Protein AF-A0A6A5WE39-F1 (afdb_monomer)

Sequence (453 aa):
MVMEGPQAQEGPGEGEAETDRGRVQPPTRKDWQDVMRSNARFKMHEIIERLGLRANWSSNKRGRTNFDSPLVKELVTDMSSVIASLPKENAELIAYLSADGPGGESALENEVEELVQKHGAAIWGRLGERGHLVTAGEGEGEVDVGYYPRDLYYEEAEDRKLIRILLHWWLGMKACNAIVARVRMARERKKREETKKARAEGESPQDIAPAMPGDRVAGPEHSATPDLDPGPSKPSTSPAAQTVQQAFAGLGDLAANFMVDDAGPYRTVANGMGRGLDADTLRAFRAYLYPGENDMLPDEDTLLRRLEMAWRNGVRPGVRSSRENPALFAAIDGAFLTWLELRRHLAELLRVEKRWSEAEVSPHDVDGRITQYRGLTRVTRELVSSWEGIAGGSAAADELLVQAFVLLAGDSSVPTMSWAPVKAAHMVRQLAETLQQDHDEEEQEAARLMYVM

Structure (mmCIF, N/CA/C/O backbone):
data_AF-A0A6A5WE39-F1
#
_entry.id   AF-A0A6A5WE39-F1
#
loop_
_atom_site.group_PDB
_atom_site.id
_atom_site.type_symbol
_atom_site.label_atom_id
_atom_site.label_alt_id
_atom_site.label_comp_id
_atom_site.label_asym_id
_atom_site.label_entity_id
_atom_site.label_seq_id
_atom_site.pdbx_PDB_ins_code
_atom_site.Cartn_x
_atom_site.Cartn_y
_atom_site.Cartn_z
_atom_site.occupancy
_atom_site.B_iso_or_equiv
_atom_site.auth_seq_id
_atom_site.auth_comp_id
_atom_site.auth_asym_id
_atom_site.auth_atom_id
_atom_site.pdbx_PDB_model_num
ATOM 1 N N . MET A 1 1 ? 44.717 -0.108 64.812 1.00 46.22 1 MET A N 1
ATOM 2 C CA . MET A 1 1 ? 44.663 -0.943 63.597 1.00 46.22 1 MET A CA 1
ATOM 3 C C . MET A 1 1 ? 43.190 -1.063 63.241 1.00 46.22 1 MET A C 1
ATOM 5 O O . MET A 1 1 ? 42.490 -1.893 63.799 1.00 46.22 1 MET A O 1
ATOM 9 N N . VAL A 1 2 ? 42.695 -0.076 62.496 1.00 44.88 2 VAL A N 1
ATOM 10 C CA . VAL A 1 2 ? 41.281 0.076 62.131 1.00 44.88 2 VAL A CA 1
ATOM 11 C C . VAL A 1 2 ? 41.160 -0.491 60.723 1.00 44.88 2 VAL A C 1
ATOM 13 O O . VAL A 1 2 ? 41.849 -0.017 59.827 1.00 44.88 2 VAL A O 1
ATOM 16 N N . MET A 1 3 ? 40.388 -1.563 60.567 1.00 46.06 3 MET A N 1
ATOM 17 C CA . MET A 1 3 ? 40.143 -2.209 59.278 1.00 46.06 3 MET A CA 1
ATOM 18 C C . MET A 1 3 ? 38.938 -1.523 58.633 1.00 46.06 3 MET A C 1
ATOM 20 O O . MET A 1 3 ? 37.809 -1.713 59.083 1.00 46.06 3 MET A O 1
ATOM 24 N N . GLU A 1 4 ? 39.193 -0.697 57.621 1.00 47.94 4 GLU A N 1
ATOM 25 C CA . GLU A 1 4 ? 38.167 -0.169 56.722 1.00 47.94 4 GLU A CA 1
ATOM 26 C C . GLU A 1 4 ? 37.578 -1.318 55.890 1.00 47.94 4 GLU A C 1
ATOM 28 O O . GLU A 1 4 ? 38.304 -2.103 55.278 1.00 47.94 4 GLU A O 1
ATOM 33 N N . GLY A 1 5 ? 36.250 -1.444 55.917 1.00 54.12 5 GLY A N 1
ATOM 34 C CA . GLY A 1 5 ? 35.500 -2.384 55.087 1.00 54.12 5 GLY A CA 1
ATOM 35 C C . GLY A 1 5 ? 35.354 -1.878 53.645 1.00 54.12 5 GLY A C 1
ATOM 36 O O . GLY A 1 5 ? 35.388 -0.667 53.415 1.00 54.12 5 GLY A O 1
ATOM 37 N N . PRO A 1 6 ? 35.185 -2.780 52.663 1.00 53.00 6 PRO A N 1
ATOM 38 C CA . PRO A 1 6 ? 35.143 -2.407 51.257 1.00 53.00 6 PRO A CA 1
ATOM 39 C C . PRO A 1 6 ? 33.812 -1.732 50.906 1.00 53.00 6 PRO A C 1
ATOM 41 O O . PRO A 1 6 ? 32.734 -2.268 51.164 1.00 53.00 6 PRO A O 1
ATOM 44 N N . GLN A 1 7 ? 33.909 -0.553 50.291 1.00 45.84 7 GLN A N 1
ATOM 45 C CA . GLN A 1 7 ? 32.802 0.147 49.647 1.00 45.84 7 GLN A CA 1
ATOM 46 C C . GLN A 1 7 ? 32.333 -0.645 48.420 1.00 45.84 7 GLN A C 1
ATOM 48 O O . GLN A 1 7 ? 33.112 -0.906 47.503 1.00 45.84 7 GLN A O 1
ATOM 53 N N . ALA A 1 8 ? 31.053 -1.013 48.402 1.00 46.12 8 ALA A N 1
ATOM 54 C CA . ALA A 1 8 ? 30.387 -1.527 47.216 1.00 46.12 8 ALA A CA 1
ATOM 55 C C . ALA A 1 8 ? 30.170 -0.373 46.223 1.00 46.12 8 ALA A C 1
ATOM 57 O O . ALA A 1 8 ? 29.503 0.609 46.541 1.00 46.12 8 ALA A O 1
ATOM 58 N N . GLN A 1 9 ? 30.764 -0.489 45.035 1.00 40.94 9 GLN A N 1
ATOM 59 C CA . GLN A 1 9 ? 30.442 0.345 43.881 1.00 40.94 9 GLN A CA 1
ATOM 60 C C . GLN A 1 9 ? 29.090 -0.099 43.318 1.00 40.94 9 GLN A C 1
ATOM 62 O O . GLN A 1 9 ? 28.965 -1.205 42.792 1.00 40.94 9 GLN A O 1
ATOM 67 N N . GLU A 1 10 ? 28.086 0.768 43.422 1.00 43.50 10 GLU A N 1
ATOM 68 C CA . GLU A 1 10 ? 26.861 0.672 42.634 1.00 43.50 10 GLU A CA 1
ATOM 69 C C . GLU A 1 10 ? 27.210 0.957 41.166 1.00 43.50 10 GLU A C 1
ATOM 71 O O . GLU A 1 10 ? 27.696 2.035 40.819 1.00 43.50 10 GLU A O 1
ATOM 76 N N . GLY A 1 11 ? 27.034 -0.051 40.309 1.00 42.47 11 GLY A N 1
ATOM 77 C CA . GLY A 1 11 ? 27.180 0.095 38.864 1.00 42.47 11 GLY A CA 1
ATOM 78 C C . GLY A 1 11 ? 26.045 0.949 38.278 1.00 42.47 11 GLY A C 1
ATOM 79 O O . GLY A 1 11 ? 24.924 0.896 38.788 1.00 42.47 11 GLY A O 1
ATOM 80 N N . PRO A 1 12 ? 26.304 1.732 37.216 1.00 41.97 12 PRO A N 1
ATOM 81 C CA . PRO A 1 12 ? 25.277 2.536 36.569 1.00 41.97 12 PRO A CA 1
ATOM 82 C C . PRO A 1 12 ? 24.244 1.611 35.917 1.00 41.97 12 PRO A C 1
ATOM 84 O O . PRO A 1 12 ? 24.592 0.723 35.141 1.00 41.97 12 PRO A O 1
ATOM 87 N N . GLY A 1 13 ? 22.976 1.806 36.276 1.00 42.56 13 GLY A N 1
ATOM 88 C CA . GLY A 1 13 ? 21.863 0.998 35.799 1.00 42.56 13 GLY A CA 1
ATOM 89 C C . GLY A 1 13 ? 21.709 1.061 34.280 1.00 42.56 13 GLY A C 1
ATOM 90 O O . GLY A 1 13 ? 21.486 2.123 33.706 1.00 42.56 13 GLY A O 1
ATOM 91 N N . GLU A 1 14 ? 21.735 -0.103 33.638 1.00 45.59 14 GLU A N 1
ATOM 92 C CA . GLU A 1 14 ? 21.434 -0.308 32.214 1.00 45.59 14 GLU A CA 1
ATOM 93 C C . GLU A 1 14 ? 19.918 -0.222 31.907 1.00 45.59 14 GLU A C 1
ATOM 95 O O . GLU A 1 14 ? 19.423 -0.857 30.982 1.00 45.59 14 GLU A O 1
ATOM 100 N N . GLY A 1 15 ? 19.153 0.550 32.690 1.00 40.41 15 GLY A N 1
ATOM 101 C CA . GLY A 1 15 ? 17.684 0.590 32.645 1.00 40.41 15 GLY A CA 1
ATOM 102 C C . GLY A 1 15 ? 17.054 1.778 31.905 1.00 40.41 15 GLY A C 1
ATOM 103 O O . GLY A 1 15 ? 15.838 1.804 31.752 1.00 40.41 15 GLY A O 1
ATOM 104 N N . GLU A 1 16 ? 17.830 2.767 31.447 1.00 40.31 16 GLU A N 1
ATOM 105 C CA . GLU A 1 16 ? 17.275 4.031 30.913 1.00 40.31 16 GLU A CA 1
ATOM 106 C C . GLU A 1 16 ? 17.236 4.136 29.376 1.00 40.31 16 GLU A C 1
ATOM 108 O O . GLU A 1 16 ? 16.694 5.099 28.838 1.00 40.31 16 GLU A O 1
ATOM 113 N N . ALA A 1 17 ? 17.763 3.160 28.629 1.00 40.00 17 ALA A N 1
ATOM 114 C CA . ALA A 1 17 ? 17.850 3.266 27.165 1.00 40.00 17 ALA A CA 1
ATOM 115 C C . ALA A 1 17 ? 16.566 2.859 26.408 1.00 40.00 17 ALA A C 1
ATOM 117 O O . ALA A 1 17 ? 16.446 3.132 25.211 1.00 40.00 17 ALA A O 1
ATOM 118 N N . GLU A 1 18 ? 15.602 2.208 27.066 1.00 36.03 18 GLU A N 1
ATOM 119 C CA . GLU A 1 18 ? 14.420 1.644 26.393 1.00 36.03 18 GLU A CA 1
ATOM 120 C C . GLU A 1 18 ? 13.197 2.585 26.403 1.00 36.03 18 GLU A C 1
ATOM 122 O O . GLU A 1 18 ? 12.318 2.478 25.548 1.00 36.03 18 GLU A O 1
ATOM 127 N N . THR A 1 19 ? 13.177 3.593 27.281 1.00 40.09 19 THR A N 1
ATOM 128 C CA . THR A 1 19 ? 12.077 4.567 27.426 1.00 40.09 19 THR A CA 1
ATOM 129 C C . THR A 1 19 ? 12.110 5.735 26.429 1.00 40.09 19 THR A C 1
ATOM 131 O O . THR A 1 19 ? 11.096 6.412 26.260 1.00 40.09 19 THR A O 1
ATOM 134 N N . ASP A 1 20 ? 13.214 5.970 25.709 1.00 43.91 20 ASP A N 1
ATOM 135 C CA . ASP A 1 20 ? 13.342 7.122 24.790 1.00 43.91 20 ASP A CA 1
ATOM 136 C C . ASP A 1 20 ? 12.832 6.848 23.355 1.00 43.91 20 ASP A C 1
ATOM 138 O O . ASP A 1 20 ? 12.687 7.757 22.534 1.00 43.91 20 ASP A O 1
ATOM 142 N N . ARG A 1 21 ? 12.478 5.596 23.018 1.00 47.84 21 ARG A N 1
ATOM 143 C CA . ARG A 1 21 ? 11.969 5.264 21.668 1.00 47.84 21 ARG A CA 1
ATOM 144 C C . ARG A 1 21 ? 10.585 5.852 21.363 1.00 47.84 21 ARG A C 1
ATOM 146 O O . ARG A 1 21 ? 10.237 5.986 20.190 1.00 47.84 21 ARG A O 1
ATOM 153 N N . GLY A 1 22 ? 9.814 6.232 22.384 1.00 59.22 22 GLY A N 1
ATOM 154 C CA . GLY A 1 22 ? 8.451 6.749 22.220 1.00 59.22 22 GLY A CA 1
ATOM 155 C C . GLY A 1 22 ? 8.358 8.243 21.887 1.00 59.22 22 GLY A C 1
ATOM 156 O O . GLY A 1 22 ? 7.393 8.665 21.246 1.00 59.22 22 GLY A O 1
ATOM 157 N N . ARG A 1 23 ? 9.346 9.060 22.283 1.00 76.25 23 ARG A N 1
ATOM 158 C CA . ARG A 1 23 ? 9.230 10.525 22.217 1.00 76.25 23 ARG A CA 1
ATOM 159 C C . ARG A 1 23 ? 9.660 11.067 20.853 1.00 76.25 23 ARG A C 1
ATOM 161 O O . ARG A 1 23 ? 10.820 10.955 20.456 1.00 76.25 23 ARG A O 1
ATOM 168 N N . VAL A 1 24 ? 8.724 11.691 20.137 1.00 87.12 24 VAL A N 1
ATOM 169 C CA . VAL A 1 24 ? 9.015 12.384 18.873 1.00 87.12 24 VAL A CA 1
ATOM 170 C C . VAL A 1 24 ? 9.672 13.724 19.191 1.00 87.12 24 VAL A C 1
ATOM 172 O O . VAL A 1 24 ? 9.088 14.564 19.874 1.00 87.12 24 VAL A O 1
ATOM 175 N N . GLN A 1 25 ? 10.896 13.914 18.707 1.00 90.19 25 GLN A N 1
ATOM 176 C CA . GLN A 1 25 ? 11.640 15.165 18.843 1.00 90.19 25 GLN A CA 1
ATOM 177 C C . GLN A 1 25 ? 11.580 15.962 17.529 1.00 90.19 25 GLN A C 1
ATOM 179 O O . GLN A 1 25 ? 11.363 15.359 16.469 1.00 90.19 25 GLN A O 1
ATOM 184 N N . PRO A 1 26 ? 11.762 17.296 17.572 1.00 90.25 26 PRO A N 1
ATOM 185 C CA . PRO A 1 26 ? 11.960 18.093 16.367 1.00 90.25 26 PRO A CA 1
ATOM 186 C C . PRO A 1 26 ? 13.106 17.528 15.512 1.00 90.25 26 PRO A C 1
ATOM 188 O O . PRO A 1 26 ? 14.101 17.059 16.071 1.00 90.25 26 PRO A O 1
ATOM 191 N N . PRO A 1 27 ? 12.972 17.539 14.178 1.00 90.94 27 PRO A N 1
ATOM 192 C CA . PRO A 1 27 ? 13.999 17.010 13.293 1.00 90.94 27 PRO A CA 1
ATOM 193 C C . PRO A 1 27 ? 15.276 17.852 13.352 1.00 90.94 27 PRO A C 1
ATOM 195 O O . PRO A 1 27 ? 15.235 19.080 13.372 1.00 90.94 27 PRO A O 1
ATOM 198 N N . THR A 1 28 ? 16.425 17.183 13.335 1.00 90.75 28 THR A N 1
ATOM 199 C CA . THR A 1 28 ? 17.748 17.814 13.296 1.00 90.75 28 THR A CA 1
ATOM 200 C C . THR A 1 28 ? 18.352 17.767 11.894 1.00 90.75 28 THR A C 1
ATOM 202 O O . THR A 1 28 ? 17.931 17.011 11.018 1.00 90.75 28 THR A O 1
ATOM 205 N N . ARG A 1 29 ? 19.450 18.503 11.680 1.00 90.50 29 ARG A N 1
ATOM 206 C CA . ARG A 1 29 ? 20.215 18.424 10.424 1.00 90.50 29 ARG A CA 1
ATOM 207 C C . ARG A 1 29 ? 20.654 17.010 10.060 1.00 90.50 29 ARG A C 1
ATOM 209 O O . ARG A 1 29 ? 20.676 16.655 8.881 1.00 90.50 29 ARG A O 1
ATOM 216 N N . LYS A 1 30 ? 21.040 16.223 11.065 1.00 91.12 30 LYS A N 1
ATOM 217 C CA . LYS A 1 30 ? 21.459 14.835 10.871 1.00 91.12 30 LYS A CA 1
ATOM 218 C C . LYS A 1 30 ? 20.287 13.990 10.378 1.00 91.12 30 LYS A C 1
ATOM 220 O O . LYS A 1 30 ? 20.456 13.236 9.427 1.00 91.12 30 LYS A O 1
ATOM 225 N N . ASP A 1 31 ? 19.103 14.191 10.946 1.00 93.00 31 ASP A N 1
ATOM 226 C CA . ASP A 1 31 ? 17.901 13.477 10.523 1.00 93.00 31 ASP A CA 1
ATOM 227 C C . ASP A 1 31 ? 17.584 13.718 9.045 1.00 93.00 31 ASP A C 1
ATOM 229 O O . ASP A 1 31 ? 17.328 12.772 8.304 1.00 93.00 31 ASP A O 1
ATOM 233 N N . TRP A 1 32 ? 17.681 14.962 8.571 1.00 92.88 32 TRP A N 1
ATOM 234 C CA . TRP A 1 32 ? 17.454 15.273 7.156 1.00 92.88 32 TRP A CA 1
ATOM 235 C C . TRP A 1 32 ? 18.506 14.667 6.226 1.00 92.88 32 TRP A C 1
ATOM 237 O O . TRP A 1 32 ? 18.182 14.214 5.125 1.00 92.88 32 TRP A O 1
ATOM 247 N N . GLN A 1 33 ? 19.763 14.601 6.671 1.00 90.88 33 GLN A N 1
ATOM 248 C CA . GLN A 1 33 ? 20.808 13.874 5.947 1.00 90.88 33 GLN A CA 1
ATOM 249 C C . GLN A 1 33 ? 20.505 12.375 5.875 1.00 90.88 33 GLN A C 1
ATOM 251 O O . GLN A 1 33 ? 20.698 11.767 4.820 1.00 90.88 33 GLN A O 1
ATOM 256 N N . ASP A 1 34 ? 20.019 11.789 6.966 1.00 91.56 34 ASP A N 1
ATOM 257 C CA . ASP A 1 34 ? 19.662 10.375 7.038 1.00 91.56 34 ASP A CA 1
ATOM 258 C C . ASP A 1 34 ? 18.433 10.067 6.169 1.00 91.56 34 ASP A C 1
ATOM 260 O O . ASP A 1 34 ? 18.448 9.090 5.416 1.00 91.56 34 ASP A O 1
ATOM 264 N N . VAL A 1 35 ? 17.426 10.949 6.144 1.00 91.19 35 VAL A N 1
ATOM 265 C CA . VAL A 1 35 ? 16.283 10.877 5.214 1.00 91.19 35 VAL A CA 1
ATOM 266 C C . VAL A 1 35 ? 16.764 10.861 3.760 1.00 91.19 35 VAL A C 1
ATOM 268 O O . VAL A 1 35 ? 16.393 9.964 3.003 1.00 91.19 35 VAL A O 1
ATOM 271 N N . MET A 1 36 ? 17.659 11.776 3.371 1.00 88.00 36 MET A N 1
ATOM 272 C CA . MET A 1 36 ? 18.225 11.822 2.012 1.00 88.00 36 MET A CA 1
ATOM 273 C C . MET A 1 36 ? 19.045 10.575 1.643 1.00 88.00 36 MET A C 1
ATOM 275 O O . MET A 1 36 ? 19.216 10.268 0.463 1.00 88.00 36 MET A O 1
ATOM 279 N N . ARG A 1 37 ? 19.547 9.837 2.639 1.00 88.31 37 ARG A N 1
ATOM 280 C CA . ARG A 1 37 ? 20.267 8.563 2.469 1.00 88.31 37 ARG A CA 1
ATOM 281 C C . ARG A 1 37 ? 19.356 7.339 2.575 1.00 88.31 37 ARG A C 1
ATOM 283 O O . ARG A 1 37 ? 19.863 6.222 2.592 1.00 88.31 37 ARG A O 1
ATOM 290 N N . SER A 1 38 ? 18.035 7.535 2.629 1.00 82.75 38 SER A N 1
ATOM 291 C CA . SER A 1 38 ? 17.038 6.471 2.830 1.00 82.75 38 SER A CA 1
ATOM 292 C C . SER A 1 38 ? 17.178 5.715 4.162 1.00 82.75 38 SER A C 1
ATOM 294 O O . SER A 1 38 ? 16.702 4.589 4.291 1.00 82.75 38 SER A O 1
ATOM 296 N N . ASN A 1 39 ? 17.781 6.358 5.166 1.00 86.25 39 ASN A N 1
ATOM 297 C CA . ASN A 1 39 ? 17.986 5.851 6.526 1.00 86.25 39 ASN A CA 1
ATOM 298 C C . ASN A 1 39 ? 17.182 6.663 7.557 1.00 86.25 39 ASN A C 1
ATOM 300 O O . ASN A 1 39 ? 17.624 6.856 8.686 1.00 86.25 39 ASN A O 1
ATOM 304 N N . ALA A 1 40 ? 16.015 7.178 7.158 1.00 87.94 40 ALA A N 1
ATOM 305 C CA . ALA A 1 40 ? 15.154 7.973 8.027 1.00 87.94 40 ALA A CA 1
ATOM 306 C C . ALA A 1 40 ? 14.786 7.216 9.316 1.00 87.94 40 ALA A C 1
ATOM 308 O O . ALA A 1 40 ? 14.434 6.035 9.260 1.00 87.94 40 ALA A O 1
ATOM 309 N N . ARG A 1 41 ? 14.809 7.927 10.453 1.00 86.44 41 ARG A N 1
ATOM 310 C CA . ARG A 1 41 ? 14.367 7.409 11.760 1.00 86.44 41 ARG A CA 1
ATOM 311 C C . ARG A 1 41 ? 12.902 6.980 11.747 1.00 86.44 41 ARG A C 1
ATOM 313 O O . ARG A 1 41 ? 12.564 5.983 12.373 1.00 86.44 41 ARG A O 1
ATOM 320 N N . PHE A 1 42 ? 12.063 7.750 11.061 1.00 89.06 42 PHE A N 1
ATOM 321 C CA . PHE A 1 42 ? 10.636 7.495 10.936 1.00 89.06 42 PHE A CA 1
ATOM 322 C C . PHE A 1 42 ? 10.276 7.183 9.492 1.00 89.06 42 PHE A C 1
ATOM 324 O O . PHE A 1 42 ? 10.852 7.741 8.551 1.00 89.06 42 PHE A O 1
ATOM 331 N N . LYS A 1 43 ? 9.295 6.303 9.310 1.00 89.06 43 LYS A N 1
ATOM 332 C CA . LYS A 1 43 ? 8.656 6.088 8.010 1.00 89.06 43 LYS A CA 1
ATOM 333 C C . LYS A 1 43 ? 7.497 7.065 7.818 1.00 89.06 43 LYS A C 1
ATOM 335 O O . LYS A 1 43 ? 6.884 7.540 8.768 1.00 89.06 43 LYS A O 1
ATOM 340 N N . MET A 1 44 ? 7.147 7.316 6.557 1.00 89.50 44 MET A N 1
ATOM 341 C CA . MET A 1 44 ? 6.032 8.197 6.191 1.00 89.50 44 MET A CA 1
ATOM 342 C C . MET A 1 44 ? 4.705 7.763 6.837 1.00 89.50 44 MET A C 1
ATOM 344 O O . MET A 1 44 ? 3.977 8.597 7.365 1.00 89.50 44 MET A O 1
ATOM 348 N N . HIS A 1 45 ? 4.399 6.460 6.809 1.00 87.81 45 HIS A N 1
ATOM 349 C CA . HIS A 1 45 ? 3.175 5.922 7.408 1.00 87.81 45 HIS A CA 1
ATOM 350 C C . HIS A 1 45 ? 3.169 6.063 8.930 1.00 87.81 45 HIS A C 1
ATOM 352 O O . HIS A 1 45 ? 2.151 6.465 9.470 1.00 87.81 45 HIS A O 1
ATOM 358 N N . GLU A 1 46 ? 4.307 5.856 9.599 1.00 90.56 46 GLU A N 1
ATOM 359 C CA . GLU A 1 46 ? 4.426 6.052 11.050 1.00 90.56 46 GLU A CA 1
ATOM 360 C C . GLU A 1 46 ? 4.109 7.497 11.453 1.00 90.56 46 GLU A C 1
ATOM 362 O O . GLU A 1 46 ? 3.469 7.720 12.473 1.00 90.56 46 GLU A O 1
ATOM 367 N N . ILE A 1 47 ? 4.525 8.494 10.662 1.00 93.56 47 ILE A N 1
ATOM 368 C CA . ILE A 1 47 ? 4.210 9.907 10.935 1.00 93.56 47 ILE A CA 1
ATOM 369 C C . ILE A 1 47 ? 2.712 10.179 10.761 1.00 93.56 47 ILE A C 1
ATOM 371 O O . ILE A 1 47 ? 2.112 10.858 11.590 1.00 93.56 47 ILE A O 1
ATOM 375 N N . ILE A 1 48 ? 2.106 9.644 9.697 1.00 93.31 48 ILE A N 1
ATOM 376 C CA . ILE A 1 48 ? 0.671 9.800 9.410 1.00 93.31 48 ILE A CA 1
ATOM 377 C C . ILE A 1 48 ? -0.174 9.124 10.500 1.00 93.31 48 ILE A C 1
ATOM 379 O O . ILE A 1 48 ? -1.130 9.719 10.992 1.00 93.31 48 ILE A O 1
ATOM 383 N N . GLU A 1 49 ? 0.217 7.922 10.919 1.00 91.19 49 GLU A N 1
ATOM 384 C CA . GLU A 1 49 ? -0.419 7.178 12.007 1.00 91.19 49 GLU A CA 1
ATOM 385 C C . GLU A 1 49 ? -0.224 7.894 13.359 1.00 91.19 49 GLU A C 1
ATOM 387 O O . GLU A 1 49 ? -1.184 8.039 14.108 1.00 91.19 49 GLU A O 1
ATOM 392 N N . ARG A 1 50 ? 0.959 8.465 13.644 1.00 93.44 50 ARG A N 1
ATOM 393 C CA . ARG A 1 50 ? 1.209 9.314 14.834 1.00 93.44 50 ARG A CA 1
ATOM 394 C C . ARG A 1 50 ? 0.388 10.607 14.849 1.00 93.44 50 ARG A C 1
ATOM 396 O O . ARG A 1 50 ? 0.140 11.152 15.920 1.00 93.44 50 ARG A O 1
ATOM 403 N N . LEU A 1 51 ? -0.024 11.112 13.686 1.00 95.06 51 LEU A N 1
ATOM 404 C CA . LEU A 1 51 ? -0.978 12.224 13.572 1.00 95.06 51 LEU A CA 1
ATOM 405 C C . LEU A 1 51 ? -2.432 11.774 13.788 1.00 95.06 51 LEU A C 1
ATOM 407 O O . LEU A 1 51 ? -3.328 12.619 13.837 1.00 95.06 51 LEU A O 1
ATOM 411 N N . GLY A 1 52 ? -2.668 10.467 13.901 1.00 93.56 52 GLY A N 1
ATOM 412 C CA . GLY A 1 52 ? -3.986 9.864 14.019 1.00 93.56 52 GLY A CA 1
ATOM 413 C C . GLY A 1 52 ? -4.772 9.878 12.718 1.00 93.56 52 GLY A C 1
ATOM 414 O O . GLY A 1 52 ? -5.973 9.679 12.760 1.00 93.56 52 GLY A O 1
ATOM 415 N N . LEU A 1 53 ? -4.157 10.155 11.566 1.00 93.75 53 LEU A N 1
ATOM 416 C CA . LEU A 1 53 ? -4.890 10.300 10.309 1.00 93.75 53 LEU A CA 1
ATOM 417 C C . LEU A 1 53 ? -5.216 8.929 9.709 1.00 93.75 53 LEU A C 1
ATOM 419 O O . LEU A 1 53 ? -4.313 8.152 9.392 1.00 93.75 53 LEU A O 1
ATOM 423 N N . ARG A 1 54 ? -6.502 8.667 9.461 1.00 90.38 54 ARG A N 1
ATOM 424 C CA . ARG A 1 54 ? -6.949 7.469 8.745 1.00 90.38 54 ARG A CA 1
ATOM 425 C C . ARG A 1 54 ? -6.588 7.583 7.264 1.00 90.38 54 ARG A C 1
ATOM 427 O O . ARG A 1 54 ? -7.118 8.430 6.540 1.00 90.38 54 ARG A O 1
ATOM 434 N N . ALA A 1 55 ? -5.679 6.723 6.814 1.00 87.88 55 ALA A N 1
ATOM 435 C CA . ALA A 1 55 ? -5.229 6.657 5.430 1.00 87.88 55 ALA A CA 1
ATOM 436 C C . ALA A 1 55 ? -5.608 5.317 4.792 1.00 87.88 55 ALA A C 1
ATOM 438 O O . ALA A 1 55 ? -5.354 4.251 5.347 1.00 87.88 55 ALA A O 1
ATOM 439 N N . ASN A 1 56 ? -6.126 5.381 3.568 1.00 83.06 56 ASN A N 1
ATOM 440 C CA . ASN A 1 56 ? -6.371 4.212 2.738 1.00 83.06 56 ASN A CA 1
ATOM 441 C C . ASN A 1 56 ? -5.068 3.797 2.070 1.00 83.06 56 ASN A C 1
ATOM 443 O O . ASN A 1 56 ? -4.683 4.280 0.996 1.00 83.06 56 ASN A O 1
ATOM 447 N N . TRP A 1 57 ? -4.368 2.899 2.747 1.00 72.75 57 TRP A N 1
ATOM 448 C CA . TRP A 1 57 ? -3.194 2.246 2.213 1.00 72.75 57 TRP A CA 1
ATOM 449 C C . TRP A 1 57 ? -3.619 1.229 1.149 1.00 72.75 57 TRP A C 1
ATOM 451 O O . TRP A 1 57 ? -4.448 0.361 1.398 1.00 72.75 57 TRP A O 1
ATOM 461 N N . SER A 1 58 ? -3.017 1.278 -0.043 1.00 62.62 58 SER A N 1
ATOM 462 C CA . SER A 1 58 ? -3.059 0.111 -0.939 1.00 62.62 58 SER A CA 1
ATOM 463 C C . SER A 1 58 ? -2.499 -1.111 -0.195 1.00 62.62 58 SER A C 1
ATOM 465 O O . SER A 1 58 ? -1.559 -0.913 0.579 1.00 62.62 58 SER A O 1
ATOM 467 N N . SER A 1 59 ? -2.994 -2.327 -0.469 1.00 46.41 59 SER A N 1
ATOM 468 C CA . SER A 1 59 ? -2.785 -3.570 0.317 1.00 46.41 59 SER A CA 1
ATOM 469 C C . SER A 1 59 ? -1.357 -3.875 0.809 1.00 46.41 59 SER A C 1
ATOM 471 O O . SER A 1 59 ? -1.185 -4.622 1.762 1.00 46.41 59 SER A O 1
ATOM 473 N N . ASN A 1 60 ? -0.323 -3.254 0.238 1.00 51.59 60 ASN A N 1
ATOM 474 C CA . ASN A 1 60 ? 1.068 -3.384 0.670 1.00 51.59 60 ASN A CA 1
ATOM 475 C C . ASN A 1 60 ? 1.598 -2.282 1.617 1.00 51.59 60 ASN A C 1
ATOM 477 O O . ASN A 1 60 ? 2.816 -2.200 1.775 1.00 51.59 60 ASN A O 1
ATOM 481 N N . LYS A 1 61 ? 0.769 -1.374 2.172 1.00 56.28 61 LYS A N 1
ATOM 482 C CA . LYS A 1 61 ? 1.220 -0.129 2.866 1.00 56.28 61 LYS A CA 1
ATOM 483 C C . LYS A 1 61 ? 2.296 0.659 2.084 1.00 56.28 61 LYS A C 1
ATOM 485 O O . LYS A 1 61 ? 3.017 1.500 2.613 1.00 56.28 61 LYS A O 1
ATOM 490 N N . ARG A 1 62 ? 2.395 0.374 0.783 1.00 49.38 62 ARG A N 1
ATOM 491 C CA . ARG A 1 62 ? 3.443 0.782 -0.149 1.00 49.38 62 ARG A CA 1
ATOM 492 C C . ARG A 1 62 ? 2.744 1.240 -1.413 1.00 49.38 62 ARG A C 1
ATOM 494 O O . ARG A 1 62 ? 2.444 0.449 -2.303 1.00 49.38 62 ARG A O 1
ATOM 501 N N . GLY A 1 63 ? 2.424 2.522 -1.437 1.00 57.22 63 GLY A N 1
ATOM 502 C CA . GLY A 1 63 ? 1.642 3.136 -2.492 1.00 57.22 63 GLY A CA 1
ATOM 503 C C . GLY A 1 63 ? 1.270 4.563 -2.130 1.00 57.22 63 GLY A C 1
ATOM 504 O O . GLY A 1 63 ? 1.682 5.094 -1.099 1.00 57.22 63 GLY A O 1
ATOM 505 N N . ARG A 1 64 ? 0.488 5.187 -3.006 1.00 64.31 64 ARG A N 1
ATOM 506 C CA . ARG A 1 64 ? -0.063 6.522 -2.791 1.00 64.31 64 ARG A CA 1
ATOM 507 C C . ARG A 1 64 ? -0.847 6.537 -1.478 1.00 64.31 64 ARG A C 1
ATOM 509 O O . ARG A 1 64 ? -1.816 5.795 -1.347 1.00 64.31 64 ARG A O 1
ATOM 516 N N . THR A 1 65 ? -0.445 7.384 -0.534 1.00 78.56 65 THR A N 1
ATOM 517 C CA . THR A 1 65 ? -1.280 7.689 0.629 1.00 78.56 65 THR A CA 1
ATOM 518 C C . THR A 1 65 ? -2.531 8.392 0.118 1.00 78.56 65 THR A C 1
ATOM 520 O O . THR A 1 65 ? -2.441 9.508 -0.399 1.00 78.56 65 THR A O 1
ATOM 523 N N . ASN A 1 66 ? -3.675 7.722 0.208 1.00 84.88 66 ASN A N 1
ATOM 524 C CA . ASN A 1 66 ? -4.968 8.315 -0.089 1.00 84.88 66 ASN A CA 1
ATOM 525 C C . ASN A 1 66 ? -5.697 8.561 1.226 1.00 84.88 66 ASN A C 1
ATOM 527 O O . ASN A 1 66 ? -5.641 7.746 2.141 1.00 84.88 66 ASN A O 1
ATOM 531 N N . PHE A 1 67 ? -6.390 9.684 1.297 1.00 91.62 67 PHE A N 1
ATOM 532 C CA . PHE A 1 67 ? -7.279 10.016 2.399 1.00 91.62 67 PHE A CA 1
ATOM 533 C C . PHE A 1 67 ? -8.685 10.083 1.828 1.00 91.62 67 PHE A C 1
ATOM 535 O O . PHE A 1 67 ? -8.837 10.515 0.687 1.00 91.62 67 PHE A O 1
ATOM 542 N N . ASP A 1 68 ? -9.704 9.682 2.578 1.00 90.44 68 ASP A N 1
ATOM 543 C CA . ASP A 1 68 ? -11.090 9.856 2.130 1.00 90.44 68 ASP A CA 1
ATOM 544 C C . ASP A 1 68 ? -11.595 11.259 2.449 1.00 90.44 68 ASP A C 1
ATOM 546 O O . ASP A 1 68 ? -12.219 11.907 1.601 1.00 90.44 68 ASP A O 1
ATOM 550 N N . SER A 1 69 ? -11.214 11.761 3.625 1.00 94.75 69 SER A N 1
ATOM 551 C CA . SER A 1 69 ? -11.650 13.051 4.142 1.00 94.75 69 SER A CA 1
ATOM 552 C C . SER A 1 69 ? -11.201 14.227 3.274 1.00 94.75 69 SER A C 1
ATOM 554 O O . SER A 1 69 ? -10.008 14.353 2.970 1.00 94.75 69 SER A O 1
ATOM 556 N N . PRO A 1 70 ? -12.132 15.120 2.888 1.00 95.19 70 PRO A N 1
ATOM 557 C CA . PRO A 1 70 ? -11.802 16.321 2.131 1.00 95.19 70 PRO A CA 1
ATOM 558 C C . PRO A 1 70 ? -10.901 17.274 2.926 1.00 95.19 70 PRO A C 1
ATOM 560 O O . PRO A 1 70 ? -10.034 17.901 2.326 1.00 95.19 70 PRO A O 1
ATOM 563 N N . LEU A 1 71 ? -11.034 17.318 4.256 1.00 96.06 71 LEU A N 1
ATOM 564 C CA . LEU A 1 71 ? -10.214 18.168 5.127 1.00 96.06 71 LEU A CA 1
ATOM 565 C C . LEU A 1 71 ? -8.736 17.767 5.055 1.00 96.06 71 LEU A C 1
ATOM 567 O O . LEU A 1 71 ? -7.856 18.598 4.849 1.00 96.06 71 LEU A O 1
ATOM 571 N N . VAL A 1 72 ? -8.459 16.463 5.137 1.00 96.44 72 VAL A N 1
ATOM 572 C CA . VAL A 1 72 ? -7.084 15.948 5.053 1.00 96.44 72 VAL A CA 1
ATOM 573 C C . VAL A 1 72 ? -6.523 16.098 3.633 1.00 96.44 72 VAL A C 1
ATOM 575 O O . VAL A 1 72 ? -5.340 16.387 3.459 1.00 96.44 72 VAL A O 1
ATOM 578 N N . LYS A 1 73 ? -7.360 15.965 2.592 1.00 95.25 73 LYS A N 1
ATOM 579 C CA . LYS A 1 73 ? -6.953 16.255 1.203 1.00 95.25 73 LYS A CA 1
ATOM 580 C C . LYS A 1 73 ? -6.565 17.721 1.011 1.00 95.25 73 LYS A C 1
ATOM 582 O O . LYS A 1 73 ? -5.605 17.995 0.287 1.00 95.25 73 LYS A O 1
ATOM 587 N N . GLU A 1 74 ? -7.288 18.648 1.635 1.00 96.94 74 GLU A N 1
ATOM 588 C CA . GLU A 1 74 ? -6.960 20.073 1.594 1.00 96.94 74 GLU A CA 1
ATOM 589 C C . GLU A 1 74 ? -5.615 20.344 2.278 1.00 96.94 74 GLU A C 1
ATOM 591 O O . GLU A 1 74 ? -4.745 20.960 1.663 1.00 96.94 74 GLU A O 1
ATOM 596 N N . LEU A 1 75 ? -5.381 19.775 3.469 1.00 97.31 75 LEU A N 1
ATOM 597 C CA . LEU A 1 75 ? -4.080 19.838 4.147 1.00 97.31 75 LEU A CA 1
ATOM 598 C C . LEU A 1 75 ? -2.940 19.360 3.234 1.00 97.31 75 LEU A C 1
ATOM 600 O O . LEU A 1 75 ? -1.946 20.061 3.059 1.00 97.31 75 LEU A O 1
ATOM 604 N N . VAL A 1 76 ? -3.084 18.191 2.601 1.00 95.44 76 VAL A N 1
ATOM 605 C CA . VAL A 1 76 ? -2.062 17.645 1.686 1.00 95.44 76 VAL A CA 1
ATOM 606 C C . VAL A 1 76 ? -1.838 18.550 0.466 1.00 95.44 76 VAL A C 1
ATOM 608 O O . VAL A 1 76 ? -0.717 18.642 -0.046 1.00 95.44 76 VAL A O 1
ATOM 611 N N . THR A 1 77 ? -2.883 19.230 -0.006 1.00 95.69 77 THR A N 1
ATOM 612 C CA . THR A 1 77 ? -2.798 20.184 -1.122 1.00 95.69 77 THR A CA 1
ATOM 613 C C . THR A 1 77 ? -2.001 21.425 -0.724 1.00 95.69 77 THR A C 1
ATOM 615 O O . THR A 1 77 ? -1.078 21.815 -1.441 1.00 95.69 77 THR A O 1
ATOM 618 N N . ASP A 1 78 ? -2.278 22.000 0.444 1.00 97.31 78 ASP A N 1
ATOM 619 C CA . ASP A 1 78 ? -1.533 23.156 0.949 1.00 97.31 78 ASP A CA 1
ATOM 620 C C . ASP A 1 78 ? -0.081 22.797 1.271 1.00 97.31 78 ASP A C 1
ATOM 622 O O . ASP A 1 78 ? 0.837 23.517 0.880 1.00 97.31 78 ASP A O 1
ATOM 626 N N . MET A 1 79 ? 0.154 21.624 1.868 1.00 96.50 79 MET A N 1
ATOM 627 C CA . MET A 1 79 ? 1.503 21.087 2.052 1.00 96.50 79 MET A CA 1
ATOM 628 C C . MET A 1 79 ? 2.257 20.979 0.724 1.00 96.50 79 MET A C 1
ATOM 630 O O . MET A 1 79 ? 3.443 21.293 0.656 1.00 96.50 79 MET A O 1
ATOM 634 N N . SER A 1 80 ? 1.587 20.550 -0.350 1.00 94.00 80 SER A N 1
ATOM 635 C CA . SER A 1 80 ? 2.200 20.463 -1.681 1.00 94.00 80 SER A CA 1
ATOM 636 C C . SER A 1 80 ? 2.590 21.841 -2.222 1.00 94.00 80 SER A C 1
ATOM 638 O O . SER A 1 80 ? 3.633 21.964 -2.866 1.00 94.00 80 SER A O 1
ATOM 640 N N . SER A 1 81 ? 1.798 22.875 -1.926 1.00 96.06 81 SER A N 1
ATOM 641 C CA . SER A 1 81 ? 2.121 24.266 -2.262 1.00 96.06 81 SER A CA 1
ATOM 642 C C . SER A 1 81 ? 3.351 24.764 -1.499 1.00 96.06 81 SER A C 1
ATOM 644 O O . SER A 1 81 ? 4.238 25.351 -2.117 1.00 96.06 81 SER A O 1
ATOM 646 N N . VAL A 1 82 ? 3.458 24.450 -0.201 1.00 96.19 82 VAL A N 1
ATOM 647 C CA . VAL A 1 82 ? 4.663 24.727 0.603 1.00 96.19 82 VAL A CA 1
ATOM 648 C C . VAL A 1 82 ? 5.874 24.009 0.006 1.00 96.19 82 VAL A C 1
ATOM 650 O O . VAL A 1 82 ? 6.878 24.630 -0.305 1.00 96.19 82 VAL A O 1
ATOM 653 N N . ILE A 1 83 ? 5.781 22.707 -0.270 1.00 94.81 83 ILE A N 1
ATOM 654 C CA . ILE A 1 83 ? 6.896 21.938 -0.850 1.00 94.81 83 ILE A CA 1
ATOM 655 C C . ILE A 1 83 ? 7.348 22.511 -2.204 1.00 94.81 83 ILE A C 1
ATOM 657 O O . ILE A 1 83 ? 8.530 22.443 -2.543 1.00 94.81 83 ILE A O 1
ATOM 661 N N . ALA A 1 84 ? 6.429 23.075 -2.990 1.00 93.50 84 ALA A N 1
ATOM 662 C CA . ALA A 1 84 ? 6.751 23.681 -4.277 1.00 93.50 84 ALA A CA 1
ATOM 663 C C . ALA A 1 84 ? 7.573 24.979 -4.160 1.00 93.50 84 ALA A C 1
ATOM 665 O O . ALA A 1 84 ? 8.297 25.300 -5.111 1.00 93.50 84 ALA A O 1
ATOM 666 N N . SER A 1 85 ? 7.482 25.700 -3.034 1.00 94.44 85 SER A N 1
ATOM 667 C CA . SER A 1 85 ? 8.273 26.909 -2.762 1.00 94.44 85 SER A CA 1
ATOM 668 C C . SER A 1 85 ? 9.651 26.612 -2.157 1.00 94.44 85 SER A C 1
ATOM 670 O O . SER A 1 85 ? 10.533 27.467 -2.227 1.00 94.44 85 SER A O 1
ATOM 672 N N . LEU A 1 86 ? 9.868 25.402 -1.626 1.00 93.69 86 LEU A N 1
ATOM 673 C CA . LEU A 1 86 ? 11.129 25.012 -0.990 1.00 93.69 86 LEU A CA 1
ATOM 674 C C . LEU A 1 86 ? 12.313 24.907 -1.975 1.00 93.69 86 LEU A C 1
ATOM 676 O O . LEU A 1 86 ? 12.123 24.659 -3.177 1.00 93.69 86 LEU A O 1
ATOM 680 N N . PRO A 1 87 ? 13.563 25.023 -1.472 1.00 94.38 87 PRO A N 1
ATOM 681 C CA . PRO A 1 87 ? 14.763 24.828 -2.278 1.00 94.38 87 PRO A CA 1
ATOM 682 C C . PRO A 1 87 ? 14.780 23.474 -2.993 1.00 94.38 87 PRO A C 1
ATOM 684 O O . PRO A 1 87 ? 14.412 22.434 -2.445 1.00 94.38 87 PRO A O 1
ATOM 687 N N . LYS A 1 88 ? 15.231 23.485 -4.250 1.00 92.19 88 LYS A N 1
ATOM 688 C CA . LYS A 1 88 ? 15.221 22.303 -5.130 1.00 92.19 88 LYS A CA 1
ATOM 689 C C . LYS A 1 88 ? 16.546 21.545 -5.140 1.00 92.19 88 LYS A C 1
ATOM 691 O O . LYS A 1 88 ? 16.574 20.421 -5.646 1.00 92.19 88 LYS A O 1
ATOM 696 N N . GLU A 1 89 ? 17.593 22.148 -4.583 1.00 91.56 89 GLU A N 1
ATOM 697 C CA . GLU A 1 89 ? 18.923 21.568 -4.431 1.00 91.56 89 GLU A CA 1
ATOM 698 C C . GLU A 1 89 ? 19.077 20.899 -3.064 1.00 91.56 89 GLU A C 1
ATOM 700 O O . GLU A 1 89 ? 18.612 21.407 -2.047 1.00 91.56 89 GLU A O 1
ATOM 705 N N . ASN A 1 90 ? 19.756 19.750 -3.027 1.00 90.44 90 ASN A N 1
ATOM 706 C CA . ASN A 1 90 ? 19.837 18.911 -1.825 1.00 90.44 90 ASN A CA 1
ATOM 707 C C . ASN A 1 90 ? 20.481 19.650 -0.635 1.00 90.44 90 ASN A C 1
ATOM 709 O O . ASN A 1 90 ? 19.918 19.702 0.456 1.00 90.44 90 ASN A O 1
ATOM 713 N N . ALA A 1 91 ? 21.648 20.263 -0.856 1.00 89.81 91 ALA A N 1
ATOM 714 C CA . ALA A 1 91 ? 22.376 20.959 0.203 1.00 89.81 91 ALA A CA 1
ATOM 715 C C . ALA A 1 91 ? 21.604 22.174 0.743 1.00 89.81 91 ALA A C 1
ATOM 717 O O . ALA A 1 91 ? 21.600 22.403 1.952 1.00 89.81 91 ALA A O 1
ATOM 718 N N . GLU A 1 92 ? 20.935 22.914 -0.143 1.00 91.69 92 GLU A N 1
ATOM 719 C CA . GLU A 1 92 ? 20.121 24.079 0.208 1.00 91.69 92 GLU A CA 1
ATOM 720 C C . GLU A 1 92 ? 18.855 23.671 0.957 1.00 91.69 92 GLU A C 1
ATOM 722 O O . GLU A 1 92 ? 18.515 24.303 1.951 1.00 91.69 92 GLU A O 1
ATOM 727 N N . LEU A 1 93 ? 18.198 22.582 0.542 1.00 92.31 93 LEU A N 1
ATOM 728 C CA . LEU A 1 93 ? 17.022 22.068 1.237 1.00 92.31 93 LEU A CA 1
ATOM 729 C C . LEU A 1 93 ? 17.381 21.613 2.651 1.00 92.31 93 LEU A C 1
ATOM 731 O O . LEU A 1 93 ? 16.714 22.013 3.596 1.00 92.31 93 LEU A O 1
ATOM 735 N N . ILE A 1 94 ? 18.448 20.824 2.823 1.00 91.00 94 ILE A N 1
ATOM 736 C CA . ILE A 1 94 ? 18.891 20.417 4.165 1.00 91.00 94 ILE A CA 1
ATOM 737 C C . ILE A 1 94 ? 19.223 21.653 5.000 1.00 91.00 94 ILE A C 1
ATOM 739 O O . ILE A 1 94 ? 18.845 21.709 6.166 1.00 91.00 94 ILE A O 1
ATOM 743 N N . ALA A 1 95 ? 19.921 22.638 4.429 1.00 89.94 95 ALA A N 1
ATOM 744 C CA . ALA A 1 95 ? 20.226 23.872 5.140 1.00 89.94 95 ALA A CA 1
ATOM 745 C C . ALA A 1 95 ? 18.949 24.607 5.567 1.00 89.94 95 ALA A C 1
ATOM 747 O O . ALA A 1 95 ? 18.881 24.998 6.719 1.00 89.94 95 ALA A O 1
ATOM 748 N N . TYR A 1 96 ? 17.937 24.714 4.701 1.00 90.44 96 TYR A N 1
ATOM 749 C CA . TYR A 1 96 ? 16.647 25.344 5.005 1.00 90.44 96 TYR A CA 1
ATOM 750 C C . TYR A 1 96 ? 15.874 24.595 6.096 1.00 90.44 96 TYR A C 1
ATOM 752 O O . TYR A 1 96 ? 15.503 25.181 7.106 1.00 90.44 96 TYR A O 1
ATOM 760 N N . LEU A 1 97 ? 15.701 23.279 5.940 1.00 90.50 97 LEU A N 1
ATOM 761 C CA . LEU A 1 97 ? 14.979 22.427 6.894 1.00 90.50 97 LEU A CA 1
ATOM 762 C C . LEU A 1 97 ? 15.661 22.355 8.271 1.00 90.50 97 LEU A C 1
ATOM 764 O O . LEU A 1 97 ? 15.022 22.012 9.261 1.00 90.50 97 LEU A O 1
ATOM 768 N N . SER A 1 98 ? 16.962 22.646 8.331 1.00 87.12 98 SER A N 1
ATOM 769 C CA . SER A 1 98 ? 17.753 22.640 9.569 1.00 87.12 98 SER A CA 1
ATOM 770 C C . SER A 1 98 ? 18.151 24.034 10.041 1.00 87.12 98 SER A C 1
ATOM 772 O O . SER A 1 98 ? 18.947 24.133 10.973 1.00 87.12 98 SER A O 1
ATOM 774 N N . ALA A 1 99 ? 17.740 25.092 9.339 1.00 80.06 99 ALA A N 1
ATOM 775 C CA . ALA A 1 99 ? 18.168 26.438 9.669 1.00 80.06 99 ALA A CA 1
ATOM 776 C C . ALA A 1 99 ? 17.471 26.852 10.956 1.00 80.06 99 ALA A C 1
ATOM 778 O O . ALA A 1 99 ? 16.257 27.042 10.955 1.00 80.06 99 ALA A O 1
ATOM 779 N N . ASP A 1 100 ? 18.258 27.028 12.013 1.00 67.31 100 ASP A N 1
ATOM 780 C CA . ASP A 1 100 ? 17.834 27.782 13.180 1.00 67.31 100 ASP A CA 1
ATOM 781 C C . ASP A 1 100 ? 17.689 29.243 12.732 1.00 67.31 100 ASP A C 1
ATOM 783 O O . ASP A 1 100 ? 18.664 29.939 12.432 1.00 67.31 100 ASP A O 1
ATOM 787 N N . GLY A 1 101 ? 16.453 29.691 12.596 1.00 59.31 101 GLY A N 1
ATOM 788 C CA . GLY A 1 101 ? 16.096 31.069 12.323 1.00 59.31 101 GLY A CA 1
ATOM 789 C C . GLY A 1 101 ? 16.474 31.991 13.485 1.00 59.31 101 GLY A C 1
ATOM 790 O O . GLY A 1 101 ? 16.892 31.544 14.561 1.00 59.31 101 GLY A O 1
ATOM 791 N N . PRO A 1 102 ? 16.362 33.314 13.293 1.00 46.25 102 PRO A N 1
ATOM 792 C CA . PRO A 1 102 ? 16.623 34.282 14.351 1.00 46.25 102 PRO A CA 1
ATOM 793 C C . PRO A 1 102 ? 15.648 34.057 15.517 1.00 46.25 102 PRO A C 1
ATOM 795 O O . PRO A 1 102 ? 14.483 34.421 15.431 1.00 46.25 102 PRO A O 1
ATOM 798 N N . GLY A 1 103 ? 16.138 33.445 16.600 1.00 58.25 103 GLY A N 1
ATOM 799 C CA . GLY A 1 103 ? 15.324 33.007 17.744 1.00 58.25 103 GLY A CA 1
ATOM 800 C C . GLY A 1 103 ? 15.385 31.502 18.036 1.00 58.25 103 GLY A C 1
ATOM 801 O O . GLY A 1 103 ? 14.889 31.080 19.074 1.00 58.25 103 GLY A O 1
ATOM 802 N N . GLY A 1 104 ? 16.041 30.707 17.180 1.00 59.78 104 GLY A N 1
ATOM 803 C CA . GLY A 1 104 ? 16.103 29.244 17.302 1.00 59.78 104 GLY A CA 1
ATOM 804 C C . GLY A 1 104 ? 14.922 28.511 16.655 1.00 59.78 104 GLY A C 1
ATOM 805 O O . GLY A 1 104 ? 14.788 27.307 16.850 1.00 59.78 104 GLY A O 1
ATOM 806 N N . GLU A 1 105 ? 14.079 29.226 15.908 1.00 62.75 105 GLU A N 1
ATOM 807 C CA . GLU A 1 105 ? 12.894 28.695 15.222 1.00 62.75 105 GLU A CA 1
ATOM 808 C C . GLU A 1 105 ? 13.239 28.272 13.794 1.00 62.75 105 GLU A C 1
ATOM 810 O O . GLU A 1 105 ? 13.941 28.991 13.090 1.00 62.75 105 GLU A O 1
ATOM 815 N N . SER A 1 106 ? 12.773 27.112 13.342 1.00 70.50 106 SER A N 1
ATOM 816 C CA . SER A 1 106 ? 13.118 26.595 12.011 1.00 70.50 106 SER A CA 1
ATOM 817 C C . SER A 1 106 ? 12.598 27.509 10.896 1.00 70.50 106 SER A C 1
ATOM 819 O O . SER A 1 106 ? 11.499 28.045 10.990 1.00 70.50 106 SER A O 1
ATOM 821 N N . ALA A 1 107 ? 13.322 27.630 9.778 1.00 77.38 107 ALA A N 1
ATOM 822 C CA . ALA A 1 107 ? 12.812 28.357 8.609 1.00 77.38 107 ALA A CA 1
ATOM 823 C C . ALA A 1 107 ? 11.485 27.795 8.058 1.00 77.38 107 ALA A C 1
ATOM 825 O O . ALA A 1 107 ? 10.770 28.546 7.413 1.00 77.38 107 ALA A O 1
ATOM 826 N N . LEU A 1 108 ? 11.166 26.517 8.322 1.00 88.31 108 LEU A N 1
ATOM 827 C CA . LEU A 1 108 ? 9.893 25.871 7.966 1.00 88.31 108 LEU A CA 1
ATOM 828 C C . LEU A 1 108 ? 8.796 26.069 9.034 1.00 88.31 108 LEU A C 1
ATOM 830 O O . LEU A 1 108 ? 7.652 25.651 8.857 1.00 88.31 108 LEU A O 1
ATOM 834 N N . GLU A 1 109 ? 9.145 26.617 10.197 1.00 88.38 109 GLU A N 1
ATOM 835 C CA . GLU A 1 109 ? 8.244 26.701 11.347 1.00 88.38 109 GLU A CA 1
ATOM 836 C C . GLU A 1 109 ? 7.051 27.612 11.073 1.00 88.38 109 GLU A C 1
ATOM 838 O O . GLU A 1 109 ? 5.939 27.276 11.469 1.00 88.38 109 GLU A O 1
ATOM 843 N N . ASN A 1 110 ? 7.253 28.691 10.314 1.00 90.81 110 ASN A N 1
ATOM 844 C CA . ASN A 1 110 ? 6.178 29.599 9.922 1.00 90.81 110 ASN A CA 1
ATOM 845 C C . ASN A 1 110 ? 5.158 28.898 9.020 1.00 90.81 110 ASN A C 1
ATOM 847 O O . ASN A 1 110 ? 3.961 28.967 9.274 1.00 90.81 110 ASN A O 1
ATOM 851 N N . GLU A 1 111 ? 5.616 28.168 8.005 1.00 94.50 111 GLU A N 1
ATOM 852 C CA . GLU A 1 111 ? 4.746 27.432 7.089 1.00 94.50 111 GLU A CA 1
ATOM 853 C C . GLU A 1 111 ? 4.019 26.292 7.815 1.00 94.50 111 GLU A C 1
ATOM 855 O O . GLU A 1 111 ? 2.847 26.025 7.549 1.00 94.50 111 GLU A O 1
ATOM 860 N N . VAL A 1 112 ? 4.685 25.627 8.766 1.00 95.62 112 VAL A N 1
ATOM 861 C CA . VAL A 1 112 ? 4.047 24.623 9.631 1.00 95.62 112 VAL A CA 1
ATOM 862 C C . VAL A 1 112 ? 2.993 25.267 10.531 1.00 95.62 112 VAL A C 1
ATOM 864 O O . VAL A 1 112 ? 1.903 24.712 10.666 1.00 95.62 112 VAL A O 1
ATOM 867 N N . GLU A 1 113 ? 3.285 26.418 11.135 1.00 95.31 113 GLU A N 1
ATOM 868 C CA . GLU A 1 113 ? 2.341 27.140 11.990 1.00 95.31 113 GLU A CA 1
ATOM 869 C C . GLU A 1 113 ? 1.126 27.615 11.188 1.00 95.31 113 GLU A C 1
ATOM 871 O O . GLU A 1 113 ? 0.001 27.421 11.637 1.00 95.31 113 GLU A O 1
ATOM 876 N N . GLU A 1 114 ? 1.317 28.132 9.973 1.00 96.69 114 GLU A N 1
ATOM 877 C CA . GLU A 1 114 ? 0.223 28.512 9.073 1.00 96.69 114 GLU A CA 1
ATOM 878 C C . GLU A 1 114 ? -0.680 27.314 8.737 1.00 96.69 114 GLU A C 1
ATOM 880 O O . GLU A 1 114 ? -1.909 27.422 8.794 1.00 96.69 114 GLU A O 1
ATOM 885 N N . LEU A 1 115 ? -0.095 26.145 8.447 1.00 97.75 115 LEU A N 1
ATOM 886 C CA . LEU A 1 115 ? -0.860 24.916 8.209 1.00 97.75 115 LEU A CA 1
ATOM 887 C C . LEU A 1 115 ? -1.628 24.475 9.457 1.00 97.75 115 LEU A C 1
ATOM 889 O O . LEU A 1 115 ? -2.794 24.087 9.359 1.00 97.75 115 LEU A O 1
ATOM 893 N N . VAL A 1 116 ? -0.998 24.540 10.630 1.00 97.75 116 VAL A N 1
ATOM 894 C CA . VAL A 1 116 ? -1.632 24.187 11.904 1.00 97.75 116 VAL A CA 1
ATOM 895 C C . VAL A 1 116 ? -2.735 25.172 12.264 1.00 97.75 116 VAL A C 1
ATOM 897 O O . VAL A 1 116 ? -3.793 24.747 12.715 1.00 97.75 116 VAL A O 1
ATOM 900 N N . GLN A 1 117 ? -2.558 26.461 12.006 1.00 97.81 117 GLN A N 1
ATOM 901 C CA . GLN A 1 117 ? -3.580 27.471 12.242 1.00 97.81 117 GLN A CA 1
ATOM 902 C C . GLN A 1 117 ? -4.772 27.298 11.293 1.00 97.81 117 GLN A C 1
ATOM 904 O O . GLN A 1 117 ? -5.920 27.419 11.725 1.00 97.81 117 GLN A O 1
ATOM 909 N N . LYS A 1 118 ? -4.515 26.991 10.014 1.00 98.12 118 LYS A N 1
ATOM 910 C CA . LYS A 1 118 ? -5.562 26.811 9.001 1.00 98.12 118 LYS A CA 1
ATOM 911 C C . LYS A 1 118 ? -6.352 25.516 9.203 1.00 98.12 118 LYS A C 1
ATOM 913 O O . LYS A 1 118 ? -7.580 25.538 9.173 1.00 98.12 118 LYS A O 1
ATOM 918 N N . HIS A 1 119 ? -5.661 24.394 9.404 1.00 98.00 119 HIS A N 1
ATOM 919 C CA . HIS A 1 119 ? -6.269 23.053 9.395 1.00 98.00 119 HIS A CA 1
ATOM 920 C C . HIS A 1 119 ? -6.488 22.464 10.785 1.00 98.00 119 HIS A C 1
ATOM 922 O O . HIS A 1 119 ? -7.291 21.546 10.948 1.00 98.00 119 HIS A O 1
ATOM 928 N N . GLY A 1 120 ? -5.793 22.990 11.794 1.00 96.94 120 GLY A N 1
ATOM 929 C CA . GLY A 1 120 ? -5.703 22.422 13.135 1.00 96.94 120 GLY A CA 1
ATOM 930 C C . GLY A 1 120 ? -7.055 22.133 13.771 1.00 96.94 120 GLY A C 1
ATOM 931 O O . GLY A 1 120 ? -7.359 20.989 14.103 1.00 96.94 120 GLY A O 1
ATOM 932 N N . ALA A 1 121 ? -7.889 23.166 13.886 1.00 97.19 121 ALA A N 1
ATOM 933 C CA . ALA A 1 121 ? -9.209 23.058 14.500 1.00 97.19 121 ALA A CA 1
ATOM 934 C C . ALA A 1 121 ? -10.184 22.185 13.689 1.00 97.19 121 ALA A C 1
ATOM 936 O O . ALA A 1 121 ? -11.037 21.523 14.271 1.00 97.19 121 ALA A O 1
ATOM 937 N N . ALA A 1 122 ? -10.061 22.154 12.359 1.00 97.06 122 ALA A N 1
ATOM 938 C CA . ALA A 1 122 ? -10.946 21.361 11.508 1.00 97.06 122 ALA A CA 1
ATOM 939 C C . ALA A 1 122 ? -10.606 19.863 11.553 1.00 97.06 122 ALA A C 1
ATOM 941 O O . ALA A 1 122 ? -11.505 19.029 11.571 1.00 97.06 122 ALA A O 1
ATOM 942 N N . ILE A 1 123 ? -9.314 19.520 11.584 1.00 97.38 123 ILE A N 1
ATOM 943 C CA . ILE A 1 123 ? -8.857 18.125 11.567 1.00 97.38 123 ILE A CA 1
ATOM 944 C C . ILE A 1 123 ? -8.787 17.548 12.983 1.00 97.38 123 ILE A C 1
ATOM 946 O O . ILE A 1 123 ? -9.289 16.450 13.206 1.00 97.38 123 ILE A O 1
ATOM 950 N N . TRP A 1 124 ? -8.185 18.273 13.930 1.00 97.75 124 TRP A N 1
ATOM 951 C CA . TRP A 1 124 ? -7.908 17.799 15.292 1.00 97.75 124 TRP A CA 1
ATOM 952 C C . TRP A 1 124 ? -8.701 18.541 16.377 1.00 97.75 124 TRP A C 1
ATOM 954 O O . TRP A 1 124 ? -8.439 18.325 17.559 1.00 97.75 124 TRP A O 1
ATOM 964 N N . GLY A 1 125 ? -9.661 19.401 16.031 1.00 95.94 125 GLY A N 1
ATOM 965 C CA . GLY A 1 125 ? -10.486 20.091 17.028 1.00 95.94 125 GLY A CA 1
ATOM 966 C C . GLY A 1 125 ? -11.493 19.180 17.734 1.00 95.94 125 GLY A C 1
ATOM 967 O O . GLY A 1 125 ? -11.781 18.061 17.294 1.00 95.94 125 GLY A O 1
ATOM 968 N N . ARG A 1 126 ? -12.046 19.667 18.849 1.00 94.62 126 ARG A N 1
ATOM 969 C CA . ARG A 1 126 ? -13.072 18.956 19.643 1.00 94.62 126 ARG A CA 1
ATOM 970 C C . ARG A 1 126 ? -14.491 19.103 19.096 1.00 94.62 126 ARG A C 1
ATOM 972 O O . ARG A 1 126 ? -15.333 18.256 19.366 1.00 94.62 126 ARG A O 1
ATOM 979 N N . LEU A 1 127 ? -14.765 20.191 18.377 1.00 87.00 127 LEU A N 1
ATOM 980 C CA . LEU A 1 127 ? -16.118 20.591 17.964 1.00 87.00 127 LEU A CA 1
ATOM 981 C C . LEU A 1 127 ? -16.496 20.143 16.537 1.00 87.00 127 LEU A C 1
ATOM 983 O O . LEU A 1 127 ? -17.505 20.601 16.008 1.00 87.00 127 LEU A O 1
ATOM 987 N N . GLY A 1 128 ? -15.698 19.274 15.911 1.00 85.69 128 GLY A N 1
ATOM 988 C CA . GLY A 1 128 ? -15.888 18.813 14.532 1.00 85.69 128 GLY A CA 1
ATOM 989 C C . GLY A 1 128 ? -16.071 17.301 14.406 1.00 85.69 128 GLY A C 1
ATOM 990 O O . GLY A 1 128 ? -15.871 16.545 15.356 1.00 85.69 128 GLY A O 1
ATOM 991 N N . GLU A 1 129 ? -16.436 16.860 13.202 1.00 88.44 129 GLU A N 1
ATOM 992 C CA . GLU A 1 129 ? -16.434 15.443 12.842 1.00 88.44 129 GLU A CA 1
ATOM 993 C C . GLU A 1 129 ? -14.990 14.922 12.807 1.00 88.44 129 GLU A C 1
ATOM 995 O O . GLU A 1 129 ? -14.134 15.493 12.137 1.00 88.44 129 GLU A O 1
ATOM 1000 N N . ARG A 1 130 ? -14.722 13.830 13.530 1.00 93.50 130 ARG A N 1
ATOM 1001 C CA . ARG A 1 130 ? -13.388 13.212 13.646 1.00 93.50 130 ARG A CA 1
ATOM 1002 C C . ARG A 1 130 ? -13.308 11.842 12.969 1.00 93.50 130 ARG A C 1
ATOM 1004 O O . ARG A 1 130 ? -12.400 11.080 13.259 1.00 93.50 130 ARG A O 1
ATOM 1011 N N . GLY A 1 131 ? -14.226 11.524 12.051 1.00 90.06 131 GLY A N 1
ATOM 1012 C CA . GLY A 1 131 ? -14.258 10.227 11.352 1.00 90.06 131 GLY A CA 1
ATOM 1013 C C . GLY A 1 131 ? -13.025 9.942 10.479 1.00 90.06 131 GLY A C 1
ATOM 1014 O O . GLY A 1 131 ? -12.796 8.807 10.065 1.00 90.06 131 GLY A O 1
ATOM 1015 N N . HIS A 1 132 ? -12.214 10.967 10.206 1.00 93.25 132 HIS A N 1
ATOM 1016 C CA . HIS A 1 132 ? -10.914 10.861 9.537 1.00 93.25 132 HIS A CA 1
ATOM 1017 C C . HIS A 1 132 ? -9.741 10.631 10.482 1.00 93.25 132 HIS A C 1
ATOM 1019 O O . HIS A 1 132 ? -8.603 10.554 10.012 1.00 93.25 132 HIS A O 1
ATOM 1025 N N . LEU A 1 133 ? -10.003 10.563 11.785 1.00 92.56 133 LEU A N 1
ATOM 1026 C CA . LEU A 1 133 ? -9.027 10.190 12.787 1.00 92.56 133 LEU A CA 1
ATOM 1027 C C . LEU A 1 133 ? -9.275 8.760 13.259 1.00 92.56 133 LEU A C 1
ATOM 1029 O O . LEU A 1 133 ? -10.419 8.324 13.370 1.00 92.56 133 LEU A O 1
ATOM 1033 N N . VAL A 1 134 ? -8.197 8.038 13.534 1.00 89.75 134 VAL A N 1
ATOM 1034 C CA . VAL A 1 134 ? -8.262 6.778 14.279 1.00 89.75 134 VAL A CA 1
ATOM 1035 C C . VAL A 1 134 ? -8.453 7.057 15.765 1.00 89.75 134 VAL A C 1
ATOM 1037 O O . VAL A 1 134 ? -7.900 8.023 16.290 1.00 89.75 134 VAL A O 1
ATOM 1040 N N . THR A 1 135 ? -9.224 6.206 16.437 1.00 85.81 135 THR A N 1
ATOM 1041 C CA . THR A 1 135 ? -9.424 6.258 17.888 1.00 85.81 135 THR A CA 1
ATOM 1042 C C . THR A 1 135 ? -8.207 5.668 18.597 1.00 85.81 135 THR A C 1
ATOM 1044 O O . THR A 1 135 ? -7.838 4.516 18.354 1.00 85.81 135 THR A O 1
ATOM 1047 N N . ALA A 1 136 ? -7.575 6.421 19.495 1.00 82.19 136 ALA A N 1
ATOM 1048 C CA . ALA A 1 136 ? -6.490 5.878 20.302 1.00 82.19 136 ALA A CA 1
ATOM 1049 C C . ALA A 1 136 ? -6.981 4.761 21.243 1.00 82.19 136 ALA A C 1
ATOM 1051 O O . ALA A 1 136 ? -7.968 4.918 21.960 1.00 82.19 136 ALA A O 1
ATOM 1052 N N . GLY A 1 137 ? -6.255 3.641 21.281 1.00 66.31 137 GLY A N 1
ATOM 1053 C CA . GLY A 1 137 ? -6.517 2.536 22.210 1.00 66.31 137 GLY A CA 1
ATOM 1054 C C . GLY A 1 137 ? -7.573 1.516 21.767 1.00 66.31 137 GLY A C 1
ATOM 1055 O O . GLY A 1 137 ? -7.729 0.503 22.448 1.00 66.31 137 GLY A O 1
ATOM 1056 N N . GLU A 1 138 ? -8.246 1.705 20.627 1.00 62.94 138 GLU A N 1
ATOM 1057 C CA . GLU A 1 138 ? -9.048 0.643 20.002 1.00 62.94 138 GLU A CA 1
ATOM 1058 C C . GLU A 1 138 ? -8.096 -0.381 19.357 1.00 62.94 138 GLU A C 1
ATOM 1060 O O . GLU A 1 138 ? -7.660 -0.255 18.215 1.00 62.94 138 GLU A O 1
ATOM 1065 N N . GLY A 1 139 ? -7.698 -1.372 20.161 1.00 50.50 139 GLY A N 1
ATOM 1066 C CA . GLY A 1 139 ? -6.634 -2.348 19.897 1.00 50.50 139 GLY A CA 1
ATOM 1067 C C . GLY A 1 139 ? -6.904 -3.395 18.812 1.00 50.50 139 GLY A C 1
ATOM 1068 O O . GLY A 1 139 ? -6.211 -4.409 18.781 1.00 50.50 139 GLY A O 1
ATOM 1069 N N . GLU A 1 140 ? -7.855 -3.173 17.908 1.00 50.06 140 GLU A N 1
ATOM 1070 C CA . GLU A 1 140 ? -8.178 -4.114 16.834 1.00 50.06 140 GLU A CA 1
ATOM 1071 C C . GLU A 1 140 ? -8.066 -3.450 15.455 1.00 50.06 140 GLU A C 1
ATOM 1073 O O . GLU A 1 140 ? -9.040 -3.147 14.778 1.00 50.06 140 GLU A O 1
ATOM 1078 N N . GLY A 1 141 ? -6.823 -3.273 15.000 1.00 53.81 141 GLY A N 1
ATOM 1079 C CA . GLY A 1 141 ? -6.515 -3.541 13.592 1.00 53.81 141 GLY A CA 1
ATOM 1080 C C . GLY A 1 141 ? -6.120 -2.379 12.682 1.00 53.81 141 GLY A C 1
ATOM 1081 O O . GLY A 1 141 ? -5.666 -2.666 11.575 1.00 53.81 141 GLY A O 1
ATOM 1082 N N . GLU A 1 142 ? -6.208 -1.109 13.091 1.00 61.09 142 GLU A N 1
ATOM 1083 C CA . GLU A 1 142 ? -5.884 -0.004 12.164 1.00 61.09 142 GLU A CA 1
ATOM 1084 C C . GLU A 1 142 ? -4.511 0.647 12.393 1.00 61.09 142 GLU A C 1
ATOM 1086 O O . GLU A 1 142 ? -3.803 0.919 11.420 1.00 61.09 142 GLU A O 1
ATOM 1091 N N . VAL A 1 143 ? -4.092 0.854 13.647 1.00 67.31 143 VAL A N 1
ATOM 1092 C CA . VAL A 1 143 ? -2.837 1.552 13.985 1.00 67.31 143 VAL A CA 1
ATOM 1093 C C . VAL A 1 143 ? -2.133 0.879 15.159 1.00 67.31 143 VAL A C 1
ATOM 1095 O O . VAL A 1 143 ? -2.770 0.442 16.113 1.00 67.31 143 VAL A O 1
ATOM 1098 N N . ASP A 1 144 ? -0.803 0.784 15.082 1.00 74.81 144 ASP A N 1
ATOM 1099 C CA . ASP A 1 144 ? 0.018 0.280 16.184 1.00 74.81 144 ASP A CA 1
ATOM 1100 C C . ASP A 1 144 ? -0.148 1.197 17.408 1.00 74.81 144 ASP A C 1
ATOM 1102 O O . ASP A 1 144 ? 0.076 2.410 17.338 1.00 74.81 144 ASP A O 1
ATOM 1106 N N . VAL A 1 145 ? -0.518 0.608 18.547 1.00 73.25 145 VAL A N 1
ATOM 1107 C CA . VAL A 1 145 ? -0.690 1.302 19.832 1.00 73.25 145 VAL A CA 1
ATOM 1108 C C . VAL A 1 145 ? 0.580 2.071 20.227 1.00 73.25 145 VAL A C 1
ATOM 1110 O O . VAL A 1 145 ? 0.501 3.121 20.864 1.00 73.25 145 VAL A O 1
ATOM 1113 N N . GLY A 1 146 ? 1.760 1.607 19.797 1.00 76.75 146 GLY A N 1
ATOM 1114 C CA . GLY A 1 146 ? 3.031 2.302 20.000 1.00 76.75 146 GLY A CA 1
ATOM 1115 C C . GLY A 1 146 ? 3.185 3.608 19.207 1.00 76.75 146 GLY A C 1
ATOM 1116 O O . GLY A 1 146 ? 4.019 4.445 19.564 1.00 76.75 146 GLY A O 1
ATOM 1117 N N . TYR A 1 147 ? 2.405 3.813 18.143 1.00 80.25 147 TYR A N 1
ATOM 1118 C CA . TYR A 1 147 ? 2.450 5.016 17.307 1.00 80.25 147 TYR A CA 1
ATOM 1119 C C . TYR A 1 147 ? 1.382 6.042 17.681 1.00 80.25 147 TYR A C 1
ATOM 1121 O O . TYR A 1 147 ? 1.677 7.236 17.652 1.00 80.25 147 TYR A O 1
ATOM 1129 N N . TYR A 1 148 ? 0.187 5.614 18.089 1.00 86.38 148 TYR A N 1
ATOM 1130 C CA . TYR A 1 148 ? -0.901 6.529 18.451 1.00 86.38 148 TYR A CA 1
ATOM 1131 C C . TYR A 1 148 ? -1.509 6.198 19.824 1.00 86.38 148 TYR A C 1
ATOM 1133 O O . TYR A 1 148 ? -2.607 5.649 19.913 1.00 86.38 148 TYR A O 1
ATOM 1141 N N . PRO A 1 149 ? -0.796 6.513 20.924 1.00 83.81 149 PRO A N 1
ATOM 1142 C CA . PRO A 1 149 ? -1.212 6.115 22.269 1.00 83.81 149 PRO A CA 1
ATOM 1143 C C . PRO A 1 149 ? -2.355 6.964 22.847 1.00 83.81 149 PRO A C 1
ATOM 1145 O O . PRO A 1 149 ? -2.994 6.540 23.807 1.00 83.81 149 PRO A O 1
ATOM 1148 N N . ARG A 1 150 ? -2.594 8.175 22.319 1.00 90.00 150 ARG A N 1
ATOM 1149 C CA . ARG A 1 150 ? -3.685 9.067 22.746 1.00 90.00 150 ARG A CA 1
ATOM 1150 C C . ARG A 1 150 ? -4.198 9.913 21.586 1.00 90.00 150 ARG A C 1
ATOM 1152 O O . ARG A 1 150 ? -3.415 10.291 20.716 1.00 90.00 150 ARG A O 1
ATOM 1159 N N . ASP A 1 151 ? -5.479 10.268 21.640 1.00 93.69 151 ASP A N 1
ATOM 1160 C CA . ASP A 1 151 ? -6.072 11.206 20.692 1.00 93.69 151 ASP A CA 1
ATOM 1161 C C . ASP A 1 151 ? -5.440 12.592 20.833 1.00 93.69 151 ASP A C 1
ATOM 1163 O O . ASP A 1 151 ? -5.238 13.083 21.945 1.00 93.69 151 ASP A O 1
ATOM 1167 N N . LEU A 1 152 ? -5.176 13.234 19.695 1.00 95.06 152 LEU A N 1
ATOM 1168 C CA . LEU A 1 152 ? -4.626 14.587 19.640 1.00 95.06 152 LEU A CA 1
ATOM 1169 C C . LEU A 1 152 ? -5.736 15.628 19.507 1.00 95.06 152 LEU A C 1
ATOM 1171 O O . LEU A 1 152 ? -6.629 15.493 18.660 1.00 95.06 152 LEU A O 1
ATOM 1175 N N . TYR A 1 153 ? -5.639 16.692 20.301 1.00 96.88 153 TYR A N 1
ATOM 1176 C CA . TYR A 1 153 ? -6.577 17.811 20.286 1.00 96.88 153 TYR A CA 1
ATOM 1177 C C . TYR A 1 153 ? -5.874 19.133 19.986 1.00 96.88 153 TYR A C 1
ATOM 1179 O O . TYR A 1 153 ? -4.960 19.537 20.694 1.00 96.88 153 TYR A O 1
ATOM 1187 N N . TYR A 1 154 ? -6.324 19.851 18.957 1.00 97.31 154 TYR A N 1
ATOM 1188 C CA . TYR A 1 154 ? -5.720 21.127 18.550 1.00 97.31 154 TYR A CA 1
ATOM 1189 C C . TYR A 1 154 ? -5.734 22.197 19.659 1.00 97.31 154 TYR A C 1
ATOM 1191 O O . TYR A 1 154 ? -4.833 23.038 19.759 1.00 97.31 154 TYR A O 1
ATOM 1199 N N . GLU A 1 155 ? -6.767 22.177 20.495 1.00 97.19 155 GLU A N 1
ATOM 1200 C CA . GLU A 1 155 ? -6.947 23.107 21.604 1.00 97.19 155 GLU A CA 1
ATOM 1201 C C . GLU A 1 155 ? -5.957 22.849 22.749 1.00 97.19 155 GLU A C 1
ATOM 1203 O O . GLU A 1 155 ? -5.642 23.776 23.496 1.00 97.19 155 GLU A O 1
ATOM 1208 N N . GLU A 1 156 ? -5.441 21.622 22.868 1.00 97.12 156 GLU A N 1
ATOM 1209 C CA . GLU A 1 156 ? -4.453 21.257 23.879 1.00 97.12 156 GLU A CA 1
ATOM 1210 C C . GLU A 1 156 ? -3.050 21.689 23.432 1.00 97.12 156 GLU A C 1
ATOM 1212 O O . GLU A 1 156 ? -2.600 21.399 22.321 1.00 97.12 156 GLU A O 1
ATOM 1217 N N . ALA A 1 157 ? -2.331 22.407 24.297 1.00 96.88 157 ALA A N 1
ATOM 1218 C CA . ALA A 1 157 ? -1.073 23.047 23.914 1.00 96.88 157 ALA A CA 1
ATOM 1219 C C . ALA A 1 157 ? 0.033 22.020 23.621 1.00 96.88 157 ALA A C 1
ATOM 1221 O O . ALA A 1 157 ? 0.850 22.221 22.715 1.00 96.88 157 ALA A O 1
ATOM 1222 N N . GLU A 1 158 ? 0.044 20.914 24.368 1.00 95.38 158 GLU A N 1
ATOM 1223 C CA . GLU A 1 158 ? 0.979 19.807 24.162 1.00 95.38 158 GLU A CA 1
ATOM 1224 C C . GLU A 1 158 ? 0.728 19.081 22.841 1.00 95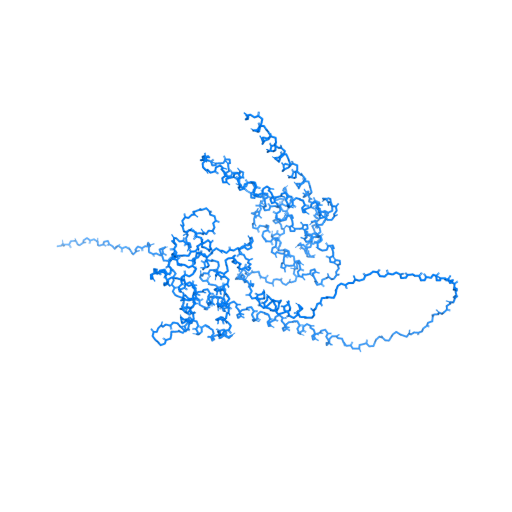.38 158 GLU A C 1
ATOM 1226 O O . GLU A 1 158 ? 1.664 18.848 22.073 1.00 95.38 158 GLU A O 1
ATOM 1231 N N . ASP A 1 159 ? -0.533 18.770 22.546 1.00 96.19 159 ASP A N 1
ATOM 1232 C CA . ASP A 1 159 ? -0.916 18.074 21.319 1.00 96.19 159 ASP A CA 1
ATOM 1233 C C . ASP A 1 159 ? -0.677 18.962 20.103 1.00 96.19 159 ASP A C 1
ATOM 1235 O O . ASP A 1 159 ? -0.096 18.510 19.121 1.00 96.19 159 ASP A O 1
ATOM 1239 N N . ARG A 1 160 ? -1.000 20.259 20.186 1.00 96.75 160 ARG A N 1
ATOM 1240 C CA . ARG A 1 160 ? -0.664 21.223 19.131 1.00 96.75 160 ARG A CA 1
ATOM 1241 C C . ARG A 1 160 ? 0.840 21.293 18.882 1.00 96.75 160 ARG A C 1
ATOM 1243 O O . ARG A 1 160 ? 1.272 21.430 17.739 1.00 96.75 160 ARG A O 1
ATOM 1250 N N . LYS A 1 161 ? 1.673 21.202 19.924 1.00 95.75 161 LYS A N 1
ATOM 1251 C CA . LYS A 1 161 ? 3.134 21.120 19.762 1.00 95.75 161 LYS A CA 1
ATOM 1252 C C . LYS A 1 161 ? 3.548 19.823 19.059 1.00 95.75 161 LYS A C 1
ATOM 1254 O O . LYS A 1 161 ? 4.395 19.868 18.170 1.00 95.75 161 LYS A O 1
ATOM 1259 N N . LEU A 1 162 ? 2.949 18.690 19.416 1.00 95.25 162 LEU A N 1
ATOM 1260 C CA . LEU A 1 162 ? 3.236 17.405 18.778 1.00 95.25 162 LEU A CA 1
ATOM 1261 C C . LEU A 1 162 ? 2.796 17.376 17.305 1.00 95.25 162 LEU A C 1
ATOM 1263 O O . LEU A 1 162 ? 3.578 16.958 16.454 1.00 95.25 162 LEU A O 1
ATOM 1267 N N . ILE A 1 163 ? 1.602 17.889 16.991 1.00 97.00 163 ILE A N 1
ATOM 1268 C CA . ILE A 1 163 ? 1.096 18.044 15.618 1.00 97.00 163 ILE A CA 1
ATOM 1269 C C . ILE A 1 163 ? 2.081 18.871 14.785 1.00 97.00 163 ILE A C 1
ATOM 1271 O O . ILE A 1 163 ? 2.443 18.456 13.686 1.00 97.00 163 ILE A O 1
ATOM 1275 N N . ARG A 1 164 ? 2.585 19.992 15.325 1.00 96.19 164 ARG A N 1
ATOM 1276 C CA . ARG A 1 164 ? 3.604 20.824 14.658 1.00 96.19 164 ARG A CA 1
ATOM 1277 C C . ARG A 1 164 ? 4.874 20.042 14.340 1.00 96.19 164 ARG A C 1
ATOM 1279 O O . ARG A 1 164 ? 5.328 20.050 13.200 1.00 96.19 164 ARG A O 1
ATOM 1286 N N . ILE A 1 165 ? 5.414 19.310 15.316 1.00 95.00 165 ILE A N 1
ATOM 1287 C CA . ILE A 1 165 ? 6.616 18.485 15.121 1.00 95.00 165 ILE A CA 1
ATOM 1288 C C . ILE A 1 165 ? 6.383 17.425 14.033 1.00 95.00 165 ILE A C 1
ATOM 1290 O O . ILE A 1 165 ? 7.219 17.252 13.147 1.00 95.00 165 ILE A O 1
ATOM 1294 N N . LEU A 1 166 ? 5.249 16.726 14.071 1.00 96.06 166 LEU A N 1
ATOM 1295 C CA . LEU A 1 166 ? 4.923 15.674 13.107 1.00 96.06 166 LEU A CA 1
ATOM 1296 C C . LEU A 1 166 ? 4.682 16.225 11.694 1.00 96.06 166 LEU A C 1
ATOM 1298 O O . LEU A 1 166 ? 5.138 15.621 10.724 1.00 96.06 166 LEU A O 1
ATOM 1302 N N . LEU A 1 167 ? 4.030 17.384 11.557 1.00 96.81 167 LEU A N 1
ATOM 1303 C CA . LEU A 1 167 ? 3.856 18.053 10.264 1.00 96.81 167 LEU A CA 1
ATOM 1304 C C . LEU A 1 167 ? 5.180 18.548 9.687 1.00 96.81 167 LEU A C 1
ATOM 1306 O O . LEU A 1 167 ? 5.399 18.412 8.483 1.00 96.81 167 LEU A O 1
ATOM 1310 N N . HIS A 1 168 ? 6.085 19.042 10.532 1.00 94.88 168 HIS A N 1
ATOM 1311 C CA . HIS A 1 168 ? 7.442 19.385 10.120 1.00 94.88 168 HIS A CA 1
ATOM 1312 C C . HIS A 1 168 ? 8.151 18.147 9.543 1.00 94.88 168 HIS A C 1
ATOM 1314 O O . HIS A 1 168 ? 8.628 18.179 8.405 1.00 94.88 168 HIS A O 1
ATOM 1320 N N . TRP A 1 169 ? 8.143 17.022 10.268 1.00 95.00 169 TRP A N 1
ATOM 1321 C CA . TRP A 1 169 ? 8.665 15.745 9.767 1.00 95.00 169 TRP A CA 1
ATOM 1322 C C . TRP A 1 169 ? 8.038 15.342 8.428 1.00 95.00 169 TRP A C 1
ATOM 1324 O O . TRP A 1 169 ? 8.755 14.995 7.486 1.00 95.00 169 TRP A O 1
ATOM 1334 N N . TRP A 1 170 ? 6.712 15.432 8.315 1.00 95.38 170 TRP A N 1
ATOM 1335 C CA . TRP A 1 170 ? 5.992 15.041 7.108 1.00 95.38 170 TRP A CA 1
ATOM 1336 C C . TRP A 1 170 ? 6.371 15.906 5.895 1.00 95.38 170 TRP A C 1
ATOM 1338 O O . TRP A 1 170 ? 6.713 15.367 4.837 1.00 95.38 170 TRP A O 1
ATOM 1348 N N . LEU A 1 171 ? 6.367 17.235 6.046 1.00 95.31 171 LEU A N 1
ATOM 1349 C CA . LEU A 1 171 ? 6.767 18.179 4.999 1.00 95.31 171 LEU A CA 1
ATOM 1350 C C . LEU A 1 171 ? 8.206 17.946 4.546 1.00 95.31 171 LEU A C 1
ATOM 1352 O O . LEU A 1 171 ? 8.456 17.802 3.347 1.00 95.31 171 LEU A O 1
ATOM 1356 N N . GLY A 1 172 ? 9.145 17.863 5.491 1.00 94.31 172 GLY A N 1
ATOM 1357 C CA . GLY A 1 172 ? 10.556 17.676 5.170 1.00 94.31 172 GLY A CA 1
ATOM 1358 C C . GLY A 1 172 ? 10.810 16.351 4.452 1.00 94.31 172 GLY A C 1
ATOM 1359 O O . GLY A 1 172 ? 11.477 16.334 3.418 1.00 94.31 172 GLY A O 1
ATOM 1360 N N . MET A 1 173 ? 10.195 15.247 4.898 1.00 93.75 173 MET A N 1
ATOM 1361 C CA . MET A 1 173 ? 10.296 13.964 4.189 1.00 93.75 173 MET A CA 1
ATOM 1362 C C . MET A 1 173 ? 9.735 14.041 2.765 1.00 93.75 173 MET A C 1
ATOM 1364 O O . MET A 1 173 ? 10.348 13.518 1.832 1.00 93.75 173 MET A O 1
ATOM 1368 N N . LYS A 1 174 ? 8.598 14.719 2.561 1.00 92.12 174 LYS A N 1
ATOM 1369 C CA . LYS A 1 174 ? 8.029 14.913 1.218 1.00 92.12 174 LYS A CA 1
ATOM 1370 C C . LYS A 1 174 ? 8.946 15.743 0.321 1.00 92.12 174 LYS A C 1
ATO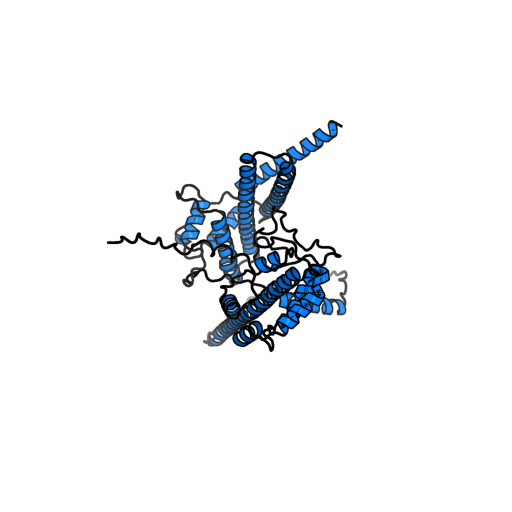M 1372 O O . LYS A 1 174 ? 9.131 15.382 -0.841 1.00 92.12 174 LYS A O 1
ATOM 1377 N N . ALA A 1 175 ? 9.538 16.810 0.849 1.00 94.31 175 ALA A N 1
ATOM 1378 C CA . ALA A 1 175 ? 10.475 17.653 0.117 1.00 94.31 175 ALA A CA 1
ATOM 1379 C C . ALA A 1 175 ? 11.748 16.884 -0.279 1.00 94.31 175 ALA A C 1
ATOM 1381 O O . ALA A 1 175 ? 12.173 16.936 -1.435 1.00 94.31 175 ALA A O 1
ATOM 1382 N N . CYS A 1 176 ? 12.311 16.091 0.637 1.00 92.75 176 CYS A N 1
ATOM 1383 C CA . CYS A 1 176 ? 13.449 15.216 0.350 1.00 92.75 176 CYS A CA 1
ATOM 1384 C C . CYS A 1 176 ? 13.119 14.207 -0.761 1.00 92.75 176 CYS A C 1
ATOM 1386 O O . CYS A 1 176 ? 13.846 14.107 -1.756 1.00 92.75 176 CYS A O 1
ATOM 1388 N N . ASN A 1 177 ? 11.978 13.520 -0.647 1.00 90.19 177 ASN A N 1
ATOM 1389 C CA . ASN A 1 177 ? 11.519 12.558 -1.651 1.00 90.19 177 ASN A CA 1
ATOM 1390 C C . ASN A 1 177 ? 11.313 13.213 -3.028 1.00 90.19 177 ASN A C 1
ATOM 1392 O O . ASN A 1 177 ? 11.650 12.614 -4.052 1.00 90.19 177 ASN A O 1
ATOM 1396 N N . ALA A 1 178 ? 10.835 14.461 -3.069 1.00 89.62 178 ALA A N 1
ATOM 1397 C CA . ALA A 1 178 ? 10.678 15.232 -4.300 1.00 89.62 178 ALA A CA 1
ATOM 1398 C C . ALA A 1 178 ? 12.008 15.444 -5.043 1.00 89.62 178 ALA A C 1
ATOM 1400 O O . ALA A 1 178 ? 12.074 15.299 -6.269 1.00 89.62 178 ALA A O 1
ATOM 1401 N N . ILE A 1 179 ? 13.078 15.776 -4.311 1.00 89.00 179 ILE A N 1
ATOM 1402 C CA .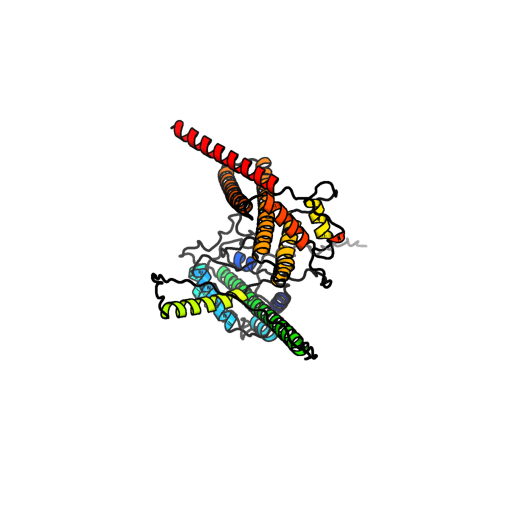 ILE A 1 179 ? 14.420 15.947 -4.885 1.00 89.00 179 ILE A CA 1
ATOM 1403 C C . ILE A 1 179 ? 14.947 14.609 -5.407 1.00 89.00 179 ILE A C 1
ATOM 1405 O O . ILE A 1 179 ? 15.382 14.533 -6.559 1.00 89.00 179 ILE A O 1
ATOM 1409 N N . VAL A 1 180 ? 14.865 13.546 -4.601 1.00 85.31 180 VAL A N 1
ATOM 1410 C CA . VAL A 1 180 ? 15.336 12.204 -4.985 1.00 85.31 180 VAL A CA 1
ATOM 1411 C C . VAL A 1 180 ? 14.628 11.716 -6.253 1.00 85.31 180 VAL A C 1
ATOM 1413 O O . VAL A 1 180 ? 15.284 11.279 -7.205 1.00 85.31 180 VAL A O 1
ATOM 1416 N N . ALA A 1 181 ? 13.302 11.867 -6.322 1.00 84.69 181 ALA A N 1
ATOM 1417 C CA . ALA A 1 181 ? 12.516 11.505 -7.497 1.00 84.69 181 ALA A CA 1
ATOM 1418 C C . ALA A 1 181 ? 12.939 12.306 -8.740 1.00 84.69 181 ALA A C 1
ATOM 1420 O O . ALA A 1 181 ? 13.140 11.728 -9.811 1.00 84.69 181 ALA A O 1
ATOM 1421 N N . ARG A 1 182 ? 13.147 13.623 -8.607 1.00 85.81 182 ARG A N 1
ATOM 1422 C CA . ARG A 1 182 ? 13.598 14.486 -9.711 1.00 85.81 182 ARG A CA 1
ATOM 1423 C C . ARG A 1 182 ? 14.962 14.059 -10.254 1.00 85.81 182 ARG A C 1
ATOM 1425 O O . ARG A 1 182 ? 15.118 13.934 -11.470 1.00 85.81 182 ARG A O 1
ATOM 1432 N N . VAL A 1 183 ? 15.930 13.796 -9.373 1.00 86.88 183 VAL A N 1
ATOM 1433 C CA . VAL A 1 183 ? 17.278 13.333 -9.754 1.00 86.88 183 VAL A CA 1
ATOM 1434 C C . VAL A 1 183 ? 17.204 11.992 -10.486 1.00 86.88 183 VAL A C 1
ATOM 1436 O O . VAL A 1 183 ? 17.850 11.813 -11.523 1.00 86.88 183 VAL A O 1
ATOM 1439 N N . ARG A 1 184 ? 16.369 11.065 -10.001 1.00 83.50 184 ARG A N 1
ATOM 1440 C CA . ARG A 1 184 ? 16.133 9.774 -10.661 1.00 83.50 184 ARG A CA 1
ATOM 1441 C C . ARG A 1 184 ? 15.584 9.957 -12.076 1.00 83.50 184 ARG A C 1
ATOM 1443 O O . ARG A 1 184 ? 16.153 9.415 -13.022 1.00 83.50 184 ARG A O 1
ATOM 1450 N N . MET A 1 185 ? 14.537 10.766 -12.238 1.00 78.94 185 MET A N 1
ATOM 1451 C CA . MET A 1 185 ? 13.916 11.018 -13.545 1.00 78.94 185 MET A CA 1
ATOM 1452 C C . MET A 1 185 ? 14.875 11.701 -14.526 1.00 78.94 185 MET A C 1
ATOM 1454 O O . MET A 1 185 ? 14.907 11.350 -15.706 1.00 78.94 185 MET A O 1
ATOM 1458 N N . ALA A 1 186 ? 15.706 12.635 -14.055 1.00 86.81 186 ALA A N 1
ATOM 1459 C CA . ALA A 1 186 ? 16.734 13.268 -14.880 1.00 86.81 186 ALA A CA 1
ATOM 1460 C C . ALA A 1 186 ? 17.778 12.250 -15.375 1.00 86.81 186 ALA A C 1
ATOM 1462 O O . ALA A 1 186 ? 18.147 12.258 -16.552 1.00 86.81 186 ALA A O 1
ATOM 1463 N N . ARG A 1 187 ? 18.207 11.321 -14.509 1.00 85.69 187 ARG A N 1
ATOM 1464 C CA . ARG A 1 187 ? 19.124 10.230 -14.876 1.00 85.69 187 ARG A CA 1
ATOM 1465 C C . ARG A 1 187 ? 18.500 9.277 -15.895 1.00 85.69 187 ARG A C 1
ATOM 1467 O O . ARG A 1 187 ? 19.165 8.891 -16.855 1.00 85.69 187 ARG A O 1
ATOM 1474 N N . GLU A 1 188 ? 17.232 8.913 -15.716 1.00 84.06 188 GLU A N 1
ATOM 1475 C CA . GLU A 1 188 ? 16.501 8.074 -16.672 1.00 84.06 188 GLU A CA 1
ATOM 1476 C C . GLU A 1 188 ? 16.340 8.758 -18.031 1.00 84.06 188 GLU A C 1
ATOM 1478 O O . GLU A 1 188 ? 16.559 8.126 -19.067 1.00 84.06 188 GLU A O 1
ATOM 1483 N N . ARG A 1 189 ? 16.017 10.056 -18.041 1.00 88.44 189 ARG A N 1
ATOM 1484 C CA . ARG A 1 189 ? 15.930 10.854 -19.267 1.00 88.44 189 ARG A CA 1
ATOM 1485 C C . ARG A 1 189 ? 17.272 10.907 -19.995 1.00 88.44 189 ARG A C 1
ATOM 1487 O O . ARG A 1 189 ? 17.311 10.604 -21.184 1.00 88.44 189 ARG A O 1
ATOM 1494 N N . LYS A 1 190 ? 18.365 11.185 -19.278 1.00 90.69 190 LYS A N 1
ATOM 1495 C CA . LYS A 1 190 ? 19.721 11.193 -19.846 1.00 90.69 190 LYS A CA 1
ATOM 1496 C C . LYS A 1 190 ? 20.083 9.837 -20.459 1.00 90.69 190 LYS A C 1
ATOM 1498 O O . LYS A 1 190 ? 20.527 9.780 -21.600 1.00 90.69 190 LYS A O 1
ATOM 1503 N N . LYS A 1 191 ? 19.793 8.734 -19.759 1.00 89.38 191 LYS A N 1
ATOM 1504 C CA . LYS A 1 191 ? 20.015 7.370 -20.271 1.00 89.38 191 LYS A CA 1
ATOM 1505 C C . LYS A 1 191 ? 19.212 7.090 -21.551 1.00 89.38 191 LYS A C 1
ATOM 1507 O O . LYS A 1 191 ? 19.720 6.451 -22.473 1.00 89.38 191 LYS A O 1
ATOM 1512 N N . ARG A 1 192 ? 17.959 7.557 -21.632 1.00 88.00 192 ARG A N 1
ATOM 1513 C CA . ARG A 1 192 ? 17.123 7.425 -22.842 1.00 88.00 192 ARG A CA 1
ATOM 1514 C C . ARG A 1 192 ? 17.679 8.242 -24.011 1.00 88.00 192 ARG A C 1
ATOM 1516 O O . ARG A 1 192 ? 17.687 7.746 -25.135 1.00 88.00 192 ARG A O 1
ATOM 1523 N N . GLU A 1 193 ? 18.161 9.454 -23.751 1.00 90.50 193 GLU A N 1
ATOM 1524 C CA . GLU A 1 193 ? 18.794 10.316 -24.757 1.00 90.50 193 GLU A CA 1
ATOM 1525 C C . GLU A 1 193 ? 20.109 9.708 -25.276 1.00 90.50 193 GLU A C 1
ATOM 1527 O O . GLU A 1 193 ? 20.303 9.637 -26.488 1.00 90.50 193 GLU A O 1
ATOM 1532 N N . GLU A 1 194 ? 20.952 9.162 -24.394 1.00 88.56 194 GLU A N 1
ATOM 1533 C CA . GLU A 1 194 ? 22.179 8.434 -24.762 1.00 88.56 194 GLU A CA 1
ATOM 1534 C C . GLU A 1 194 ? 21.876 7.192 -25.614 1.00 88.56 194 GLU A C 1
ATOM 1536 O O . GLU A 1 194 ? 22.504 6.978 -26.648 1.00 88.56 194 GLU A O 1
ATOM 1541 N N . THR A 1 195 ? 20.855 6.412 -25.241 1.00 87.88 195 THR A N 1
ATOM 1542 C CA . THR A 1 195 ? 20.427 5.228 -26.011 1.00 87.88 195 THR A CA 1
ATOM 1543 C C . THR A 1 195 ? 19.920 5.619 -27.404 1.00 87.88 195 THR A C 1
ATOM 1545 O O . THR A 1 195 ? 20.215 4.951 -28.395 1.00 87.88 195 THR A O 1
ATOM 1548 N N . LYS A 1 196 ? 19.171 6.726 -27.506 1.00 90.06 196 LYS A N 1
ATOM 1549 C CA . LYS A 1 196 ? 18.678 7.250 -28.787 1.00 90.06 196 LYS A CA 1
ATOM 1550 C C . LYS A 1 196 ? 19.822 7.772 -29.662 1.00 90.06 196 LYS A C 1
ATOM 1552 O O . LYS A 1 196 ? 19.803 7.534 -30.866 1.00 90.06 196 LYS A O 1
ATOM 1557 N N . LYS A 1 197 ? 20.814 8.438 -29.065 1.00 91.25 197 LYS A N 1
ATOM 1558 C CA . LYS A 1 197 ? 22.005 8.937 -29.761 1.00 91.25 197 LYS A CA 1
ATOM 1559 C C . LYS A 1 197 ? 22.880 7.794 -30.286 1.00 91.25 197 LYS A C 1
ATOM 1561 O O . LYS A 1 197 ? 23.213 7.801 -31.463 1.00 91.25 197 LYS A O 1
ATOM 1566 N N . ALA A 1 198 ? 23.141 6.768 -29.474 1.00 85.81 198 ALA A N 1
ATOM 1567 C CA . ALA A 1 198 ? 23.895 5.584 -29.898 1.00 85.81 198 ALA A CA 1
ATOM 1568 C C . ALA A 1 198 ? 23.227 4.843 -31.070 1.00 85.81 198 ALA A C 1
ATOM 1570 O O . ALA A 1 198 ? 23.908 4.340 -31.958 1.00 85.81 198 ALA A O 1
ATOM 1571 N N . ARG A 1 199 ? 21.887 4.815 -31.116 1.00 82.50 199 ARG A N 1
ATOM 1572 C CA . ARG A 1 199 ? 21.146 4.258 -32.257 1.00 82.50 199 ARG A CA 1
ATOM 1573 C C . ARG A 1 199 ? 21.290 5.103 -33.526 1.00 82.50 199 ARG A C 1
ATOM 1575 O O . ARG A 1 199 ? 21.401 4.531 -34.599 1.00 82.50 199 ARG A O 1
ATOM 1582 N N . ALA A 1 200 ? 21.279 6.429 -33.404 1.00 82.00 200 ALA A N 1
ATOM 1583 C CA . ALA A 1 200 ? 21.443 7.331 -34.544 1.00 82.00 200 ALA A CA 1
ATOM 1584 C C . ALA A 1 200 ? 22.884 7.343 -35.088 1.00 82.00 200 ALA A C 1
ATOM 1586 O O . ALA A 1 200 ? 23.082 7.507 -36.284 1.00 82.00 200 ALA A O 1
ATOM 1587 N N . GLU A 1 201 ? 23.887 7.149 -34.227 1.00 79.88 201 GLU A N 1
ATOM 1588 C CA . GLU A 1 201 ? 25.306 7.098 -34.619 1.00 79.88 201 GLU A CA 1
ATOM 1589 C C . GLU A 1 201 ? 25.748 5.702 -35.101 1.00 79.88 201 GLU A C 1
ATOM 1591 O O . GLU A 1 201 ? 26.717 5.590 -35.846 1.00 79.88 201 GLU A O 1
ATOM 1596 N N . GLY A 1 202 ? 25.033 4.639 -34.711 1.00 65.31 202 GLY A N 1
ATOM 1597 C CA . GLY A 1 202 ? 25.258 3.265 -35.182 1.00 65.31 202 GLY A CA 1
ATOM 1598 C C . GLY A 1 202 ? 24.661 2.951 -36.560 1.00 65.31 202 GLY A C 1
ATOM 1599 O O . GLY A 1 202 ? 24.922 1.880 -37.103 1.00 65.31 202 GLY A O 1
ATOM 1600 N N . GLU A 1 203 ? 23.887 3.867 -37.145 1.00 51.47 203 GLU A N 1
ATOM 1601 C CA . GLU A 1 203 ? 23.376 3.766 -38.515 1.00 51.47 203 GLU A CA 1
ATOM 1602 C C . GLU A 1 203 ? 24.418 4.362 -39.479 1.00 51.47 203 GLU A C 1
ATOM 1604 O O . GLU A 1 203 ? 24.262 5.443 -40.043 1.00 51.47 203 GLU A O 1
ATOM 1609 N N . SER A 1 204 ? 25.552 3.666 -39.616 1.00 48.78 204 SER A N 1
ATOM 1610 C CA . SER A 1 204 ? 26.502 3.927 -40.699 1.00 48.78 204 SER A CA 1
ATOM 1611 C C . SER A 1 204 ? 25.837 3.523 -42.023 1.00 48.78 204 SER A C 1
ATOM 1613 O O . SER A 1 204 ? 25.388 2.377 -42.125 1.00 48.78 204 SER A O 1
ATOM 1615 N N . PRO A 1 205 ? 25.757 4.406 -43.039 1.00 48.75 205 PRO A N 1
ATOM 1616 C CA . PRO A 1 205 ? 25.276 4.043 -44.366 1.00 48.75 205 PRO A CA 1
ATOM 1617 C C . PRO A 1 205 ? 26.316 3.143 -45.044 1.00 48.75 205 PRO A C 1
ATOM 1619 O O . PRO A 1 205 ? 27.125 3.598 -45.845 1.00 48.75 205 PRO A O 1
ATOM 1622 N N . GLN A 1 206 ? 26.342 1.858 -44.697 1.00 46.88 206 GLN A N 1
ATOM 1623 C CA . GLN A 1 206 ? 26.930 0.866 -45.582 1.00 46.88 206 GLN A CA 1
ATOM 1624 C C . GLN A 1 206 ? 25.884 0.487 -46.620 1.00 46.88 206 GLN A C 1
ATOM 1626 O O . GLN A 1 206 ? 24.951 -0.268 -46.357 1.00 46.88 206 GLN A O 1
ATOM 1631 N N . ASP A 1 207 ? 26.063 1.096 -47.788 1.00 46.78 207 ASP A N 1
ATOM 1632 C CA . ASP A 1 207 ? 25.820 0.543 -49.114 1.00 46.78 207 ASP A CA 1
ATOM 1633 C C . ASP A 1 207 ? 25.387 -0.931 -49.118 1.00 46.78 207 ASP A C 1
ATOM 1635 O O . ASP A 1 207 ? 26.202 -1.848 -49.198 1.00 46.78 207 ASP A O 1
ATOM 1639 N N . ILE A 1 208 ? 24.077 -1.160 -49.128 1.00 45.56 208 ILE A N 1
ATOM 1640 C CA . ILE A 1 208 ? 23.513 -2.328 -49.797 1.00 45.56 208 ILE A CA 1
ATOM 1641 C C . ILE A 1 208 ? 22.451 -1.795 -50.744 1.00 45.56 208 ILE A C 1
ATOM 1643 O O . ILE A 1 208 ? 21.282 -1.638 -50.402 1.00 45.56 208 ILE A O 1
ATOM 1647 N N . ALA A 1 209 ? 22.897 -1.486 -51.955 1.00 47.34 209 ALA A N 1
ATOM 1648 C CA . ALA A 1 209 ? 22.023 -1.420 -53.107 1.00 47.34 209 ALA A CA 1
ATOM 1649 C C . ALA A 1 209 ? 21.466 -2.828 -53.386 1.00 47.34 209 ALA A C 1
ATOM 1651 O O . ALA A 1 209 ? 22.257 -3.750 -53.595 1.00 47.34 209 ALA A O 1
ATOM 1652 N N . PRO A 1 210 ? 20.141 -3.028 -53.478 1.00 43.62 210 PRO A N 1
ATOM 1653 C CA . PRO A 1 210 ? 19.589 -4.130 -54.237 1.00 43.62 210 PRO A CA 1
ATOM 1654 C C . PRO A 1 210 ? 19.287 -3.620 -55.649 1.00 43.62 210 PRO A C 1
ATOM 1656 O O . PRO A 1 210 ? 18.385 -2.810 -55.871 1.00 43.62 210 PRO A O 1
ATOM 1659 N N . ALA A 1 211 ? 20.070 -4.092 -56.614 1.00 36.66 211 ALA A N 1
ATOM 1660 C CA . ALA A 1 211 ? 19.740 -3.966 -58.022 1.00 36.66 211 ALA A CA 1
ATOM 1661 C C . ALA A 1 211 ? 18.451 -4.760 -58.329 1.00 36.66 211 ALA A C 1
ATOM 1663 O O . ALA A 1 211 ? 18.356 -5.956 -58.068 1.00 36.66 211 ALA A O 1
ATOM 1664 N N . MET A 1 212 ? 17.466 -4.048 -58.875 1.00 43.53 212 MET A N 1
ATOM 1665 C CA . MET A 1 212 ? 16.275 -4.524 -59.606 1.00 43.53 212 MET A CA 1
ATOM 1666 C C . MET A 1 212 ? 16.680 -5.247 -60.927 1.00 43.53 212 MET A C 1
ATOM 1668 O O . MET A 1 212 ? 17.875 -5.235 -61.230 1.00 43.53 212 MET A O 1
ATOM 1672 N N . PRO A 1 213 ? 15.781 -5.688 -61.852 1.00 53.56 213 PRO A N 1
ATOM 1673 C CA . PRO A 1 213 ? 14.343 -6.055 -61.812 1.00 53.56 213 PRO A CA 1
ATOM 1674 C C . PRO A 1 213 ? 13.994 -7.353 -62.612 1.00 53.56 213 PRO A C 1
ATOM 1676 O O . PRO A 1 213 ? 14.788 -7.842 -63.407 1.00 53.56 213 PRO A O 1
ATOM 1679 N N . GLY A 1 214 ? 12.730 -7.798 -62.533 1.00 36.06 214 GLY A N 1
ATOM 1680 C CA . GLY A 1 214 ? 12.036 -8.511 -63.626 1.00 36.06 214 GLY A CA 1
ATOM 1681 C C . GLY A 1 214 ? 11.352 -9.811 -63.193 1.00 36.06 214 GLY A C 1
ATOM 1682 O O . GLY A 1 214 ? 12.022 -10.756 -62.812 1.00 36.06 214 GLY A O 1
ATOM 1683 N N . ASP A 1 215 ? 10.022 -9.901 -63.237 1.00 34.78 215 ASP A N 1
ATOM 1684 C CA . ASP A 1 215 ? 9.313 -10.177 -64.485 1.00 34.78 215 ASP A CA 1
ATOM 1685 C C . ASP A 1 215 ? 7.793 -9.977 -64.342 1.00 34.78 215 ASP A C 1
ATOM 1687 O O . ASP A 1 215 ? 7.200 -10.187 -63.283 1.00 34.78 215 ASP A O 1
ATOM 1691 N N . ARG A 1 216 ? 7.179 -9.519 -65.434 1.00 40.09 216 ARG A N 1
ATOM 1692 C CA . ARG A 1 216 ? 5.741 -9.271 -65.611 1.00 40.09 216 ARG A CA 1
ATOM 1693 C C . ARG A 1 216 ? 5.111 -10.497 -66.272 1.00 40.09 216 ARG A C 1
ATOM 1695 O O . ARG A 1 216 ? 5.513 -10.828 -67.379 1.00 40.09 216 ARG A O 1
ATOM 1702 N N . VAL A 1 217 ? 4.026 -11.043 -65.719 1.00 43.72 217 VAL A N 1
ATOM 1703 C CA . VAL A 1 217 ? 2.999 -11.749 -66.512 1.00 43.72 217 VAL A CA 1
ATOM 1704 C C . VAL A 1 217 ? 1.610 -11.318 -66.039 1.00 43.72 217 VAL A C 1
ATOM 1706 O O . VAL A 1 217 ? 1.374 -11.104 -64.854 1.00 43.72 217 VAL A O 1
ATOM 1709 N N . ALA A 1 218 ? 0.737 -11.098 -67.018 1.00 40.00 218 ALA A N 1
ATOM 1710 C CA . ALA A 1 218 ? -0.520 -10.374 -66.953 1.00 40.00 218 ALA A CA 1
ATOM 1711 C C . ALA A 1 218 ? -1.764 -11.284 -66.908 1.00 40.00 218 ALA A C 1
ATOM 1713 O O . ALA A 1 218 ? -1.762 -12.354 -67.510 1.00 40.00 218 ALA A O 1
ATOM 1714 N N . GLY A 1 219 ? -2.847 -10.738 -66.332 1.00 33.06 219 GLY A N 1
ATOM 1715 C CA . GLY A 1 219 ? -4.250 -10.938 -66.747 1.00 33.06 219 GLY A CA 1
ATOM 1716 C C . GLY A 1 219 ? -5.109 -11.912 -65.916 1.00 33.06 219 GLY A C 1
ATOM 1717 O O . GLY A 1 219 ? -4.560 -12.807 -65.281 1.00 33.06 219 GLY A O 1
ATOM 1718 N N . PRO A 1 220 ? -6.457 -11.851 -66.010 1.00 52.72 220 PRO A N 1
ATOM 1719 C CA . PRO A 1 220 ? -7.316 -10.669 -66.148 1.00 52.72 220 PRO A CA 1
ATOM 1720 C C . PRO A 1 220 ? -8.526 -10.646 -65.171 1.00 52.72 220 PRO A C 1
ATOM 1722 O O . PRO A 1 220 ? -8.930 -11.654 -64.604 1.00 52.72 220 PRO A O 1
ATOM 1725 N N . GLU A 1 221 ? -9.059 -9.434 -64.998 1.00 36.09 221 GLU A N 1
ATOM 1726 C CA . GLU A 1 221 ? -10.473 -9.015 -64.907 1.00 36.09 221 GLU A CA 1
ATOM 1727 C C . GLU A 1 221 ? -11.556 -9.989 -64.394 1.00 36.09 221 GLU A C 1
ATOM 1729 O O . GLU A 1 221 ? -11.872 -10.976 -65.044 1.00 36.09 221 GLU A O 1
ATOM 1734 N N . HIS A 1 222 ? -12.287 -9.568 -63.349 1.00 39.78 222 HIS A N 1
ATOM 1735 C CA . HIS A 1 222 ? -13.755 -9.592 -63.366 1.00 39.78 222 HIS A CA 1
ATOM 1736 C C . HIS A 1 222 ? -14.353 -8.470 -62.502 1.00 39.78 222 HIS A C 1
ATOM 1738 O O . HIS A 1 222 ? -13.977 -8.247 -61.354 1.00 39.78 222 HIS A O 1
ATOM 1744 N N . SER A 1 223 ? -15.280 -7.749 -63.129 1.00 41.50 223 SER A N 1
ATOM 1745 C CA . SER A 1 223 ? -16.108 -6.653 -62.628 1.00 41.50 223 SER A CA 1
ATOM 1746 C C . SER A 1 223 ? -17.200 -7.119 -61.656 1.00 41.50 223 SER A C 1
ATOM 1748 O O . SER A 1 223 ? -17.749 -8.197 -61.859 1.00 41.50 223 SER A O 1
ATOM 1750 N N . ALA A 1 224 ? -17.593 -6.265 -60.700 1.00 37.53 224 ALA A N 1
ATOM 1751 C CA . ALA A 1 224 ? -18.973 -5.775 -60.508 1.00 37.53 224 ALA A CA 1
ATOM 1752 C C . ALA A 1 224 ? -19.150 -5.055 -59.149 1.00 37.53 224 ALA A C 1
ATOM 1754 O O . ALA A 1 224 ? -18.751 -5.547 -58.099 1.00 37.53 224 ALA A O 1
ATOM 1755 N N . THR A 1 225 ? -19.768 -3.878 -59.228 1.00 42.56 225 THR A N 1
ATOM 1756 C CA . THR A 1 225 ? -20.397 -3.015 -58.200 1.00 42.56 225 THR A CA 1
ATOM 1757 C C . THR A 1 225 ? -21.598 -3.724 -57.510 1.00 42.56 225 THR A C 1
ATOM 1759 O O . THR A 1 225 ? -21.936 -4.810 -57.987 1.00 42.56 225 THR A O 1
ATOM 1762 N N . PRO A 1 226 ? -22.305 -3.192 -56.466 1.00 55.91 226 PRO A N 1
ATOM 1763 C CA . PRO A 1 226 ? -22.539 -1.766 -56.166 1.00 55.91 226 PRO A CA 1
ATOM 1764 C C . PRO A 1 226 ? -22.667 -1.305 -54.689 1.00 55.91 226 PRO A C 1
ATOM 1766 O O . PRO A 1 226 ? -22.655 -2.087 -53.745 1.00 55.91 226 PRO A O 1
ATOM 1769 N N . ASP A 1 227 ? -22.779 0.028 -54.586 1.00 41.50 227 ASP A N 1
ATOM 1770 C CA . ASP A 1 227 ? -23.294 0.902 -53.515 1.00 41.50 227 ASP A CA 1
ATOM 1771 C C . ASP A 1 227 ? -24.264 0.287 -52.496 1.00 41.50 227 ASP A C 1
ATOM 1773 O O . ASP A 1 227 ? -25.128 -0.499 -52.875 1.00 41.50 227 ASP A O 1
ATOM 1777 N N . LEU A 1 228 ? -24.195 0.787 -51.250 1.00 37.97 228 LEU A N 1
ATOM 1778 C CA . LEU A 1 228 ? -25.325 1.316 -50.459 1.00 37.97 228 LEU A CA 1
ATOM 1779 C C . LEU A 1 228 ? -24.819 1.889 -49.109 1.00 37.97 228 LEU A C 1
ATOM 1781 O O . LEU A 1 228 ? -24.273 1.166 -48.278 1.00 37.97 228 LEU A O 1
ATOM 1785 N N . ASP A 1 229 ? -25.043 3.188 -48.898 1.00 42.81 229 ASP A N 1
ATOM 1786 C CA . ASP A 1 229 ? -25.047 3.892 -47.598 1.00 42.81 229 ASP A CA 1
ATOM 1787 C C . ASP A 1 229 ? -26.445 3.717 -46.948 1.00 42.81 229 ASP A C 1
ATOM 1789 O O . ASP A 1 229 ? -27.427 3.600 -47.694 1.00 42.81 229 ASP A O 1
ATOM 1793 N N . PRO A 1 230 ? -26.597 3.641 -45.604 1.00 48.81 230 PRO A N 1
ATOM 1794 C CA . PRO A 1 230 ? -26.734 4.865 -44.796 1.00 48.81 230 PRO A CA 1
ATOM 1795 C C . PRO A 1 230 ? -26.110 4.802 -43.375 1.00 48.81 230 PRO A C 1
ATOM 1797 O O . PRO A 1 230 ? -26.031 3.749 -42.740 1.00 48.81 230 PRO A O 1
ATOM 1800 N N . GLY A 1 231 ? -25.741 5.973 -42.833 1.00 35.34 231 GLY A N 1
ATOM 1801 C CA . GLY A 1 231 ? -25.281 6.181 -41.443 1.00 35.34 231 GLY A CA 1
ATOM 1802 C C . GLY A 1 231 ? -26.300 5.840 -40.332 1.00 35.34 231 GLY A C 1
ATOM 1803 O O . GLY A 1 231 ? -27.436 5.462 -40.620 1.00 35.34 231 GLY A O 1
ATOM 1804 N N . PRO A 1 232 ? -25.933 6.018 -39.036 1.00 44.28 232 PRO A N 1
ATOM 1805 C CA . PRO A 1 232 ? -26.132 7.347 -38.437 1.00 44.28 232 PRO A CA 1
ATOM 1806 C C . PRO A 1 232 ? -25.118 7.802 -37.347 1.00 44.28 232 PRO A C 1
ATOM 1808 O O . PRO A 1 232 ? -24.553 7.023 -36.586 1.00 44.28 232 PRO A O 1
ATOM 1811 N N . SER A 1 233 ? -24.945 9.131 -37.291 1.00 33.69 233 SER A N 1
ATOM 1812 C CA . SER A 1 233 ? -24.692 10.029 -36.139 1.00 33.69 233 SER A CA 1
ATOM 1813 C C . SER A 1 233 ? -23.807 9.595 -34.950 1.00 33.69 233 SER A C 1
ATOM 1815 O O . SER A 1 233 ? -24.216 8.813 -34.094 1.00 33.69 233 SER A O 1
ATOM 1817 N N . LYS A 1 234 ? -22.673 10.295 -34.783 1.00 35.47 234 LYS A N 1
ATOM 1818 C CA . LYS A 1 234 ? -21.941 10.448 -33.507 1.00 35.47 234 LYS A CA 1
ATOM 1819 C C . LYS A 1 234 ? -22.281 11.800 -32.853 1.00 35.47 234 LYS A C 1
ATOM 1821 O O . LYS A 1 234 ? -22.397 12.787 -33.582 1.00 35.47 234 LYS A O 1
ATOM 1826 N N . PRO A 1 235 ? -22.392 11.891 -31.515 1.00 33.56 235 PRO A N 1
ATOM 1827 C CA . PRO A 1 235 ? -22.593 13.164 -30.836 1.00 33.56 235 PRO A CA 1
ATOM 1828 C C . PRO A 1 235 ? -21.303 13.996 -30.828 1.00 33.56 235 PRO A C 1
ATOM 1830 O O . PRO A 1 235 ? -20.208 13.499 -30.566 1.00 33.56 235 PRO A O 1
ATOM 1833 N N . SER A 1 236 ? -21.465 15.282 -31.131 1.00 31.55 236 SER A N 1
ATOM 1834 C CA . SER A 1 236 ? -20.446 16.323 -31.030 1.00 31.55 236 SER A CA 1
ATOM 1835 C C . SER A 1 236 ? -20.209 16.668 -29.558 1.00 31.55 236 SER A C 1
ATOM 1837 O O . SER A 1 236 ? -21.101 17.176 -28.880 1.00 31.55 236 SER A O 1
ATOM 1839 N N . THR A 1 237 ? -19.006 16.389 -29.056 1.00 34.50 237 THR A N 1
ATOM 1840 C CA . THR A 1 237 ? -18.553 16.834 -27.732 1.00 34.50 237 THR A CA 1
ATOM 1841 C C . THR A 1 237 ? -17.876 18.197 -27.875 1.00 34.50 237 THR A C 1
ATOM 1843 O O . THR A 1 237 ? -16.935 18.354 -28.653 1.00 34.50 237 THR A O 1
ATOM 1846 N N . SER A 1 238 ? -18.375 19.192 -27.141 1.00 33.97 238 SER A N 1
ATOM 1847 C CA . SER A 1 238 ? -17.932 20.590 -27.201 1.00 33.97 238 SER A CA 1
ATOM 1848 C C . SER A 1 238 ? -16.455 20.775 -26.791 1.00 33.97 238 SER A C 1
ATOM 1850 O O . SER A 1 238 ? -16.021 20.171 -25.803 1.00 33.97 238 SER A O 1
ATOM 1852 N N . PRO A 1 239 ? -15.686 21.655 -27.470 1.00 34.62 239 PRO A N 1
ATOM 1853 C CA . PRO A 1 239 ? -14.268 21.903 -27.180 1.00 34.62 239 PRO A CA 1
ATOM 1854 C C . PRO A 1 239 ? -14.009 22.472 -25.773 1.00 34.62 239 PRO A C 1
ATOM 1856 O O . PRO A 1 239 ? -12.922 22.288 -25.233 1.00 34.62 239 PRO A O 1
ATOM 1859 N N . ALA A 1 240 ? -15.012 23.076 -25.125 1.00 30.41 240 ALA A N 1
ATOM 1860 C CA . ALA A 1 240 ? -14.884 23.589 -23.758 1.00 30.41 240 ALA A CA 1
ATOM 1861 C C . ALA A 1 240 ? -14.776 22.477 -22.689 1.00 30.41 240 ALA A C 1
ATOM 1863 O O . ALA A 1 240 ? -14.150 22.682 -21.650 1.00 30.41 240 ALA A O 1
ATOM 1864 N N . ALA A 1 241 ? -15.326 21.282 -22.943 1.00 31.22 241 ALA A N 1
ATOM 1865 C CA . ALA A 1 241 ? -15.249 20.151 -22.010 1.00 31.22 241 ALA A CA 1
ATOM 1866 C C . ALA A 1 241 ? -13.885 19.432 -22.060 1.00 31.22 241 ALA A C 1
ATOM 1868 O O . ALA A 1 241 ? -13.434 18.883 -21.054 1.00 31.22 241 ALA A O 1
ATOM 1869 N N . GLN A 1 242 ? -13.187 19.488 -23.202 1.00 35.69 242 GLN A N 1
ATOM 1870 C CA . GLN A 1 242 ? -11.848 18.907 -23.359 1.00 35.69 242 GLN A CA 1
ATOM 1871 C C . GLN A 1 242 ? -10.761 19.745 -22.677 1.00 35.69 242 GLN A C 1
ATOM 1873 O O . GLN A 1 242 ? -9.834 19.178 -22.104 1.00 35.69 242 GLN A O 1
ATOM 1878 N N . THR A 1 243 ? -10.888 21.074 -22.657 1.00 31.03 243 THR A N 1
ATOM 1879 C CA . THR A 1 243 ? -9.909 21.955 -21.996 1.00 31.03 243 THR A CA 1
ATOM 1880 C C . THR A 1 243 ? -9.930 21.809 -20.470 1.00 31.03 243 THR A C 1
ATOM 1882 O O . THR A 1 243 ? -8.877 21.829 -19.838 1.00 31.03 243 THR A O 1
ATOM 1885 N N . VAL A 1 244 ? -11.102 21.569 -19.870 1.00 31.80 244 VAL A N 1
ATOM 1886 C CA . VAL A 1 244 ? -11.226 21.324 -18.422 1.00 31.80 244 VAL A CA 1
ATOM 1887 C C . VAL A 1 244 ? -10.716 19.922 -18.053 1.00 31.80 244 VAL A C 1
ATOM 1889 O O . VAL A 1 244 ? -9.955 19.785 -17.099 1.00 31.80 244 VAL A O 1
ATOM 1892 N N . GLN A 1 245 ? -11.014 18.884 -18.844 1.00 34.53 245 GLN A N 1
ATOM 1893 C CA . GLN A 1 245 ? -10.479 17.532 -18.605 1.00 34.53 245 GLN A CA 1
ATOM 1894 C C . GLN A 1 245 ? -8.955 17.434 -18.811 1.00 34.53 245 GLN A C 1
ATOM 1896 O O . GLN A 1 245 ? -8.293 16.698 -18.083 1.00 34.53 245 GLN A O 1
ATOM 1901 N N . GLN A 1 246 ? -8.373 18.212 -19.730 1.00 35.09 246 GLN A N 1
ATOM 1902 C CA . GLN A 1 246 ? -6.916 18.283 -19.916 1.00 35.09 246 GLN A CA 1
ATOM 1903 C C . GLN A 1 246 ? -6.208 19.059 -18.791 1.00 35.09 246 GLN A C 1
ATOM 1905 O O . GLN A 1 246 ? -5.099 18.684 -18.407 1.00 35.09 246 GLN A O 1
ATOM 1910 N N . ALA A 1 247 ? -6.855 20.071 -18.200 1.00 31.12 247 ALA A N 1
ATOM 1911 C CA . ALA A 1 247 ? -6.332 20.782 -17.029 1.00 31.12 247 ALA A CA 1
ATOM 1912 C C . ALA A 1 247 ? -6.323 19.903 -15.759 1.00 31.12 247 ALA A C 1
ATOM 1914 O O . ALA A 1 247 ? -5.350 19.925 -15.004 1.00 31.12 247 ALA A O 1
ATOM 1915 N N . PHE A 1 248 ? -7.349 19.064 -15.554 1.00 30.62 248 PHE A N 1
ATOM 1916 C CA . PHE A 1 248 ? -7.397 18.113 -14.430 1.00 30.62 248 PHE A CA 1
ATOM 1917 C C . PHE A 1 248 ? -6.500 16.877 -14.632 1.00 30.62 248 PHE A C 1
ATOM 1919 O O . PHE A 1 248 ? -5.926 16.377 -13.663 1.00 30.62 248 PHE A O 1
ATOM 1926 N N . ALA A 1 249 ? -6.297 16.420 -15.872 1.00 33.19 249 ALA A N 1
ATOM 1927 C CA . ALA A 1 249 ? -5.355 15.339 -16.177 1.00 33.19 249 ALA A CA 1
ATOM 1928 C C . ALA A 1 249 ? -3.885 15.754 -15.950 1.00 33.19 249 ALA A C 1
ATOM 1930 O O . ALA A 1 249 ? -3.097 14.956 -15.448 1.00 33.19 249 ALA A O 1
ATOM 1931 N N . GLY A 1 250 ? -3.521 17.012 -16.235 1.00 26.94 250 GLY A N 1
ATOM 1932 C CA . GLY A 1 250 ? -2.156 17.526 -16.046 1.00 26.94 250 GLY A CA 1
ATOM 1933 C C . GLY A 1 250 ? -1.719 17.681 -14.581 1.00 26.94 250 GLY A C 1
ATOM 1934 O O . GLY A 1 250 ? -0.549 17.470 -14.265 1.00 26.94 250 GLY A O 1
ATOM 1935 N N . LEU A 1 251 ? -2.648 17.985 -13.668 1.00 30.59 251 LEU A N 1
ATOM 1936 C CA . LEU A 1 251 ? -2.388 18.054 -12.219 1.00 30.59 251 LEU A CA 1
ATOM 1937 C C . LEU A 1 251 ? -2.290 16.660 -11.574 1.00 30.59 251 LEU A C 1
ATOM 1939 O O . LEU A 1 251 ? -1.462 16.439 -10.688 1.00 30.59 251 LEU A O 1
ATOM 1943 N N . GLY A 1 252 ? -3.080 15.698 -12.060 1.00 28.97 252 GLY A N 1
ATOM 1944 C CA . GLY A 1 252 ? -3.016 14.302 -11.622 1.00 28.97 252 GLY A CA 1
ATOM 1945 C C . GLY A 1 252 ? -1.701 13.606 -11.989 1.00 28.97 252 GLY A C 1
ATOM 1946 O O . GLY A 1 252 ? -1.190 12.823 -11.190 1.00 28.97 252 GLY A O 1
ATOM 1947 N N . ASP A 1 253 ? -1.119 13.933 -13.145 1.00 30.95 253 ASP A N 1
ATOM 1948 C CA . ASP A 1 253 ? 0.098 13.291 -13.669 1.00 30.95 253 ASP A CA 1
ATOM 1949 C C . ASP A 1 253 ? 1.399 13.868 -13.063 1.00 30.95 253 ASP A C 1
ATOM 1951 O O . ASP A 1 253 ? 2.406 13.171 -12.905 1.00 30.95 253 ASP A O 1
ATOM 1955 N N . LEU A 1 254 ? 1.370 15.128 -12.613 1.00 30.66 254 LEU A N 1
ATOM 1956 C CA . LEU A 1 254 ? 2.446 15.739 -11.817 1.00 30.66 254 LEU A CA 1
ATOM 1957 C C . LEU A 1 254 ? 2.479 15.204 -10.374 1.00 30.66 254 LEU A C 1
ATOM 1959 O O . LEU A 1 254 ? 3.565 15.016 -9.824 1.00 30.66 254 LEU A O 1
ATOM 1963 N N . ALA A 1 255 ? 1.319 14.874 -9.794 1.00 35.62 255 ALA A N 1
ATOM 1964 C CA . ALA A 1 255 ? 1.213 14.234 -8.480 1.00 35.62 255 ALA A CA 1
ATOM 1965 C C . ALA A 1 255 ? 1.486 12.713 -8.523 1.00 35.62 255 ALA A C 1
ATOM 1967 O O . ALA A 1 255 ? 2.052 12.159 -7.580 1.00 35.62 255 ALA A O 1
ATOM 1968 N N . ALA A 1 256 ? 1.141 12.027 -9.621 1.00 34.44 256 ALA A N 1
ATOM 1969 C CA . ALA A 1 256 ? 1.377 10.589 -9.795 1.00 34.44 256 ALA A CA 1
ATOM 1970 C C . ALA A 1 256 ? 2.869 10.230 -9.944 1.00 34.44 256 ALA A C 1
ATOM 1972 O O . ALA A 1 256 ? 3.299 9.169 -9.493 1.00 34.44 256 ALA A O 1
ATOM 1973 N N . ASN A 1 257 ? 3.683 11.136 -10.495 1.00 33.91 257 ASN A N 1
ATOM 1974 C CA . ASN A 1 257 ? 5.134 10.950 -10.624 1.00 33.91 257 ASN A CA 1
ATOM 1975 C C . ASN A 1 257 ? 5.925 11.262 -9.334 1.00 33.91 257 ASN A C 1
ATOM 1977 O O . ASN A 1 257 ? 7.147 11.109 -9.304 1.00 33.91 257 ASN A O 1
ATOM 1981 N N . PHE A 1 258 ? 5.239 11.670 -8.261 1.00 36.44 258 PHE A N 1
ATOM 1982 C CA . PHE A 1 258 ? 5.828 12.220 -7.035 1.00 36.44 258 PHE A CA 1
ATOM 1983 C C . PHE A 1 258 ? 5.853 11.248 -5.838 1.00 36.44 258 PHE A C 1
ATOM 1985 O O . PHE A 1 258 ? 6.249 11.644 -4.744 1.00 36.44 258 PHE A O 1
ATOM 1992 N N . MET A 1 259 ? 5.408 9.989 -5.997 1.00 42.81 259 MET A N 1
ATOM 1993 C CA . 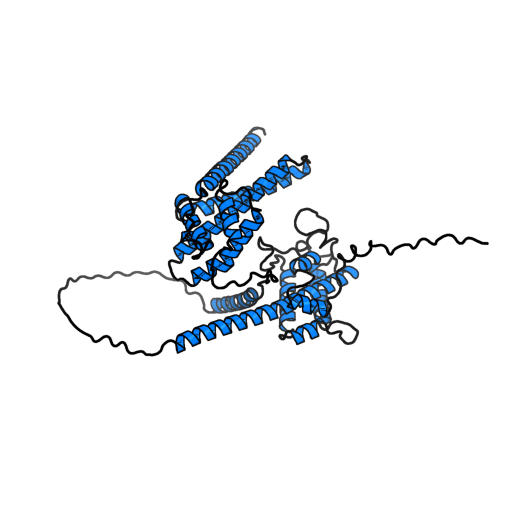MET A 1 259 ? 5.088 9.118 -4.846 1.00 42.81 259 MET A CA 1
ATOM 1994 C C . MET A 1 259 ? 5.621 7.677 -4.919 1.00 42.81 259 MET A C 1
ATOM 1996 O O . MET A 1 259 ? 5.033 6.767 -4.337 1.00 42.81 259 MET A O 1
ATOM 2000 N N . VAL A 1 260 ? 6.748 7.448 -5.597 1.00 35.16 260 VAL A N 1
ATOM 2001 C CA . VAL A 1 260 ? 7.469 6.170 -5.463 1.00 35.16 260 VAL A CA 1
ATOM 2002 C C . VAL A 1 260 ? 8.388 6.259 -4.246 1.00 35.16 260 VAL A C 1
ATOM 2004 O O . VAL A 1 260 ? 9.475 6.818 -4.358 1.00 35.16 260 VAL A O 1
ATOM 2007 N N . ASP A 1 261 ? 7.954 5.716 -3.106 1.00 36.78 261 ASP A N 1
ATOM 2008 C CA . ASP A 1 261 ? 8.849 5.475 -1.969 1.00 36.78 261 ASP A CA 1
ATOM 2009 C C . ASP A 1 261 ? 9.805 4.323 -2.319 1.00 36.78 261 ASP A C 1
ATOM 2011 O O . ASP A 1 261 ? 9.394 3.185 -2.600 1.00 36.78 261 ASP A O 1
ATOM 2015 N N . ASP A 1 262 ? 11.090 4.670 -2.357 1.00 40.84 262 ASP A N 1
ATOM 2016 C CA . ASP A 1 262 ? 12.203 3.771 -2.621 1.00 40.84 262 ASP A CA 1
ATOM 2017 C C . ASP A 1 262 ? 12.575 3.001 -1.350 1.00 40.84 262 ASP A C 1
ATOM 2019 O O . ASP A 1 262 ? 12.595 3.533 -0.238 1.00 40.84 262 ASP A O 1
ATOM 2023 N N . ALA A 1 263 ? 12.856 1.715 -1.528 1.00 37.44 263 ALA A N 1
ATOM 2024 C CA . ALA A 1 263 ? 13.417 0.888 -0.479 1.00 37.44 263 ALA A CA 1
ATOM 2025 C C . ALA A 1 263 ? 14.916 1.198 -0.387 1.00 37.44 263 ALA A C 1
ATOM 2027 O O . ALA A 1 263 ? 15.634 1.086 -1.377 1.00 37.44 263 ALA A O 1
ATOM 2028 N N . GLY A 1 264 ? 15.397 1.539 0.811 1.00 32.44 264 GLY A N 1
ATOM 2029 C CA . GLY A 1 264 ? 16.827 1.519 1.118 1.00 32.44 264 GLY A CA 1
ATOM 2030 C C . GLY A 1 264 ? 17.458 0.143 0.827 1.00 32.44 264 GLY A C 1
ATOM 2031 O O . GLY A 1 264 ? 16.756 -0.862 0.665 1.00 32.44 264 GLY A O 1
ATOM 2032 N N . PRO A 1 265 ? 18.794 0.078 0.732 1.00 39.16 265 PRO A N 1
ATOM 2033 C CA . PRO A 1 265 ? 19.480 -0.951 -0.020 1.00 39.16 265 PRO A CA 1
ATOM 2034 C C . PRO A 1 265 ? 19.577 -2.240 0.793 1.00 39.16 265 PRO A C 1
ATOM 2036 O O . PRO A 1 265 ? 20.533 -2.454 1.535 1.00 39.16 265 PRO A O 1
ATOM 2039 N N . TYR A 1 266 ? 18.696 -3.196 0.510 1.00 31.80 266 TYR A N 1
ATOM 2040 C CA . TYR A 1 266 ? 19.265 -4.514 0.282 1.00 31.80 266 TYR A CA 1
ATOM 2041 C C . TYR A 1 266 ? 20.166 -4.358 -0.937 1.00 31.80 266 TYR A C 1
ATOM 2043 O O . TYR A 1 266 ? 19.709 -4.030 -2.033 1.00 31.80 266 TYR A O 1
ATOM 2051 N N . ARG A 1 267 ? 21.475 -4.521 -0.722 1.00 34.78 267 ARG A N 1
ATOM 2052 C CA . ARG A 1 267 ? 22.428 -4.842 -1.781 1.00 34.78 267 ARG A CA 1
ATOM 2053 C C . ARG A 1 267 ? 21.934 -6.120 -2.465 1.00 34.78 267 ARG A C 1
ATOM 2055 O O . ARG A 1 267 ? 22.439 -7.207 -2.218 1.00 34.78 267 ARG A O 1
ATOM 2062 N N . THR A 1 268 ? 20.978 -5.985 -3.374 1.00 38.69 268 THR A N 1
ATOM 2063 C CA . THR A 1 268 ? 20.975 -6.786 -4.585 1.00 38.69 268 THR A CA 1
ATOM 2064 C C . THR A 1 268 ? 22.258 -6.368 -5.269 1.00 38.69 268 THR A C 1
ATOM 2066 O O . THR A 1 268 ? 22.349 -5.292 -5.860 1.00 38.69 268 THR A O 1
ATOM 2069 N N . VAL A 1 269 ? 23.306 -7.159 -5.053 1.00 34.53 269 VAL A N 1
ATOM 2070 C CA . VAL A 1 269 ? 24.454 -7.200 -5.948 1.00 34.53 269 VAL A CA 1
ATOM 2071 C C . VAL A 1 269 ? 23.849 -7.161 -7.340 1.00 34.53 269 VAL A C 1
ATOM 2073 O O . VAL A 1 269 ? 23.125 -8.076 -7.729 1.00 34.53 269 VAL A O 1
ATOM 2076 N N . ALA A 1 270 ? 24.043 -6.044 -8.035 1.00 37.56 270 ALA A N 1
ATOM 2077 C CA . ALA A 1 270 ? 23.725 -5.919 -9.439 1.00 37.56 270 ALA A CA 1
ATOM 2078 C C . ALA A 1 270 ? 24.708 -6.832 -10.177 1.00 37.56 270 ALA A C 1
ATOM 2080 O O . ALA A 1 270 ? 25.672 -6.373 -10.782 1.00 37.56 270 ALA A O 1
ATOM 2081 N N . ASN A 1 271 ? 24.503 -8.141 -10.045 1.00 35.78 271 ASN A N 1
ATOM 2082 C CA . ASN A 1 271 ? 25.105 -9.124 -10.910 1.00 35.78 271 ASN A CA 1
ATOM 2083 C C . ASN A 1 271 ? 24.422 -8.939 -12.255 1.00 35.78 271 ASN A C 1
ATOM 2085 O O . ASN A 1 271 ? 23.201 -9.033 -12.386 1.00 35.78 271 ASN A O 1
ATOM 2089 N N . GLY A 1 272 ? 25.235 -8.535 -13.223 1.00 39.03 272 GLY A N 1
ATOM 2090 C CA . GLY A 1 272 ? 24.796 -8.181 -14.553 1.00 39.03 272 GLY A CA 1
ATOM 2091 C C . GLY A 1 272 ? 23.930 -9.264 -15.191 1.00 39.03 272 GLY A C 1
ATOM 2092 O O . GLY A 1 272 ? 24.196 -10.453 -15.074 1.00 39.03 272 GLY A O 1
ATOM 2093 N N . MET A 1 273 ? 22.908 -8.801 -15.906 1.00 40.81 273 MET A N 1
ATOM 2094 C CA . MET A 1 273 ? 22.273 -9.488 -17.034 1.00 40.81 273 MET A CA 1
ATOM 2095 C C . MET A 1 273 ? 21.703 -10.901 -16.813 1.00 40.81 273 MET A C 1
ATOM 2097 O O . MET A 1 273 ? 21.410 -11.579 -17.790 1.00 40.81 273 MET A O 1
ATOM 2101 N N . GLY A 1 274 ? 21.420 -11.318 -15.581 1.00 50.34 274 GLY A N 1
ATOM 2102 C CA . GLY A 1 274 ? 20.465 -12.401 -15.332 1.00 50.34 274 GLY A CA 1
ATOM 2103 C C . GLY A 1 274 ? 19.070 -11.820 -15.110 1.00 50.34 274 GLY A C 1
ATOM 2104 O O . GLY A 1 274 ? 18.778 -11.365 -14.011 1.00 50.34 274 GLY A O 1
ATOM 2105 N N . ARG A 1 275 ? 18.202 -11.784 -16.131 1.00 72.75 275 ARG A N 1
ATOM 2106 C CA . ARG A 1 275 ? 16.797 -11.315 -16.026 1.00 72.75 275 ARG A CA 1
ATOM 2107 C C . ARG A 1 275 ? 15.872 -12.330 -15.312 1.00 72.75 275 ARG A C 1
ATOM 2109 O O . ARG A 1 275 ? 14.722 -12.477 -15.705 1.00 72.75 275 ARG A O 1
ATOM 2116 N N . GLY A 1 276 ? 16.360 -13.043 -14.300 1.00 81.81 276 GLY A N 1
ATOM 2117 C CA . GLY A 1 276 ? 15.621 -14.109 -13.614 1.00 81.81 276 GLY A CA 1
ATOM 2118 C C . GLY A 1 276 ? 15.704 -14.010 -12.093 1.00 81.81 276 GLY A C 1
ATOM 2119 O O . GLY A 1 276 ? 16.417 -13.162 -11.552 1.00 81.81 276 GLY A O 1
ATOM 2120 N N . LEU A 1 277 ? 14.962 -14.881 -11.408 1.00 90.44 277 LEU A N 1
ATOM 2121 C CA . LEU A 1 277 ? 15.111 -15.107 -9.969 1.00 90.44 277 LEU A CA 1
ATOM 2122 C C . LEU A 1 277 ? 16.547 -15.513 -9.614 1.00 90.44 277 LEU A C 1
ATOM 2124 O O . LEU A 1 277 ? 17.220 -16.207 -10.378 1.00 90.44 277 LEU A O 1
ATOM 2128 N N . ASP A 1 278 ? 17.002 -15.128 -8.422 1.00 90.38 278 ASP A N 1
ATOM 2129 C CA . ASP A 1 278 ? 18.225 -15.698 -7.866 1.00 90.38 278 ASP A CA 1
ATOM 2130 C C . ASP A 1 278 ? 18.055 -17.211 -7.633 1.00 90.38 278 ASP A C 1
ATOM 2132 O O . ASP A 1 278 ? 16.946 -17.710 -7.417 1.00 90.38 278 ASP A O 1
ATOM 2136 N N . ALA A 1 279 ? 19.163 -17.952 -7.696 1.00 89.44 279 ALA A N 1
ATOM 2137 C CA . ALA A 1 279 ? 19.145 -19.413 -7.657 1.00 89.44 279 ALA A CA 1
ATOM 2138 C C . ALA A 1 279 ? 18.507 -19.980 -6.375 1.00 89.44 279 ALA A C 1
ATOM 2140 O O . ALA A 1 279 ? 17.877 -21.039 -6.426 1.00 89.44 279 ALA A O 1
ATOM 2141 N N . ASP A 1 280 ? 18.640 -19.283 -5.245 1.00 90.88 280 ASP A N 1
ATOM 2142 C CA . ASP A 1 280 ? 18.080 -19.730 -3.971 1.00 90.88 280 ASP A CA 1
ATOM 2143 C C . ASP A 1 280 ? 16.568 -19.506 -3.922 1.00 90.88 280 ASP A C 1
ATOM 2145 O O . ASP A 1 280 ? 15.831 -20.421 -3.553 1.00 90.88 280 ASP A O 1
ATOM 2149 N N . THR A 1 281 ? 16.079 -18.347 -4.375 1.00 92.50 281 THR A N 1
ATOM 2150 C CA . THR A 1 281 ? 14.636 -18.100 -4.506 1.00 92.50 281 THR A CA 1
ATOM 2151 C C . THR A 1 281 ? 14.002 -19.045 -5.527 1.00 92.50 281 THR A C 1
ATOM 2153 O O . THR A 1 281 ? 12.905 -19.542 -5.285 1.00 92.50 281 THR A O 1
ATOM 2156 N N . LEU A 1 282 ? 14.689 -19.365 -6.629 1.00 92.94 282 LEU A N 1
ATOM 2157 C CA . LEU A 1 282 ? 14.206 -20.342 -7.607 1.00 92.94 282 LEU A CA 1
ATOM 2158 C C . LEU A 1 282 ? 14.107 -21.756 -7.010 1.00 92.94 282 LEU A C 1
ATOM 2160 O O . LEU A 1 282 ? 13.108 -22.445 -7.218 1.00 92.94 282 LEU A O 1
ATOM 2164 N N . ARG A 1 283 ? 15.108 -22.182 -6.225 1.00 91.31 283 ARG A N 1
ATOM 2165 C CA . ARG A 1 283 ? 15.087 -23.474 -5.518 1.00 91.31 283 ARG A CA 1
ATOM 2166 C C . ARG A 1 283 ? 13.961 -23.527 -4.484 1.00 91.31 283 ARG A C 1
ATOM 2168 O O . ARG A 1 283 ? 13.229 -24.512 -4.446 1.00 91.31 283 ARG A O 1
ATOM 2175 N N . ALA A 1 284 ? 13.797 -22.467 -3.692 1.00 93.44 284 ALA A N 1
ATOM 2176 C CA . ALA A 1 284 ? 12.704 -22.339 -2.730 1.00 93.44 284 ALA A CA 1
ATOM 2177 C C . ALA A 1 284 ? 11.338 -22.395 -3.428 1.00 93.44 284 ALA A C 1
ATOM 2179 O O . ALA A 1 284 ? 10.443 -23.113 -2.994 1.00 93.44 284 ALA A O 1
ATOM 2180 N N . PHE A 1 285 ? 11.200 -21.695 -4.553 1.00 94.75 285 PHE A N 1
ATOM 2181 C CA . PHE A 1 285 ? 9.973 -21.695 -5.335 1.00 94.75 285 PHE A CA 1
ATOM 2182 C C . PHE A 1 285 ? 9.625 -23.082 -5.881 1.00 94.75 285 PHE A C 1
ATOM 2184 O O . PHE A 1 285 ? 8.479 -23.520 -5.804 1.00 94.75 285 PHE A O 1
ATOM 2191 N N . ARG A 1 286 ? 10.626 -23.814 -6.372 1.00 92.56 286 ARG A N 1
ATOM 2192 C CA . ARG A 1 286 ? 10.444 -25.185 -6.848 1.00 92.56 286 ARG A CA 1
ATOM 2193 C C . ARG A 1 286 ? 10.046 -26.138 -5.718 1.00 92.56 286 ARG A C 1
ATOM 2195 O O . ARG A 1 286 ? 9.096 -26.895 -5.884 1.00 92.56 286 ARG A O 1
ATOM 2202 N N . ALA A 1 287 ? 10.718 -26.054 -4.569 1.00 92.69 287 ALA A N 1
ATOM 2203 C CA . ALA A 1 287 ? 10.377 -26.842 -3.381 1.00 92.69 287 ALA A CA 1
ATOM 2204 C C . ALA A 1 287 ? 8.938 -26.584 -2.907 1.00 92.69 287 ALA A C 1
ATOM 2206 O O . ALA A 1 287 ? 8.247 -27.501 -2.476 1.00 92.69 287 ALA A O 1
ATOM 2207 N N . TYR A 1 288 ? 8.478 -25.340 -3.032 1.00 93.81 288 TYR A N 1
ATOM 2208 C CA . TYR A 1 288 ? 7.118 -24.944 -2.694 1.00 93.81 288 TYR A CA 1
ATOM 2209 C C . TYR A 1 288 ? 6.061 -25.514 -3.656 1.00 93.81 288 TYR A C 1
ATOM 2211 O O . TYR A 1 288 ? 5.003 -25.955 -3.212 1.00 93.81 288 TYR A O 1
ATOM 2219 N N . LEU A 1 289 ? 6.334 -25.538 -4.965 1.00 93.06 289 LEU A N 1
ATOM 2220 C CA . LEU A 1 289 ? 5.401 -26.081 -5.963 1.00 93.06 289 LEU A CA 1
ATOM 2221 C C . LEU A 1 289 ? 5.352 -27.612 -5.983 1.00 93.06 289 LEU A C 1
ATOM 2223 O O . LEU A 1 289 ? 4.307 -28.183 -6.300 1.00 93.06 289 LEU A O 1
ATOM 2227 N N . TYR A 1 290 ? 6.466 -28.270 -5.658 1.00 91.31 290 TYR A N 1
ATOM 2228 C CA . TYR A 1 290 ? 6.602 -29.725 -5.694 1.00 91.31 290 TYR A CA 1
ATOM 2229 C C . TYR A 1 290 ? 7.072 -30.252 -4.329 1.00 91.31 290 TYR A C 1
ATOM 2231 O O . TYR A 1 290 ? 8.254 -30.574 -4.156 1.00 91.31 290 TYR A O 1
ATOM 2239 N N . PRO A 1 291 ? 6.151 -30.355 -3.350 1.00 85.88 291 PRO A N 1
ATOM 2240 C CA . PRO A 1 291 ? 6.459 -30.943 -2.055 1.00 85.88 291 PRO A CA 1
ATOM 2241 C C . PRO A 1 291 ? 6.942 -32.385 -2.266 1.00 85.88 291 PRO A C 1
ATOM 2243 O O . PRO A 1 291 ? 6.208 -33.216 -2.800 1.00 85.88 291 PRO A O 1
ATOM 2246 N N . GLY A 1 292 ? 8.193 -32.665 -1.901 1.00 84.31 292 GLY A N 1
ATOM 2247 C CA . GLY A 1 292 ? 8.844 -33.966 -2.106 1.00 84.31 292 GLY A CA 1
ATOM 2248 C C . GLY A 1 292 ? 10.224 -33.898 -2.764 1.00 84.31 292 GLY A C 1
ATOM 2249 O O . GLY A 1 292 ? 10.978 -34.859 -2.659 1.00 84.31 292 GLY A O 1
ATOM 2250 N N . GLU A 1 293 ? 10.591 -32.780 -3.401 1.00 83.56 293 GLU A N 1
ATOM 2251 C CA . GLU A 1 293 ? 11.952 -32.603 -3.941 1.00 83.56 293 GLU A CA 1
ATOM 2252 C C . GLU A 1 293 ? 12.964 -32.079 -2.904 1.00 83.56 293 GLU A C 1
ATOM 2254 O O . GLU A 1 293 ? 14.165 -32.248 -3.096 1.00 83.56 293 GLU A O 1
ATOM 2259 N N . ASN A 1 294 ? 12.514 -31.432 -1.822 1.00 80.50 294 ASN A N 1
ATOM 2260 C CA . ASN A 1 294 ? 13.378 -30.875 -0.775 1.00 80.50 294 ASN A CA 1
ATOM 2261 C C . ASN A 1 294 ? 12.695 -30.912 0.600 1.00 80.50 294 ASN A C 1
ATOM 2263 O O . ASN A 1 294 ? 11.483 -30.727 0.691 1.00 80.50 294 ASN A O 1
ATOM 2267 N N . ASP A 1 295 ? 13.496 -31.051 1.659 1.00 79.62 295 ASP A N 1
ATOM 2268 C CA . ASP A 1 295 ? 13.012 -31.158 3.046 1.00 79.62 295 ASP A CA 1
ATOM 2269 C C . ASP A 1 295 ? 12.696 -29.803 3.707 1.00 79.62 295 ASP A C 1
ATOM 2271 O O . ASP A 1 295 ? 12.022 -29.751 4.734 1.00 79.62 295 ASP A O 1
ATOM 2275 N N . MET A 1 296 ? 13.169 -28.686 3.142 1.00 82.62 296 MET A N 1
ATOM 2276 C CA . MET A 1 296 ? 12.938 -27.352 3.707 1.00 82.62 296 MET A CA 1
ATOM 2277 C C . MET A 1 296 ? 11.835 -26.608 2.959 1.00 82.62 296 MET A C 1
ATOM 2279 O O . MET A 1 296 ? 12.046 -26.114 1.849 1.00 82.62 296 MET A O 1
ATOM 2283 N N . LEU A 1 297 ? 10.674 -26.485 3.606 1.00 86.38 297 LEU A N 1
ATOM 2284 C CA . LEU A 1 297 ? 9.600 -25.606 3.158 1.00 86.38 297 LEU A CA 1
ATOM 2285 C C . LEU A 1 297 ? 9.989 -24.144 3.436 1.00 86.38 297 LEU A C 1
ATOM 2287 O O . LEU A 1 297 ? 10.286 -23.800 4.583 1.00 86.38 297 LEU A O 1
ATOM 2291 N N . PRO A 1 298 ? 10.024 -23.277 2.412 1.00 90.75 298 PRO A N 1
ATOM 2292 C CA . PRO A 1 298 ? 10.283 -21.861 2.619 1.00 90.75 298 PRO A CA 1
ATOM 2293 C C . PRO A 1 298 ? 9.114 -21.195 3.351 1.00 90.75 298 PRO A C 1
ATOM 2295 O O . PRO A 1 298 ? 7.971 -21.634 3.236 1.00 90.75 298 PRO A O 1
ATOM 2298 N N . ASP A 1 299 ? 9.399 -20.088 4.041 1.00 93.50 299 ASP A N 1
ATOM 2299 C CA . ASP A 1 299 ? 8.350 -19.187 4.520 1.00 93.50 299 ASP A CA 1
ATOM 2300 C C . ASP A 1 299 ? 7.540 -18.662 3.323 1.00 93.50 299 ASP A C 1
ATOM 2302 O O . ASP A 1 299 ? 8.053 -17.904 2.489 1.00 93.50 299 ASP A O 1
ATOM 2306 N N . GLU A 1 300 ? 6.287 -19.109 3.227 1.00 94.00 300 GLU A N 1
ATOM 2307 C CA . GLU A 1 300 ? 5.403 -18.871 2.086 1.00 94.00 300 GLU A CA 1
ATOM 2308 C C . GLU A 1 300 ? 5.204 -17.373 1.839 1.00 94.00 300 GLU A C 1
ATOM 2310 O O . GLU A 1 300 ? 5.345 -16.916 0.706 1.00 94.00 300 GLU A O 1
ATOM 2315 N N . ASP A 1 301 ? 4.985 -16.572 2.885 1.00 92.12 301 ASP A N 1
ATOM 2316 C CA . ASP A 1 301 ? 4.751 -15.133 2.734 1.00 92.12 301 ASP A CA 1
ATOM 2317 C C . ASP A 1 301 ? 5.969 -14.409 2.160 1.00 92.12 301 ASP A C 1
ATOM 2319 O O . ASP A 1 301 ? 5.844 -13.554 1.273 1.00 92.12 301 ASP A O 1
ATOM 2323 N N . THR A 1 302 ? 7.162 -14.731 2.665 1.00 92.81 302 THR A N 1
ATOM 2324 C CA . THR A 1 302 ? 8.410 -14.164 2.152 1.00 92.81 302 THR A CA 1
ATOM 2325 C C . THR A 1 302 ? 8.646 -14.595 0.709 1.00 92.81 302 THR A C 1
ATOM 2327 O O . THR A 1 302 ? 9.025 -13.762 -0.122 1.00 92.81 302 THR A O 1
ATOM 2330 N N . LEU A 1 303 ? 8.392 -15.864 0.382 1.00 95.50 303 LEU A N 1
ATOM 2331 C CA . LEU A 1 303 ? 8.529 -16.380 -0.976 1.00 95.50 303 LEU A CA 1
ATOM 2332 C C . LEU A 1 303 ? 7.569 -15.666 -1.939 1.00 95.50 303 LEU A C 1
ATOM 2334 O O . LEU A 1 303 ? 8.028 -15.073 -2.914 1.00 95.50 303 LEU A O 1
ATOM 2338 N N . LEU A 1 304 ? 6.266 -15.637 -1.648 1.00 95.75 304 LEU A N 1
ATOM 2339 C CA . LEU A 1 304 ? 5.255 -15.006 -2.505 1.00 95.75 304 LEU A CA 1
ATOM 2340 C C . LEU A 1 304 ? 5.545 -13.514 -2.731 1.00 95.75 304 LEU A C 1
ATOM 2342 O O . LEU A 1 304 ? 5.373 -13.008 -3.842 1.00 95.75 304 LEU A O 1
ATOM 2346 N N . ARG A 1 305 ? 6.039 -12.790 -1.714 1.00 93.31 305 ARG A N 1
ATOM 2347 C CA . ARG A 1 305 ? 6.480 -11.388 -1.869 1.00 93.31 305 ARG A CA 1
ATOM 2348 C C . ARG A 1 305 ? 7.685 -11.253 -2.800 1.00 93.31 305 ARG A C 1
ATOM 2350 O O . ARG A 1 305 ? 7.702 -10.351 -3.640 1.00 93.31 305 ARG A O 1
ATOM 2357 N N . ARG A 1 306 ? 8.685 -12.134 -2.681 1.00 94.38 306 ARG A N 1
ATOM 2358 C CA . ARG A 1 306 ? 9.858 -12.136 -3.574 1.00 94.38 306 ARG A CA 1
ATOM 2359 C C . ARG A 1 306 ? 9.462 -12.426 -5.018 1.00 94.38 306 ARG A C 1
ATOM 2361 O O . ARG A 1 306 ? 9.919 -11.715 -5.911 1.00 94.38 306 ARG A O 1
ATOM 2368 N N . LEU A 1 307 ? 8.581 -13.404 -5.236 1.00 96.12 307 LEU A N 1
ATOM 2369 C CA . LEU A 1 307 ? 8.058 -13.744 -6.561 1.00 96.12 307 LEU A CA 1
ATOM 2370 C C . LEU A 1 307 ? 7.318 -12.556 -7.189 1.00 96.12 307 LEU A C 1
ATOM 2372 O O . LEU A 1 307 ? 7.601 -12.191 -8.330 1.00 96.12 307 LEU A O 1
ATOM 2376 N N . GLU A 1 308 ? 6.442 -11.886 -6.433 1.00 96.00 308 GLU A N 1
ATOM 2377 C CA . GLU A 1 308 ? 5.739 -10.695 -6.919 1.00 96.00 308 GLU A CA 1
ATOM 2378 C C . GLU A 1 308 ? 6.706 -9.557 -7.277 1.00 96.00 308 GLU A C 1
ATOM 2380 O O . GLU A 1 308 ? 6.573 -8.922 -8.327 1.00 96.00 308 GLU A O 1
ATOM 2385 N N . MET A 1 309 ? 7.698 -9.290 -6.422 1.00 92.38 309 MET A N 1
ATOM 2386 C CA . MET A 1 309 ? 8.703 -8.258 -6.681 1.00 92.38 309 MET A CA 1
ATOM 2387 C C . MET A 1 309 ? 9.531 -8.570 -7.928 1.00 92.38 309 MET A C 1
ATOM 2389 O O . MET A 1 309 ? 9.749 -7.677 -8.750 1.00 92.38 309 MET A O 1
ATOM 2393 N N . ALA A 1 310 ? 9.972 -9.817 -8.090 1.00 93.81 310 ALA A N 1
ATOM 2394 C CA . ALA A 1 310 ? 10.715 -10.259 -9.264 1.00 93.81 310 ALA A CA 1
ATOM 2395 C C . ALA A 1 310 ? 9.871 -10.148 -10.542 1.00 93.81 310 ALA A C 1
ATOM 2397 O O . ALA A 1 310 ? 10.352 -9.655 -11.564 1.00 93.81 310 ALA A O 1
ATOM 2398 N N . TRP A 1 311 ? 8.584 -10.487 -10.474 1.00 95.06 311 TRP A N 1
ATOM 2399 C CA . TRP A 1 311 ? 7.661 -10.327 -11.594 1.00 95.06 311 TRP A CA 1
ATOM 2400 C C . TRP A 1 311 ? 7.460 -8.857 -11.984 1.00 95.06 311 TRP A C 1
ATOM 2402 O O . TRP A 1 311 ? 7.633 -8.473 -13.146 1.00 95.06 311 TRP A O 1
ATOM 2412 N N . ARG A 1 312 ? 7.144 -7.997 -11.005 1.00 93.31 312 ARG A N 1
ATOM 2413 C CA . ARG A 1 312 ? 6.854 -6.574 -11.242 1.00 93.31 312 ARG A CA 1
ATOM 2414 C C . ARG A 1 312 ? 8.073 -5.783 -11.707 1.00 93.31 312 ARG A C 1
ATOM 2416 O O . ARG A 1 312 ? 7.926 -4.914 -12.565 1.00 93.31 312 ARG A O 1
ATOM 2423 N N . ASN A 1 313 ? 9.249 -6.077 -11.155 1.00 90.69 313 ASN A N 1
ATOM 2424 C CA . ASN A 1 313 ? 10.466 -5.302 -11.405 1.00 90.69 313 ASN A CA 1
ATOM 2425 C C . ASN A 1 313 ? 11.364 -5.922 -12.485 1.00 90.69 313 ASN A C 1
ATOM 2427 O O . ASN A 1 313 ? 12.100 -5.195 -13.147 1.00 90.69 313 ASN A O 1
ATOM 2431 N N . GLY A 1 314 ? 11.313 -7.243 -12.667 1.00 89.56 314 GLY A N 1
ATOM 2432 C CA . GLY A 1 314 ? 12.135 -7.977 -13.630 1.00 89.56 314 GLY A CA 1
ATOM 2433 C C . GLY A 1 314 ? 11.378 -8.313 -14.911 1.00 89.56 314 GLY A C 1
ATOM 2434 O O . GLY A 1 314 ? 11.739 -7.838 -15.991 1.00 89.56 314 GLY A O 1
ATOM 2435 N N . VAL A 1 315 ? 10.299 -9.091 -14.792 1.00 91.62 315 VAL A N 1
ATOM 2436 C CA . VAL A 1 315 ? 9.585 -9.653 -15.952 1.00 91.62 315 VAL A CA 1
ATOM 2437 C C . VAL A 1 315 ? 8.798 -8.580 -16.708 1.00 91.62 315 VAL A C 1
ATOM 2439 O O . VAL A 1 315 ? 9.015 -8.389 -17.907 1.00 91.62 315 VAL A O 1
ATOM 2442 N N . ARG A 1 316 ? 7.933 -7.811 -16.028 1.00 91.56 316 ARG A N 1
ATOM 2443 C CA . ARG A 1 316 ? 7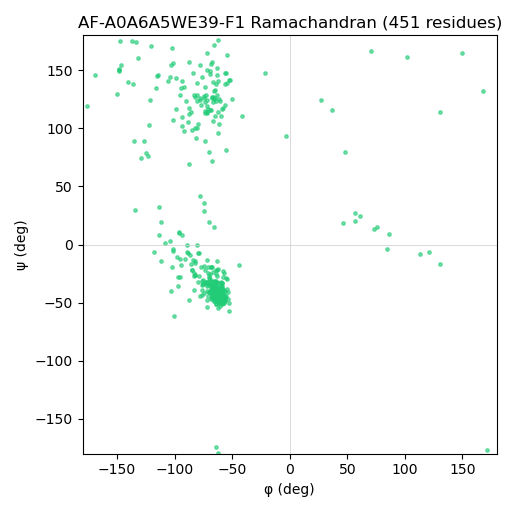.067 -6.807 -16.685 1.00 91.56 316 ARG A CA 1
ATOM 2444 C C . ARG A 1 316 ? 7.837 -5.764 -17.513 1.00 91.56 316 ARG A C 1
ATOM 2446 O O . ARG A 1 316 ? 7.441 -5.522 -18.656 1.00 91.56 316 ARG A O 1
ATOM 2453 N N . PRO A 1 317 ? 8.920 -5.132 -17.015 1.00 89.00 317 PRO A N 1
ATOM 2454 C CA . PRO A 1 317 ? 9.680 -4.170 -17.816 1.00 89.00 317 PRO A CA 1
ATOM 2455 C C . PRO A 1 317 ? 10.424 -4.841 -18.978 1.00 89.00 317 PRO A C 1
ATOM 2457 O O . PRO A 1 317 ? 10.573 -4.249 -20.052 1.00 89.00 317 PRO A O 1
ATOM 2460 N N . GLY A 1 318 ? 10.868 -6.085 -18.769 1.00 83.19 318 GLY A N 1
ATOM 2461 C CA . GLY A 1 318 ? 11.564 -6.887 -19.766 1.00 83.19 318 GLY A CA 1
ATOM 2462 C C . GLY A 1 318 ? 10.680 -7.243 -20.957 1.00 83.19 318 GLY A C 1
ATOM 2463 O O . GLY A 1 318 ? 11.083 -6.998 -22.095 1.00 83.19 318 GLY A O 1
ATOM 2464 N N . VAL A 1 319 ? 9.468 -7.744 -20.700 1.00 80.69 319 VAL A N 1
ATOM 2465 C CA . VAL A 1 319 ? 8.526 -8.161 -21.750 1.00 80.69 319 VAL A CA 1
ATOM 2466 C C . VAL A 1 319 ? 7.876 -6.966 -22.437 1.00 80.69 319 VAL A C 1
ATOM 2468 O O . VAL A 1 319 ? 7.737 -6.985 -23.647 1.00 80.69 319 VAL A O 1
ATOM 2471 N N . ARG A 1 320 ? 7.609 -5.846 -21.749 1.00 73.06 320 ARG A N 1
ATOM 2472 C CA . ARG A 1 320 ? 7.147 -4.611 -22.428 1.00 73.06 320 ARG A CA 1
ATOM 2473 C C . ARG A 1 320 ? 8.110 -4.106 -23.507 1.00 73.06 320 ARG A C 1
ATOM 2475 O O . ARG A 1 320 ? 7.698 -3.384 -24.412 1.00 73.06 320 ARG A O 1
ATOM 2482 N N . SER A 1 321 ? 9.387 -4.463 -23.393 1.00 68.06 321 SER A N 1
ATOM 2483 C CA . SER A 1 321 ? 10.405 -4.136 -24.391 1.00 68.06 321 SER A CA 1
ATOM 2484 C C . SER A 1 321 ? 10.416 -5.130 -25.562 1.00 68.06 321 SER A C 1
ATOM 2486 O O . SER A 1 321 ? 10.827 -4.759 -26.660 1.00 68.06 321 SER A O 1
ATOM 2488 N N . SER A 1 322 ? 9.946 -6.362 -25.341 1.00 63.84 322 SER A N 1
ATOM 2489 C CA . SER A 1 322 ? 9.804 -7.417 -26.346 1.00 63.84 322 SER A CA 1
ATOM 2490 C C . SER A 1 322 ? 8.383 -7.376 -26.918 1.00 63.84 322 SER A C 1
ATOM 2492 O O . SER A 1 322 ? 7.427 -7.781 -26.272 1.00 63.84 322 SER A O 1
ATOM 2494 N N . ARG A 1 323 ? 8.201 -6.816 -28.118 1.00 56.28 323 ARG A N 1
ATOM 2495 C CA . ARG A 1 323 ? 6.885 -6.514 -28.734 1.00 56.28 323 ARG A CA 1
ATOM 2496 C C . ARG A 1 323 ? 6.019 -7.737 -29.095 1.00 56.28 323 ARG A C 1
ATOM 2498 O O . ARG A 1 323 ? 5.069 -7.606 -29.866 1.00 56.28 323 ARG A O 1
ATOM 2505 N N . GLU A 1 324 ? 6.331 -8.915 -28.587 1.00 69.69 324 GLU A N 1
ATOM 2506 C CA . GLU A 1 324 ? 5.704 -10.161 -29.003 1.00 69.69 324 GLU A CA 1
ATOM 2507 C C . GLU A 1 324 ? 4.431 -10.410 -28.181 1.00 69.69 324 GLU A C 1
ATOM 2509 O O . GLU A 1 324 ? 4.466 -10.597 -26.971 1.00 69.69 324 GLU A O 1
ATOM 2514 N N . ASN A 1 325 ? 3.287 -10.333 -28.866 1.00 88.81 325 ASN A N 1
ATOM 2515 C CA . ASN A 1 325 ? 1.939 -10.660 -28.392 1.00 88.81 325 ASN A CA 1
ATOM 2516 C C . ASN A 1 325 ? 1.526 -10.069 -27.014 1.00 88.81 325 ASN A C 1
ATOM 2518 O O . ASN A 1 325 ? 1.481 -10.780 -26.005 1.00 88.81 325 ASN A O 1
ATOM 2522 N N . PRO A 1 326 ? 1.124 -8.782 -26.959 1.00 88.12 326 PRO A N 1
ATOM 2523 C CA . PRO A 1 326 ? 0.715 -8.134 -25.710 1.00 88.12 326 PRO A CA 1
ATOM 2524 C C . PRO A 1 326 ? -0.528 -8.765 -25.063 1.00 88.12 326 PRO A C 1
ATOM 2526 O O . PRO A 1 326 ? -0.675 -8.688 -23.846 1.00 88.12 326 PRO A O 1
ATOM 2529 N N . ALA A 1 327 ? -1.409 -9.389 -25.852 1.00 90.31 327 ALA A N 1
ATOM 2530 C CA . ALA A 1 327 ? -2.606 -10.052 -25.339 1.00 90.31 327 ALA A CA 1
ATOM 2531 C C . ALA A 1 327 ? -2.250 -11.334 -24.575 1.00 90.31 327 ALA A C 1
ATOM 2533 O O . ALA A 1 327 ? -2.739 -11.542 -23.466 1.00 90.31 327 ALA A O 1
ATOM 2534 N N . LEU A 1 328 ? -1.344 -12.149 -25.128 1.00 90.19 328 LEU A N 1
ATOM 2535 C CA . LEU A 1 328 ? -0.830 -13.333 -24.440 1.00 90.19 328 LEU A CA 1
ATOM 2536 C C . LEU A 1 328 ? -0.121 -12.942 -23.140 1.00 90.19 328 LEU A C 1
ATOM 2538 O O . LEU A 1 328 ? -0.415 -13.513 -22.096 1.00 90.19 328 LEU A O 1
ATOM 2542 N N . PHE A 1 329 ? 0.752 -11.928 -23.172 1.00 91.75 329 PHE A N 1
ATOM 2543 C CA . PHE A 1 329 ? 1.422 -11.479 -21.951 1.00 91.75 329 PHE A CA 1
ATOM 2544 C C . PHE A 1 329 ? 0.436 -10.970 -20.894 1.00 91.75 329 PHE A C 1
ATOM 2546 O O . PHE A 1 329 ? 0.616 -11.269 -19.719 1.00 91.75 329 PHE A O 1
ATOM 2553 N N . ALA A 1 330 ? -0.613 -10.238 -21.284 1.00 91.00 330 ALA A N 1
ATOM 2554 C CA . ALA A 1 330 ? -1.649 -9.806 -20.348 1.00 91.00 330 ALA A CA 1
ATOM 2555 C C . ALA A 1 330 ? -2.373 -10.996 -19.694 1.00 91.00 330 ALA A C 1
ATOM 2557 O O . ALA A 1 330 ? -2.657 -10.949 -18.500 1.00 91.00 330 ALA A O 1
ATOM 2558 N N . ALA A 1 331 ? -2.618 -12.075 -20.445 1.00 92.94 331 ALA A N 1
ATOM 2559 C CA . ALA A 1 331 ? -3.197 -13.302 -19.903 1.00 92.94 331 ALA A CA 1
ATOM 2560 C C . ALA A 1 331 ? -2.238 -14.019 -18.934 1.00 92.94 331 ALA A C 1
ATOM 2562 O O . ALA A 1 331 ? -2.659 -14.408 -17.848 1.00 92.94 331 ALA A O 1
ATOM 2563 N N . ILE A 1 332 ? -0.948 -14.133 -19.280 1.00 94.06 332 ILE A N 1
ATOM 2564 C CA . ILE A 1 332 ? 0.095 -14.697 -18.400 1.00 94.06 332 ILE A CA 1
ATOM 2565 C C . ILE A 1 332 ? 0.219 -13.874 -17.108 1.00 94.06 332 ILE A C 1
ATOM 2567 O O . ILE A 1 332 ? 0.259 -14.425 -16.011 1.00 94.06 332 ILE A O 1
ATOM 2571 N N . ASP A 1 333 ? 0.268 -12.548 -17.233 1.00 94.50 333 ASP A N 1
ATOM 2572 C CA . ASP A 1 333 ? 0.370 -11.610 -16.116 1.00 94.50 333 ASP A CA 1
ATOM 2573 C C . ASP A 1 333 ? -0.844 -11.691 -15.186 1.00 94.50 333 ASP A C 1
ATOM 2575 O O . ASP A 1 333 ? -0.677 -11.750 -13.966 1.00 94.50 333 ASP A O 1
ATOM 2579 N N . GLY A 1 334 ? -2.047 -11.757 -15.761 1.00 93.69 334 GLY A N 1
ATOM 2580 C CA . GLY A 1 334 ? -3.283 -11.981 -15.021 1.00 93.69 334 GLY A CA 1
ATOM 2581 C C . GLY A 1 334 ? -3.273 -13.319 -14.284 1.00 93.69 334 GLY A C 1
ATOM 2582 O O . GLY A 1 334 ? -3.514 -13.340 -13.081 1.00 93.69 334 GLY A O 1
ATOM 2583 N N . ALA A 1 335 ? -2.925 -14.416 -14.966 1.00 94.81 335 ALA A N 1
ATOM 2584 C CA . ALA A 1 335 ? -2.851 -15.746 -14.356 1.00 94.81 335 ALA A CA 1
ATOM 2585 C C . ALA A 1 335 ? -1.882 -15.755 -13.169 1.00 94.81 335 ALA A C 1
ATOM 2587 O O . ALA A 1 335 ? -2.244 -16.151 -12.064 1.00 94.81 335 ALA A O 1
ATOM 2588 N N . PHE A 1 336 ? -0.665 -15.248 -13.362 1.00 96.19 336 PHE A N 1
ATOM 2589 C CA . PHE A 1 336 ? 0.357 -15.257 -12.323 1.00 96.19 336 PHE A CA 1
ATOM 2590 C C . PHE A 1 336 ? -0.036 -14.443 -11.085 1.00 96.19 336 PHE A C 1
ATOM 2592 O O . PHE A 1 336 ? 0.130 -14.913 -9.959 1.00 96.19 336 PHE A O 1
ATOM 2599 N N . LEU A 1 337 ? -0.572 -13.232 -11.271 1.00 95.62 337 LEU A N 1
ATOM 2600 C CA . LEU A 1 337 ? -0.971 -12.392 -10.142 1.00 95.62 337 LEU A CA 1
ATOM 2601 C C . LEU A 1 337 ? -2.223 -12.904 -9.432 1.00 95.62 337 LEU A C 1
ATOM 2603 O O . LEU A 1 337 ? -2.246 -12.889 -8.204 1.00 95.62 337 LEU A O 1
ATOM 2607 N N . THR A 1 338 ? -3.225 -13.390 -10.168 1.00 95.81 338 THR A N 1
ATOM 2608 C CA . THR A 1 338 ? -4.407 -14.011 -9.555 1.00 95.81 338 THR A CA 1
ATOM 2609 C C . THR A 1 338 ? -4.004 -15.246 -8.750 1.00 95.81 338 THR A C 1
ATOM 2611 O O . THR A 1 338 ? -4.468 -15.414 -7.627 1.00 95.81 338 THR A O 1
ATOM 2614 N N . TRP A 1 339 ? -3.079 -16.069 -9.260 1.00 96.06 339 TRP A N 1
ATOM 2615 C CA . TRP A 1 339 ? -2.539 -17.211 -8.518 1.00 96.06 339 TRP A CA 1
ATOM 2616 C C . TRP A 1 339 ? -1.821 -16.794 -7.226 1.00 96.06 339 TRP A C 1
ATOM 2618 O O . TRP A 1 339 ? -2.096 -17.363 -6.170 1.00 96.06 339 TRP A O 1
ATOM 2628 N N . LEU A 1 340 ? -0.937 -15.788 -7.275 1.00 96.44 340 LEU A N 1
ATOM 2629 C CA . LEU A 1 340 ? -0.251 -15.282 -6.077 1.00 96.44 340 LEU A CA 1
ATOM 2630 C C . LEU A 1 340 ? -1.240 -14.788 -5.016 1.00 96.44 340 LEU A C 1
ATOM 2632 O O . LEU A 1 340 ? -1.058 -15.062 -3.829 1.00 96.44 340 LEU A O 1
ATOM 2636 N N . GLU A 1 341 ? -2.277 -14.067 -5.437 1.00 95.75 341 GLU A N 1
ATOM 2637 C CA . GLU A 1 341 ? -3.273 -13.515 -4.523 1.00 95.75 341 GLU A CA 1
ATOM 2638 C C . GLU A 1 341 ? -4.151 -14.615 -3.914 1.00 95.75 341 GLU A C 1
ATOM 2640 O O . GLU A 1 341 ? -4.357 -14.634 -2.702 1.00 95.75 341 GLU A O 1
ATOM 2645 N N . LEU A 1 342 ? -4.563 -15.606 -4.713 1.00 94.75 342 LEU A N 1
ATOM 2646 C CA . LEU A 1 342 ? -5.255 -16.800 -4.219 1.00 94.75 342 LEU A CA 1
ATOM 2647 C C . LEU A 1 342 ? -4.435 -17.534 -3.151 1.00 94.75 342 LEU A C 1
ATOM 2649 O O . LEU A 1 342 ? -4.979 -17.907 -2.114 1.00 94.75 342 LEU A O 1
ATOM 2653 N N . ARG A 1 343 ? -3.122 -17.707 -3.357 1.00 95.75 343 ARG A N 1
ATOM 2654 C CA . ARG A 1 343 ? -2.242 -18.341 -2.359 1.00 95.75 343 ARG A CA 1
ATOM 2655 C C . ARG A 1 343 ? -2.195 -17.563 -1.044 1.00 95.75 343 ARG A C 1
ATOM 2657 O O . ARG A 1 343 ? -2.261 -18.177 0.017 1.00 95.75 343 ARG A O 1
ATOM 2664 N N . ARG A 1 344 ? -2.139 -16.229 -1.098 1.00 94.00 344 ARG A N 1
ATOM 2665 C CA . ARG A 1 344 ? -2.176 -15.376 0.106 1.00 94.00 344 ARG A CA 1
ATOM 2666 C C . ARG A 1 344 ? -3.499 -15.491 0.850 1.00 94.00 344 ARG A C 1
ATOM 2668 O O . ARG A 1 344 ? -3.490 -15.643 2.067 1.00 94.00 344 ARG A O 1
ATOM 2675 N N . HIS A 1 345 ? -4.614 -15.453 0.125 1.00 92.06 345 HIS A N 1
ATOM 2676 C CA . HIS A 1 345 ? -5.944 -15.592 0.714 1.00 92.06 345 HIS A CA 1
ATOM 2677 C C . HIS A 1 345 ? -6.153 -16.962 1.358 1.00 92.06 345 HIS A C 1
ATOM 2679 O O . HIS A 1 345 ? -6.664 -17.032 2.470 1.00 92.06 345 HIS A O 1
ATOM 2685 N N . LEU A 1 346 ? -5.697 -18.038 0.713 1.00 91.00 346 LEU A N 1
ATOM 2686 C CA . LEU A 1 346 ? -5.732 -19.382 1.292 1.00 91.00 346 LEU A CA 1
ATOM 2687 C C . LEU A 1 346 ? -4.902 -19.477 2.575 1.00 91.00 346 LEU A C 1
ATOM 2689 O O . LEU A 1 346 ? -5.375 -20.021 3.570 1.00 91.00 346 LEU A O 1
ATOM 2693 N N . ALA A 1 347 ? -3.690 -18.918 2.579 1.00 90.38 347 ALA A N 1
ATOM 2694 C CA . ALA A 1 347 ? -2.867 -18.879 3.782 1.00 90.38 347 ALA A CA 1
ATOM 2695 C C . ALA A 1 347 ? -3.553 -18.093 4.912 1.00 90.38 347 ALA A C 1
ATOM 2697 O O . ALA A 1 347 ? -3.521 -18.522 6.064 1.00 90.38 347 ALA A O 1
ATOM 2698 N N . GLU A 1 348 ? -4.214 -16.975 4.597 1.00 89.62 348 GLU A N 1
ATOM 2699 C CA . GLU A 1 348 ? -4.947 -16.194 5.594 1.00 89.62 348 GLU A CA 1
ATOM 2700 C C . GLU A 1 348 ? -6.188 -16.925 6.118 1.00 89.62 348 GLU A C 1
ATOM 2702 O O . GLU A 1 348 ? -6.401 -16.943 7.329 1.00 89.62 348 GLU A O 1
ATOM 2707 N N . LEU A 1 349 ? -6.954 -17.595 5.252 1.00 89.31 349 LEU A N 1
ATOM 2708 C CA . LEU A 1 349 ? -8.082 -18.439 5.660 1.00 89.31 349 LEU A CA 1
ATOM 2709 C C . LEU A 1 349 ? -7.631 -19.538 6.630 1.00 89.31 349 LEU A C 1
ATOM 2711 O O . LEU A 1 349 ? -8.220 -19.675 7.698 1.00 89.31 349 LEU A O 1
ATOM 2715 N N . LEU A 1 350 ? -6.534 -20.239 6.329 1.00 89.31 350 LEU A N 1
ATOM 2716 C CA . LEU A 1 350 ? -5.979 -21.270 7.215 1.00 89.31 350 LEU A CA 1
ATOM 2717 C C . LEU A 1 350 ? -5.491 -20.698 8.555 1.00 89.31 350 LEU A C 1
ATOM 2719 O O . LEU A 1 350 ? -5.631 -21.339 9.596 1.00 89.31 350 LEU A O 1
ATOM 2723 N N . ARG A 1 351 ? -4.923 -19.484 8.571 1.00 89.38 351 ARG A N 1
ATOM 2724 C CA . ARG A 1 351 ? -4.541 -18.805 9.824 1.00 89.38 351 ARG A CA 1
ATOM 2725 C C . ARG A 1 351 ? -5.757 -18.405 10.645 1.00 89.38 351 ARG A C 1
ATOM 2727 O O . ARG A 1 351 ? -5.716 -18.506 11.868 1.00 89.38 351 ARG A O 1
ATOM 2734 N N . VAL A 1 352 ? -6.807 -17.904 9.997 1.00 88.69 352 VAL A N 1
ATOM 2735 C CA . VAL A 1 352 ? -8.081 -17.569 10.645 1.00 88.69 352 VAL A CA 1
ATOM 2736 C C . VAL A 1 352 ? -8.695 -18.830 11.247 1.00 88.69 352 VAL A C 1
ATOM 2738 O O . VAL A 1 352 ? -8.950 -18.846 12.446 1.00 88.69 352 VAL A O 1
ATOM 2741 N N . GLU A 1 353 ? -8.808 -19.906 10.470 1.00 88.25 353 GLU A N 1
ATOM 2742 C CA . GLU A 1 353 ? -9.318 -21.203 10.922 1.00 88.25 353 GLU A CA 1
ATOM 2743 C C . GLU A 1 353 ? -8.511 -21.752 12.106 1.00 88.25 353 GLU A C 1
ATOM 2745 O O . GLU A 1 353 ? -9.073 -22.087 13.150 1.00 88.25 353 GLU A O 1
ATOM 2750 N N . LYS A 1 354 ? -7.176 -21.754 12.002 1.00 90.00 354 LYS A N 1
ATOM 2751 C CA . LYS A 1 354 ? -6.300 -22.188 13.093 1.00 90.00 354 LYS A CA 1
ATOM 2752 C C . LYS A 1 354 ? -6.516 -21.356 14.359 1.00 90.00 354 LYS A C 1
ATOM 2754 O O . LYS A 1 354 ? -6.720 -21.925 15.429 1.00 90.00 354 LYS A O 1
ATOM 2759 N N . ARG A 1 355 ? -6.530 -20.021 14.246 1.00 87.69 355 ARG A N 1
ATOM 2760 C CA . ARG A 1 355 ? -6.800 -19.123 15.385 1.00 87.69 355 ARG A CA 1
ATOM 2761 C C . ARG A 1 355 ? -8.150 -19.419 16.029 1.00 87.69 355 ARG A C 1
ATOM 2763 O O . ARG A 1 355 ? -8.264 -19.362 17.248 1.00 87.69 355 ARG A O 1
ATOM 2770 N N . TRP A 1 356 ? -9.165 -19.731 15.231 1.00 88.25 356 TRP A N 1
ATOM 2771 C CA . TRP A 1 356 ? -10.494 -20.053 15.744 1.00 88.25 356 TRP A CA 1
ATOM 2772 C C . TRP A 1 356 ? -10.533 -21.398 16.454 1.00 88.25 356 TRP A C 1
ATOM 2774 O O . TRP A 1 356 ? -11.236 -21.519 17.451 1.00 88.25 356 TRP A O 1
ATOM 2784 N N . SER A 1 357 ? -9.760 -22.373 15.975 1.00 88.12 357 SER A N 1
ATOM 2785 C CA . SER A 1 357 ? -9.648 -23.684 16.617 1.00 88.12 357 SER A CA 1
ATOM 2786 C C . SER A 1 357 ? -8.901 -23.641 17.958 1.00 88.12 357 SER A C 1
ATOM 2788 O O . SER A 1 357 ? -9.176 -24.459 18.831 1.00 88.12 357 SER A O 1
ATOM 2790 N N . GLU A 1 358 ? -7.974 -22.692 18.133 1.00 89.50 358 GLU A N 1
ATOM 2791 C CA . GLU A 1 358 ? -7.115 -22.589 19.323 1.00 89.50 358 GLU A CA 1
ATOM 2792 C C . GLU A 1 358 ? -7.651 -21.620 20.392 1.00 89.50 358 GLU A C 1
ATOM 2794 O O . GLU A 1 358 ? -7.346 -21.787 21.572 1.00 89.50 358 GLU A O 1
ATOM 2799 N N . ALA A 1 359 ? -8.424 -20.597 20.016 1.00 85.19 359 ALA A N 1
ATOM 2800 C CA . ALA A 1 359 ? -8.884 -19.573 20.952 1.00 85.19 359 ALA A CA 1
ATOM 2801 C C . ALA A 1 359 ? -10.141 -20.005 21.726 1.00 85.19 359 ALA A C 1
ATOM 2803 O O . ALA A 1 359 ? -11.159 -20.332 21.115 1.00 85.19 359 ALA A O 1
ATOM 2804 N N . GLU A 1 360 ? -10.115 -19.896 23.062 1.00 87.00 360 GLU A N 1
ATOM 2805 C CA . GLU A 1 360 ? -11.336 -19.958 23.877 1.00 87.00 360 GLU A CA 1
ATOM 2806 C C . GLU A 1 360 ? -12.296 -18.854 23.413 1.00 87.00 360 GLU A C 1
ATOM 2808 O O . GLU A 1 360 ? -11.971 -17.665 23.410 1.00 87.00 360 GLU A O 1
ATOM 2813 N N . VAL A 1 361 ? -13.462 -19.262 22.915 1.00 79.06 361 VAL A N 1
ATOM 2814 C CA . VAL A 1 361 ? -14.386 -18.366 22.222 1.00 79.06 361 VAL A CA 1
ATOM 2815 C C . VAL A 1 361 ? -15.174 -17.556 23.251 1.00 79.06 361 VAL A C 1
ATOM 2817 O O . VAL A 1 361 ? -16.119 -18.061 23.858 1.00 79.06 361 VAL A O 1
ATOM 2820 N N . SER A 1 362 ? -14.809 -16.284 23.431 1.00 78.81 362 SER A N 1
ATOM 2821 C CA . SER A 1 362 ? -15.695 -15.310 24.071 1.00 78.81 362 SER A CA 1
ATOM 2822 C C . SER A 1 362 ? -16.918 -15.088 23.169 1.00 78.81 362 SER A C 1
ATOM 2824 O O . SER A 1 362 ? -16.737 -14.847 21.973 1.00 78.81 362 SER A O 1
ATOM 2826 N N . PRO A 1 363 ? -18.158 -15.123 23.696 1.00 73.69 363 PRO A N 1
ATOM 2827 C CA . PRO A 1 363 ? -19.367 -14.887 22.903 1.00 73.69 363 PRO A CA 1
ATOM 2828 C C . PRO A 1 363 ? -19.357 -13.556 22.140 1.00 73.69 363 PRO A C 1
ATOM 2830 O O . PRO A 1 363 ? -19.937 -13.469 21.064 1.00 73.69 363 PRO A O 1
ATOM 2833 N N . HIS A 1 364 ? -18.674 -12.534 22.670 1.00 70.00 364 HIS A N 1
ATOM 2834 C CA . HIS A 1 364 ? -18.571 -11.219 22.033 1.00 70.00 364 HIS A CA 1
ATOM 2835 C C . HIS A 1 364 ? -17.627 -11.181 20.818 1.00 70.00 364 HIS A C 1
ATOM 2837 O O . HIS A 1 364 ? -17.774 -10.295 19.981 1.00 70.00 364 HIS A O 1
ATOM 2843 N N . ASP A 1 365 ? -16.732 -12.161 20.660 1.00 84.56 365 ASP A N 1
ATOM 2844 C CA . ASP A 1 365 ? -15.774 -12.200 19.543 1.00 84.56 365 ASP A CA 1
ATOM 2845 C C . ASP A 1 365 ? -16.320 -12.975 18.334 1.00 84.56 365 ASP A C 1
ATOM 2847 O O . ASP A 1 365 ? -15.742 -12.937 17.245 1.00 84.56 365 ASP A O 1
ATOM 2851 N N . VAL A 1 366 ? -17.424 -13.711 18.510 1.00 85.62 366 VAL A N 1
ATOM 2852 C CA . VAL A 1 366 ? -17.991 -14.598 17.482 1.00 85.62 366 VAL A CA 1
ATOM 2853 C C . VAL A 1 366 ? -18.464 -13.805 16.266 1.00 85.62 366 VAL A C 1
ATOM 2855 O O . VAL A 1 366 ? -18.129 -14.162 15.138 1.00 85.62 366 VAL A O 1
ATOM 2858 N N . ASP A 1 367 ? -19.169 -12.693 16.475 1.00 85.31 367 ASP A N 1
ATOM 2859 C CA . ASP A 1 367 ? -19.718 -11.884 15.379 1.00 85.31 367 ASP A CA 1
ATOM 2860 C C . ASP A 1 367 ? -18.617 -11.215 14.544 1.00 85.31 367 ASP A C 1
ATOM 2862 O O . ASP A 1 367 ? -18.686 -11.182 13.309 1.00 85.31 367 ASP A O 1
ATOM 2866 N N . GLY A 1 368 ? -17.561 -10.726 15.205 1.00 85.50 368 GLY A N 1
ATOM 2867 C CA . GLY A 1 368 ? -16.390 -10.155 14.537 1.00 85.50 368 GLY A CA 1
ATOM 2868 C C . GLY A 1 368 ? -15.670 -11.194 13.678 1.00 85.50 368 GLY A C 1
ATOM 2869 O O . GLY A 1 368 ? -15.354 -10.940 12.513 1.00 85.50 368 GLY A O 1
ATOM 2870 N N . ARG A 1 369 ? -15.502 -12.408 14.215 1.00 86.94 369 ARG A N 1
ATOM 2871 C CA . ARG A 1 369 ? -14.931 -13.556 13.501 1.00 86.94 369 ARG A CA 1
ATOM 2872 C C . ARG A 1 369 ? -15.770 -13.934 12.278 1.00 86.94 369 ARG A C 1
ATOM 2874 O O . ARG A 1 369 ? -15.242 -13.956 11.166 1.00 86.94 369 ARG A O 1
ATOM 2881 N N . ILE A 1 370 ? -17.076 -14.143 12.441 1.00 86.94 370 ILE A N 1
ATOM 2882 C CA . ILE A 1 370 ? -17.984 -14.466 11.325 1.00 86.94 370 ILE A CA 1
ATOM 2883 C C . ILE A 1 370 ? -17.894 -13.397 10.229 1.00 86.94 370 ILE A C 1
ATOM 2885 O O . ILE A 1 370 ? -17.780 -13.722 9.046 1.00 86.94 370 ILE A O 1
ATOM 2889 N N . THR A 1 371 ? -17.882 -12.119 10.615 1.00 88.81 371 THR A N 1
ATOM 2890 C CA . THR A 1 371 ? -17.764 -10.998 9.673 1.00 88.81 371 THR A CA 1
ATOM 2891 C C . THR A 1 371 ? -16.439 -11.036 8.906 1.00 88.81 371 THR A C 1
ATOM 2893 O O . THR A 1 371 ? -16.435 -10.898 7.680 1.00 88.81 371 THR A O 1
ATOM 2896 N N . GLN A 1 372 ? -15.320 -11.280 9.596 1.00 88.50 372 GLN A N 1
ATOM 2897 C CA . GLN A 1 372 ? -13.998 -11.393 8.975 1.00 88.50 372 GLN A CA 1
ATOM 2898 C C . GLN A 1 372 ? -13.933 -12.551 7.969 1.00 88.50 372 GLN A C 1
ATOM 2900 O O . GLN A 1 372 ? -13.473 -12.363 6.841 1.00 88.50 372 GLN A O 1
ATOM 2905 N N . TYR A 1 373 ? -14.411 -13.736 8.353 1.00 90.19 373 TYR A N 1
ATOM 2906 C CA . TYR A 1 373 ? -14.394 -14.918 7.490 1.00 90.19 373 TYR A CA 1
ATOM 2907 C C . TYR A 1 373 ? -15.279 -14.741 6.260 1.00 90.19 373 TYR A C 1
ATOM 2909 O O . TYR A 1 373 ? -14.819 -14.978 5.147 1.00 90.19 373 TYR A O 1
ATOM 2917 N N . ARG A 1 374 ? -16.496 -14.205 6.417 1.00 90.38 374 ARG A N 1
ATOM 2918 C CA . ARG A 1 374 ? -17.369 -13.865 5.280 1.00 90.38 374 ARG A CA 1
ATOM 2919 C C . ARG A 1 374 ? -16.712 -12.877 4.323 1.00 90.38 374 ARG A C 1
ATOM 2921 O O . ARG A 1 374 ? -16.826 -13.033 3.106 1.00 90.38 374 ARG A O 1
ATOM 2928 N N . GLY A 1 375 ? -15.999 -11.885 4.860 1.00 91.00 375 GLY A N 1
ATOM 2929 C CA . GLY A 1 375 ? -15.200 -10.953 4.068 1.00 91.00 375 GLY A CA 1
ATOM 2930 C C . GLY A 1 375 ? -14.141 -11.671 3.228 1.00 91.00 375 GLY A C 1
ATOM 2931 O O . GLY A 1 375 ? -14.083 -11.478 2.013 1.00 91.00 375 GLY A O 1
ATOM 2932 N N . LEU A 1 376 ? -13.349 -12.548 3.850 1.00 90.88 376 LEU A N 1
ATOM 2933 C CA . LEU A 1 376 ? -12.315 -13.330 3.165 1.00 90.88 376 LEU A CA 1
ATOM 2934 C C . LEU A 1 376 ? -12.899 -14.295 2.123 1.00 90.88 376 LEU A C 1
ATOM 2936 O O . LEU A 1 376 ? -12.407 -14.339 0.994 1.00 90.88 376 LEU A O 1
ATOM 2940 N N . THR A 1 377 ? -13.964 -15.018 2.461 1.00 91.06 377 THR A N 1
ATOM 2941 C CA . THR A 1 377 ? -14.684 -15.949 1.577 1.00 91.06 377 THR A CA 1
ATOM 2942 C C . THR A 1 377 ? -15.237 -15.241 0.345 1.00 91.06 377 THR A C 1
ATOM 2944 O O . THR A 1 377 ? -15.061 -15.714 -0.780 1.00 91.06 377 THR A O 1
ATOM 2947 N N . ARG A 1 378 ? -15.828 -14.052 0.520 1.00 92.69 378 ARG A N 1
ATOM 2948 C CA . ARG A 1 378 ? -16.311 -13.232 -0.596 1.00 92.69 378 ARG A CA 1
ATOM 2949 C C . ARG A 1 378 ? -15.181 -12.836 -1.546 1.00 92.69 378 ARG A C 1
ATOM 2951 O O . ARG A 1 378 ? -15.316 -13.047 -2.749 1.00 92.69 378 ARG A O 1
ATOM 2958 N N . VAL A 1 379 ? -14.077 -12.296 -1.025 1.00 93.75 379 VAL A N 1
ATOM 2959 C CA . VAL A 1 379 ? -12.930 -11.897 -1.864 1.00 93.75 379 VAL A CA 1
ATOM 2960 C C . VAL A 1 379 ? -12.334 -13.113 -2.575 1.00 93.75 379 VAL A C 1
ATOM 2962 O O . VAL A 1 379 ? -12.013 -13.052 -3.760 1.00 93.75 379 VAL A O 1
ATOM 2965 N N . THR A 1 380 ? -12.262 -14.254 -1.891 1.00 93.81 380 THR A N 1
ATOM 2966 C CA . THR A 1 380 ? -11.771 -15.505 -2.477 1.00 93.81 380 THR A CA 1
ATOM 2967 C C . THR A 1 380 ? -12.655 -15.956 -3.644 1.00 93.81 380 THR A C 1
ATOM 2969 O O . THR A 1 380 ? -12.131 -16.318 -4.694 1.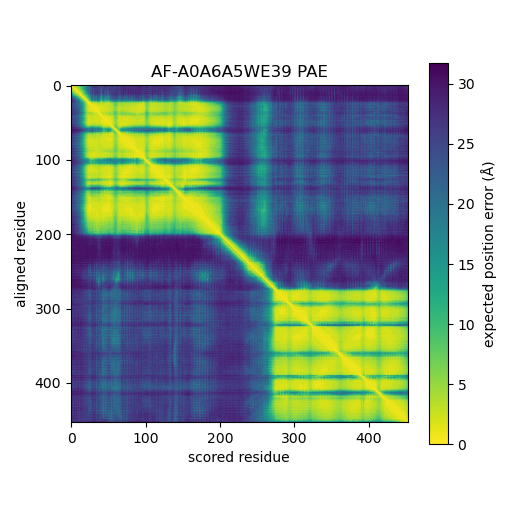00 93.81 380 THR A O 1
ATOM 2972 N N . ARG A 1 381 ? -13.986 -15.847 -3.534 1.00 94.31 381 ARG A N 1
ATOM 2973 C CA . ARG A 1 381 ? -14.927 -16.153 -4.629 1.00 94.31 381 ARG A CA 1
ATOM 2974 C C . ARG A 1 381 ? -14.748 -15.236 -5.844 1.00 94.31 381 ARG A C 1
ATOM 2976 O O . ARG A 1 381 ? -14.847 -15.698 -6.983 1.00 94.31 381 ARG A O 1
ATOM 2983 N N . GLU A 1 382 ? -14.451 -13.957 -5.618 1.00 94.38 382 GLU A N 1
ATOM 2984 C CA . GLU A 1 382 ? -14.136 -13.003 -6.690 1.00 94.38 382 GLU A CA 1
ATOM 2985 C C . GLU A 1 382 ? -12.825 -13.383 -7.402 1.00 94.38 382 GLU A C 1
ATOM 2987 O O . GLU A 1 382 ? -12.758 -13.364 -8.633 1.00 94.38 382 GLU A O 1
ATOM 2992 N N . LEU A 1 383 ? -11.803 -13.814 -6.653 1.00 94.00 383 LEU A N 1
ATOM 2993 C CA . LEU A 1 383 ? -10.538 -14.300 -7.216 1.00 94.00 383 LEU A CA 1
ATOM 2994 C C . LEU A 1 383 ? -10.698 -15.618 -7.986 1.00 94.00 383 LEU A C 1
ATOM 2996 O O . LEU A 1 383 ? -10.105 -15.768 -9.053 1.00 94.00 383 LEU A O 1
ATOM 3000 N N . VAL A 1 384 ? -11.516 -16.549 -7.487 1.00 94.38 384 VAL A N 1
ATOM 3001 C CA . VAL A 1 384 ? -11.857 -17.805 -8.179 1.00 94.38 384 VAL A CA 1
ATOM 3002 C C . VAL A 1 384 ? -12.566 -17.508 -9.501 1.00 94.38 384 VAL A C 1
ATOM 3004 O O . VAL A 1 384 ? -12.127 -17.977 -10.548 1.00 94.38 384 VAL A O 1
ATOM 3007 N N . SER A 1 385 ? -13.588 -16.647 -9.484 1.00 93.25 385 SER A N 1
ATOM 3008 C CA . SER A 1 385 ? -14.282 -16.204 -10.705 1.00 93.25 385 SER A CA 1
ATOM 3009 C C . SER A 1 385 ? -13.320 -15.543 -11.699 1.00 93.25 385 SER A C 1
ATOM 3011 O O . SER A 1 385 ? -13.387 -15.782 -12.905 1.00 93.25 385 SER A O 1
ATOM 3013 N N . SER A 1 386 ? -12.394 -14.721 -11.193 1.00 93.44 386 SER A N 1
ATOM 3014 C CA . SER A 1 386 ? -11.351 -14.089 -12.004 1.00 93.44 386 SER A CA 1
ATOM 3015 C C . SER A 1 386 ? -10.431 -15.130 -12.645 1.00 93.44 386 SER A C 1
ATOM 3017 O O . SER A 1 386 ? -10.163 -15.044 -13.840 1.00 93.44 386 SER A O 1
ATOM 3019 N N . TRP A 1 387 ? -10.006 -16.152 -11.892 1.00 93.50 387 TRP A N 1
ATOM 3020 C CA . TRP A 1 387 ? -9.198 -17.261 -12.405 1.00 93.50 387 TRP A CA 1
ATOM 3021 C C . TRP A 1 387 ? -9.901 -18.026 -13.528 1.00 93.50 387 TRP A C 1
ATOM 3023 O O . TRP A 1 387 ? -9.303 -18.276 -14.572 1.00 93.50 387 TRP A O 1
ATOM 3033 N N . GLU A 1 388 ? -11.178 -18.362 -13.350 1.00 92.50 388 GLU A N 1
ATOM 3034 C CA . GLU A 1 388 ? -11.967 -19.078 -14.360 1.00 92.50 388 GLU A CA 1
ATOM 3035 C C . GLU A 1 388 ? -12.175 -18.266 -15.645 1.00 92.50 388 GLU A C 1
ATOM 3037 O O . GLU A 1 388 ? -12.219 -18.837 -16.737 1.00 92.50 388 GLU A O 1
ATOM 3042 N N . GLY A 1 389 ? -12.248 -16.936 -15.531 1.00 92.38 389 GLY A N 1
ATOM 3043 C CA . GLY A 1 389 ? -12.347 -16.028 -16.672 1.00 92.38 389 GLY A CA 1
ATOM 3044 C C . GLY A 1 389 ? -11.062 -15.915 -17.500 1.00 92.38 389 GLY A C 1
ATOM 3045 O O . GLY A 1 389 ? -11.110 -15.493 -18.660 1.00 92.38 389 GLY A O 1
ATOM 3046 N N . ILE A 1 390 ? -9.906 -16.296 -16.949 1.00 92.31 390 ILE A N 1
ATOM 3047 C CA . ILE A 1 390 ? -8.629 -16.203 -17.658 1.00 92.31 390 ILE A CA 1
ATOM 3048 C C . ILE A 1 390 ? -8.574 -17.265 -18.766 1.00 92.31 390 ILE A C 1
ATOM 3050 O O . ILE A 1 390 ? -8.739 -18.460 -18.542 1.00 92.31 390 ILE A O 1
ATOM 3054 N N . ALA A 1 391 ? -8.328 -16.796 -19.994 1.00 63.78 391 ALA A N 1
ATOM 3055 C CA . ALA A 1 391 ? -8.071 -17.605 -21.191 1.00 63.78 391 ALA A CA 1
ATOM 3056 C C . ALA A 1 391 ? -9.150 -18.636 -21.575 1.00 63.78 391 ALA A C 1
ATOM 3058 O O . ALA A 1 391 ? -8.859 -19.619 -22.255 1.00 63.78 391 ALA A O 1
ATOM 3059 N N . GLY A 1 392 ? -10.408 -18.381 -21.208 1.00 77.50 392 GLY A N 1
ATOM 3060 C CA . GLY A 1 392 ? -11.537 -19.223 -21.613 1.00 77.50 392 GLY A CA 1
ATOM 3061 C C . GLY A 1 392 ? -11.637 -20.548 -20.852 1.00 77.50 392 GLY A C 1
ATOM 3062 O O . GLY A 1 392 ? -12.362 -21.436 -21.297 1.00 77.50 392 GLY A O 1
ATOM 3063 N N . GLY A 1 393 ? -10.927 -20.688 -19.725 1.00 74.94 393 GLY A N 1
ATOM 3064 C CA . GLY A 1 393 ? -11.096 -21.800 -18.795 1.00 74.94 393 GLY A CA 1
ATOM 3065 C C . GLY A 1 393 ? -9.827 -22.203 -18.039 1.00 74.94 393 GLY A C 1
ATOM 3066 O O . GLY A 1 393 ? -8.698 -21.893 -18.414 1.00 74.94 393 GLY A O 1
ATOM 3067 N N . SER A 1 394 ? -10.028 -22.986 -16.979 1.00 72.00 394 SER A N 1
ATOM 3068 C CA . SER A 1 394 ? -8.999 -23.325 -15.983 1.00 72.00 394 SER A CA 1
ATOM 3069 C C . SER A 1 394 ? -7.778 -24.087 -16.541 1.00 72.00 394 SER A C 1
ATOM 3071 O O . SER A 1 394 ? -6.656 -23.860 -16.102 1.00 72.00 394 SER A O 1
ATOM 3073 N N . ALA A 1 395 ? -7.957 -24.944 -17.557 1.00 74.00 395 ALA A N 1
ATOM 3074 C CA . ALA A 1 395 ? -6.843 -25.684 -18.169 1.00 74.00 395 ALA A CA 1
ATOM 3075 C C . ALA A 1 395 ? -5.852 -24.763 -18.907 1.00 74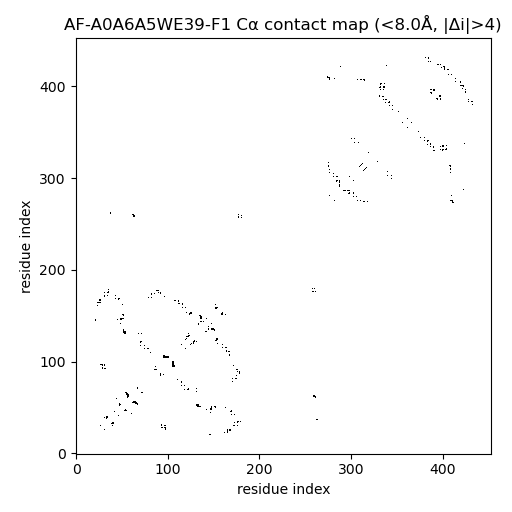.00 395 ALA A C 1
ATOM 3077 O O . ALA A 1 395 ? -4.646 -24.991 -18.861 1.00 74.00 395 ALA A O 1
ATOM 3078 N N . ALA A 1 396 ? -6.349 -23.691 -19.531 1.00 88.56 396 ALA A N 1
ATOM 3079 C CA . ALA A 1 396 ? -5.500 -22.695 -20.175 1.00 88.56 396 ALA A CA 1
ATOM 3080 C C . ALA A 1 396 ? -4.756 -21.836 -19.137 1.00 88.56 396 ALA A C 1
ATOM 3082 O O . ALA A 1 396 ? -3.616 -21.437 -19.367 1.00 88.56 396 ALA A O 1
ATOM 3083 N N . ALA A 1 397 ? -5.366 -21.585 -17.974 1.00 90.56 397 ALA A N 1
ATOM 3084 C CA . ALA A 1 397 ? -4.736 -20.832 -16.894 1.00 90.56 397 ALA A CA 1
ATOM 3085 C C . ALA A 1 397 ? -3.507 -21.555 -16.308 1.00 90.56 397 ALA A C 1
ATOM 3087 O O . ALA A 1 397 ? -2.489 -20.906 -16.068 1.00 90.56 397 ALA A O 1
ATOM 3088 N N . ASP A 1 398 ? -3.549 -22.885 -16.157 1.00 92.25 398 ASP A N 1
ATOM 3089 C CA . ASP A 1 398 ? -2.386 -23.676 -15.716 1.00 92.25 398 ASP A CA 1
ATOM 3090 C C . ASP A 1 398 ? -1.219 -23.575 -16.712 1.00 92.25 398 ASP A C 1
ATOM 3092 O O . ASP A 1 398 ? -0.067 -23.392 -16.313 1.00 92.25 398 ASP A O 1
ATOM 3096 N N . GLU A 1 399 ? -1.500 -23.637 -18.017 1.00 93.06 399 GLU A N 1
ATOM 3097 C CA . GLU A 1 399 ? -0.479 -23.471 -19.058 1.00 93.06 399 GLU A CA 1
ATOM 3098 C C . GLU A 1 399 ? 0.129 -22.063 -19.045 1.00 93.06 399 GLU A C 1
ATOM 3100 O O . GLU A 1 399 ? 1.350 -21.909 -19.143 1.00 93.06 399 GLU A O 1
ATOM 3105 N N . LEU A 1 400 ? -0.703 -21.031 -18.881 1.00 94.19 400 LEU A N 1
ATOM 3106 C CA . LEU A 1 400 ? -0.245 -19.648 -18.727 1.00 94.19 400 LEU A CA 1
ATOM 3107 C C . LEU A 1 400 ? 0.603 -19.467 -17.467 1.00 94.19 400 LEU A C 1
ATOM 3109 O O . LEU A 1 400 ? 1.592 -18.735 -17.493 1.00 94.19 400 LEU A O 1
ATOM 3113 N N . LEU A 1 401 ? 0.257 -20.152 -16.378 1.00 94.69 401 LEU A N 1
ATOM 3114 C CA . LEU A 1 401 ? 1.013 -20.110 -15.134 1.00 94.69 401 LEU A CA 1
ATOM 3115 C C . LEU A 1 401 ? 2.388 -20.775 -15.292 1.00 94.69 401 LEU A C 1
ATOM 3117 O O . LEU A 1 401 ? 3.395 -20.213 -14.867 1.00 94.69 401 LEU A O 1
ATOM 3121 N N . VAL A 1 402 ? 2.465 -21.917 -15.981 1.00 94.12 402 VAL A N 1
ATOM 3122 C CA . VAL A 1 402 ? 3.750 -22.550 -16.326 1.00 94.12 402 VAL A CA 1
ATOM 3123 C C . VAL A 1 402 ? 4.599 -21.617 -17.195 1.00 94.12 402 VAL A C 1
ATOM 3125 O O . VAL A 1 402 ? 5.793 -21.457 -16.936 1.00 94.12 402 VAL A O 1
ATOM 3128 N N . GLN A 1 403 ? 3.999 -20.936 -18.177 1.00 93.38 403 GLN A N 1
ATOM 3129 C CA . GLN A 1 403 ? 4.703 -19.924 -18.974 1.00 93.38 403 GLN A CA 1
ATOM 3130 C C . GLN A 1 403 ? 5.206 -18.760 -18.109 1.00 93.38 403 GLN A C 1
ATOM 3132 O O . GLN A 1 403 ? 6.343 -18.317 -18.281 1.00 93.38 403 GLN A O 1
ATOM 3137 N N . ALA A 1 404 ? 4.413 -18.298 -17.135 1.00 94.94 404 ALA A N 1
ATOM 3138 C CA . ALA A 1 404 ? 4.856 -17.296 -16.170 1.00 94.94 404 ALA A CA 1
ATOM 3139 C C . ALA A 1 404 ? 6.079 -17.783 -15.379 1.00 94.94 404 ALA A C 1
ATOM 3141 O O . ALA A 1 404 ? 7.038 -17.036 -15.196 1.00 94.94 404 ALA A O 1
ATOM 3142 N N . PHE A 1 405 ? 6.094 -19.045 -14.951 1.00 95.06 405 PHE A N 1
ATOM 3143 C CA . PHE A 1 405 ? 7.207 -19.598 -14.177 1.00 95.06 405 PHE A CA 1
ATOM 3144 C C . PHE A 1 405 ? 8.488 -19.686 -15.006 1.00 95.06 405 PHE A C 1
ATOM 3146 O O . PHE A 1 405 ? 9.558 -19.337 -14.508 1.00 95.06 405 PHE A O 1
ATOM 3153 N N . VAL A 1 406 ? 8.379 -20.044 -16.288 1.00 92.69 406 VAL A N 1
ATOM 3154 C CA . VAL A 1 406 ? 9.503 -20.004 -17.236 1.00 92.69 406 VAL A CA 1
ATOM 3155 C C . VAL A 1 406 ? 10.044 -18.579 -17.388 1.00 92.69 406 VAL A C 1
ATOM 3157 O O . VAL A 1 406 ? 11.250 -18.367 -17.270 1.00 92.69 406 VAL A O 1
ATOM 3160 N N . LEU A 1 407 ? 9.167 -17.586 -17.581 1.00 92.50 407 LEU A N 1
ATOM 3161 C CA . LEU A 1 407 ? 9.572 -16.178 -17.685 1.00 92.50 407 LEU A CA 1
ATOM 3162 C C . LEU A 1 407 ? 10.254 -15.671 -16.409 1.00 92.50 407 LEU A C 1
ATOM 3164 O O . LEU A 1 407 ? 11.215 -14.907 -16.481 1.00 92.50 407 LEU A O 1
ATOM 3168 N N . LEU A 1 408 ? 9.760 -16.090 -15.246 1.00 94.12 408 LEU A N 1
ATOM 3169 C CA . LEU A 1 408 ? 10.284 -15.695 -13.943 1.00 94.12 408 LEU A CA 1
ATOM 3170 C C . LEU A 1 408 ? 11.650 -16.343 -13.647 1.00 94.12 408 LEU A C 1
ATOM 3172 O O . LEU A 1 408 ? 12.525 -15.711 -13.051 1.00 94.12 408 LEU A O 1
ATOM 3176 N N . ALA A 1 409 ? 11.848 -17.586 -14.087 1.00 92.69 409 ALA A N 1
ATOM 3177 C CA . ALA A 1 409 ? 13.119 -18.299 -13.981 1.00 92.69 409 ALA A CA 1
ATOM 3178 C C . ALA A 1 409 ? 14.215 -17.663 -14.861 1.00 92.69 409 ALA A C 1
ATOM 3180 O O . ALA A 1 409 ? 15.391 -17.643 -14.480 1.00 92.69 409 ALA A O 1
ATOM 3181 N N . GLY A 1 410 ? 13.819 -17.085 -16.000 1.00 90.50 410 GLY A N 1
ATOM 3182 C CA . GLY A 1 410 ? 14.700 -16.404 -16.947 1.00 90.50 410 GLY A CA 1
ATOM 3183 C C . GLY A 1 410 ? 15.625 -17.351 -17.725 1.00 90.50 410 GLY A C 1
ATOM 3184 O O . GLY A 1 410 ? 15.814 -18.511 -17.367 1.00 90.50 410 GLY A O 1
ATOM 3185 N N . ASP A 1 411 ? 16.247 -16.836 -18.788 1.00 80.50 411 ASP A N 1
ATOM 3186 C CA . ASP A 1 411 ? 16.977 -17.632 -19.796 1.00 80.50 411 ASP A CA 1
ATOM 3187 C C . ASP A 1 411 ? 18.126 -18.488 -19.235 1.00 80.50 411 ASP A C 1
ATOM 3189 O O . ASP A 1 411 ? 18.458 -19.541 -19.777 1.00 80.50 411 ASP A O 1
ATOM 3193 N N . SER A 1 412 ? 18.734 -18.063 -18.124 1.00 71.44 412 SER A N 1
ATOM 3194 C CA . SER A 1 412 ? 19.887 -18.735 -17.515 1.00 71.44 412 SER A CA 1
ATOM 3195 C C . SER A 1 412 ? 19.559 -20.069 -16.839 1.00 71.44 412 SER A C 1
ATOM 3197 O O . SER A 1 412 ? 20.477 -20.811 -16.500 1.00 71.44 412 SER A O 1
ATOM 3199 N N . SER A 1 413 ? 18.280 -20.374 -16.608 1.00 68.38 413 SER A N 1
ATOM 3200 C CA . SER A 1 413 ? 17.843 -21.567 -15.867 1.00 68.38 413 SER A CA 1
ATOM 3201 C C . SER A 1 413 ? 16.983 -22.537 -16.695 1.00 68.38 413 SER A C 1
ATOM 3203 O O . SER A 1 413 ? 16.715 -23.654 -16.249 1.00 68.38 413 SER A O 1
ATOM 3205 N N . VAL A 1 414 ? 16.620 -22.158 -17.927 1.00 59.16 414 VAL A N 1
ATOM 3206 C CA . VAL A 1 414 ? 15.723 -22.920 -18.818 1.00 59.16 414 VAL A CA 1
ATOM 3207 C C . VAL A 1 414 ? 16.265 -24.295 -19.248 1.00 59.16 414 VAL A C 1
ATOM 3209 O O . VAL A 1 414 ? 15.475 -25.237 -19.265 1.00 59.16 414 VAL A O 1
ATOM 3212 N N . PRO A 1 415 ? 17.565 -24.497 -19.558 1.00 60.34 415 PRO A N 1
ATOM 3213 C CA . PRO A 1 415 ? 18.018 -25.786 -20.097 1.00 60.34 415 PRO A CA 1
ATOM 3214 C C . PRO A 1 415 ? 17.928 -26.960 -19.111 1.00 60.34 415 PRO A C 1
ATOM 3216 O O . PRO A 1 415 ? 17.949 -28.112 -19.536 1.00 60.34 415 PRO A O 1
ATOM 3219 N N . THR A 1 416 ? 17.847 -26.687 -17.805 1.00 66.12 416 THR A N 1
ATOM 3220 C CA . THR A 1 416 ? 18.003 -27.714 -16.760 1.00 66.12 416 THR A CA 1
ATOM 3221 C C . THR A 1 416 ? 16.707 -28.003 -16.001 1.00 66.12 416 THR A C 1
ATOM 3223 O O . THR A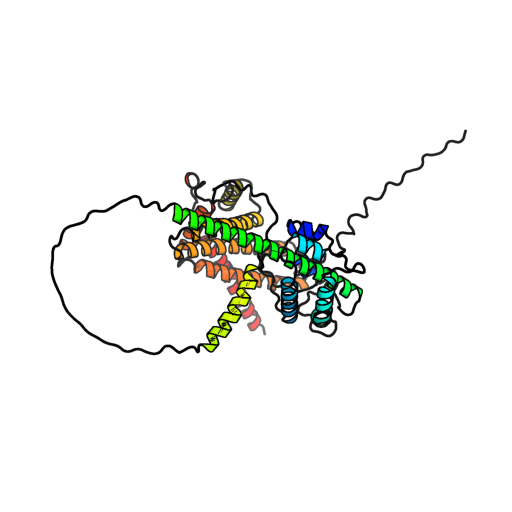 1 416 ? 16.627 -29.005 -15.295 1.00 66.12 416 THR A O 1
ATOM 3226 N N . MET A 1 417 ? 15.684 -27.150 -16.117 1.00 73.31 417 MET A N 1
ATOM 3227 C CA . MET A 1 417 ? 14.465 -27.253 -15.312 1.00 73.31 417 MET A CA 1
ATOM 3228 C C . MET A 1 417 ? 13.221 -27.395 -16.185 1.00 73.31 417 MET A C 1
ATOM 3230 O O . MET A 1 417 ? 12.693 -26.419 -16.710 1.00 73.31 417 MET A O 1
ATOM 3234 N N . SER A 1 418 ? 12.695 -28.616 -16.276 1.00 83.00 418 SER A N 1
ATOM 3235 C CA . SER A 1 418 ? 11.316 -28.822 -16.712 1.00 83.00 418 SER A CA 1
ATOM 3236 C C . SER A 1 418 ? 10.365 -28.423 -15.581 1.00 83.00 418 SER A C 1
ATOM 3238 O O . SER A 1 418 ? 10.487 -28.927 -14.456 1.00 83.00 418 SER A O 1
ATOM 3240 N N . TRP A 1 419 ? 9.422 -27.532 -15.879 1.00 87.25 419 TRP A N 1
ATOM 3241 C CA . TRP A 1 419 ? 8.289 -27.224 -15.009 1.00 87.25 419 TRP A CA 1
ATOM 3242 C C . TRP A 1 419 ? 7.180 -28.230 -15.297 1.00 87.25 419 TRP A C 1
ATOM 3244 O O . TRP A 1 419 ? 6.642 -28.266 -16.404 1.00 87.25 419 TRP A O 1
ATOM 3254 N N . ALA A 1 420 ? 6.867 -29.084 -14.324 1.00 87.44 420 ALA A N 1
ATOM 3255 C CA . ALA A 1 420 ? 5.702 -29.951 -14.434 1.00 87.44 420 ALA A CA 1
ATOM 3256 C C . ALA A 1 420 ? 4.422 -29.100 -14.349 1.00 87.44 420 ALA A C 1
ATOM 3258 O O . ALA A 1 420 ? 4.429 -28.084 -13.643 1.00 87.44 420 ALA A O 1
ATOM 3259 N N . PRO A 1 421 ? 3.324 -29.505 -15.012 1.00 86.38 421 PRO A N 1
ATOM 3260 C CA . PRO A 1 421 ? 2.046 -28.820 -14.892 1.00 86.38 421 PRO A CA 1
ATOM 3261 C C . PRO A 1 421 ? 1.671 -28.618 -13.426 1.00 86.38 421 PRO A C 1
ATOM 3263 O O . PRO A 1 421 ? 1.663 -29.557 -12.624 1.00 86.38 421 PRO A O 1
ATOM 3266 N N . VAL A 1 422 ? 1.402 -27.369 -13.076 1.00 86.56 422 VAL A N 1
ATOM 3267 C CA . VAL A 1 422 ? 1.005 -26.983 -11.726 1.00 86.56 422 VAL A CA 1
ATOM 3268 C C . VAL A 1 422 ? -0.479 -27.264 -11.634 1.00 86.56 422 VAL A C 1
ATOM 3270 O O . VAL A 1 422 ? -1.232 -26.795 -12.473 1.00 86.56 422 VAL A O 1
ATOM 3273 N N . LYS A 1 423 ? -0.918 -28.021 -10.629 1.00 89.69 423 LYS A N 1
ATOM 3274 C CA . LYS A 1 423 ? -2.337 -28.366 -10.451 1.00 89.69 423 LYS A CA 1
ATOM 3275 C C . LYS A 1 423 ? -3.140 -27.200 -9.847 1.00 89.69 423 LYS A C 1
ATOM 3277 O O . LYS A 1 423 ?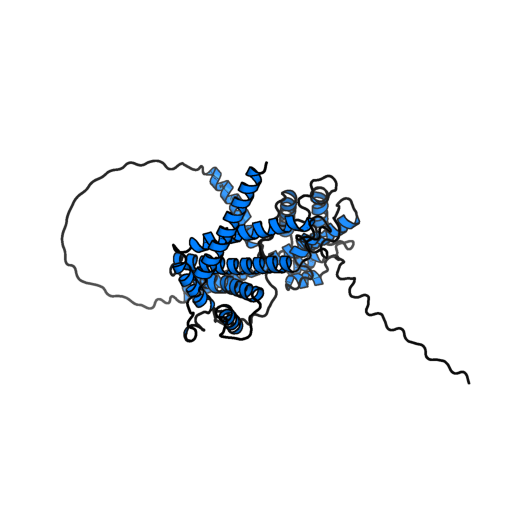 -3.942 -27.418 -8.938 1.00 89.69 423 LYS A O 1
ATOM 3282 N N . ALA A 1 424 ? -2.898 -25.967 -10.296 1.00 89.88 424 ALA A N 1
ATOM 3283 C CA . ALA A 1 424 ? -3.567 -24.784 -9.759 1.00 89.88 424 ALA A CA 1
ATOM 3284 C C . ALA A 1 424 ? -5.062 -24.814 -10.100 1.00 89.88 424 ALA A C 1
ATOM 3286 O O . ALA A 1 424 ? -5.881 -24.611 -9.210 1.00 89.88 424 ALA A O 1
ATOM 3287 N N . ALA A 1 425 ? -5.431 -25.219 -11.317 1.00 90.25 425 ALA A N 1
ATOM 3288 C CA . ALA A 1 425 ? -6.816 -25.429 -11.727 1.00 90.25 425 ALA A CA 1
ATOM 3289 C C . ALA A 1 425 ? -7.587 -26.379 -10.804 1.00 90.25 425 ALA A C 1
ATOM 3291 O O . ALA A 1 425 ? -8.754 -26.145 -10.492 1.00 90.25 425 ALA A O 1
ATOM 3292 N N . HIS A 1 426 ? -6.940 -27.462 -10.366 1.00 91.19 426 HIS A N 1
ATOM 3293 C CA . HIS A 1 426 ? -7.553 -28.423 -9.454 1.00 91.19 426 HIS A CA 1
ATOM 3294 C C . HIS A 1 426 ? -7.794 -27.808 -8.074 1.00 91.19 426 HIS A C 1
ATOM 3296 O O . HIS A 1 426 ? -8.896 -27.924 -7.552 1.00 91.19 426 HIS A O 1
ATOM 3302 N N . MET A 1 427 ? -6.797 -27.106 -7.529 1.00 91.62 427 MET A N 1
ATOM 3303 C CA . MET A 1 427 ? -6.908 -26.395 -6.252 1.00 91.62 427 MET A CA 1
ATOM 3304 C C . MET A 1 427 ? -8.001 -25.325 -6.292 1.00 91.62 427 MET A C 1
ATOM 3306 O O . MET A 1 427 ? -8.815 -25.251 -5.380 1.00 91.62 427 MET A O 1
ATOM 3310 N N . VAL A 1 428 ? -8.053 -24.526 -7.362 1.00 91.56 428 VAL A N 1
ATOM 3311 C CA . VAL A 1 428 ? -9.077 -23.488 -7.535 1.00 91.56 428 VAL A CA 1
ATOM 3312 C C . VAL A 1 428 ? -10.468 -24.102 -7.648 1.00 91.56 428 VAL A C 1
ATOM 3314 O O . VAL A 1 428 ? -11.400 -23.581 -7.050 1.00 91.56 428 VAL A O 1
ATOM 3317 N N . ARG A 1 429 ? -10.614 -25.231 -8.350 1.00 92.62 429 ARG A N 1
ATOM 3318 C CA . ARG A 1 429 ? -11.895 -25.940 -8.439 1.00 92.62 429 ARG A CA 1
ATOM 3319 C C . ARG A 1 429 ? -12.347 -26.487 -7.088 1.00 92.62 429 ARG A C 1
ATOM 3321 O O . ARG A 1 429 ? -13.497 -26.292 -6.728 1.00 92.62 429 ARG A O 1
ATOM 3328 N N . GLN A 1 430 ? -11.449 -27.129 -6.342 1.00 93.44 430 GLN A N 1
ATOM 3329 C CA . GLN A 1 430 ? -11.761 -27.613 -4.994 1.00 93.44 430 GLN A CA 1
ATOM 3330 C C . GLN A 1 430 ? -12.192 -26.462 -4.085 1.00 93.44 430 GLN A C 1
ATOM 3332 O O . GLN A 1 430 ? -13.188 -26.570 -3.383 1.00 93.44 430 GLN A O 1
ATOM 3337 N N . LEU A 1 431 ? -11.481 -25.336 -4.155 1.00 91.75 431 LEU A N 1
ATOM 3338 C CA . LEU A 1 431 ? -11.843 -24.133 -3.419 1.00 91.75 431 LEU A CA 1
ATOM 3339 C C . LEU A 1 431 ? -13.219 -23.602 -3.841 1.00 91.75 431 LEU A C 1
ATOM 3341 O O . LEU A 1 431 ? -14.021 -23.261 -2.983 1.00 91.75 431 LEU A O 1
ATOM 3345 N N . ALA A 1 432 ? -13.518 -23.562 -5.140 1.00 93.06 432 ALA A N 1
ATOM 3346 C CA . ALA A 1 432 ? -14.825 -23.154 -5.648 1.00 93.06 432 ALA A CA 1
ATOM 3347 C C . ALA A 1 432 ? -15.956 -24.051 -5.118 1.00 93.06 432 ALA A C 1
ATOM 3349 O O . ALA A 1 432 ? -16.981 -23.541 -4.675 1.00 93.06 432 ALA A O 1
ATOM 3350 N N . GLU A 1 433 ? -15.749 -25.371 -5.128 1.00 94.81 433 GLU A N 1
ATOM 3351 C CA . GLU A 1 433 ? -16.699 -26.363 -4.612 1.00 94.81 433 GLU A CA 1
ATOM 3352 C C . GLU A 1 433 ? -16.959 -26.158 -3.112 1.00 94.81 433 GLU A C 1
ATOM 3354 O O . GLU A 1 433 ? -18.116 -26.109 -2.702 1.00 94.81 433 GLU A O 1
ATOM 3359 N N . THR A 1 434 ? -15.911 -25.949 -2.308 1.00 92.50 434 THR A N 1
ATOM 3360 C CA . THR A 1 434 ? -16.048 -25.651 -0.872 1.00 92.50 434 THR A CA 1
ATOM 3361 C C . THR A 1 434 ? -16.801 -24.342 -0.630 1.00 92.50 434 THR A C 1
ATOM 3363 O O . THR A 1 434 ? -17.775 -24.326 0.111 1.00 92.50 434 THR A O 1
ATOM 3366 N N . LEU A 1 435 ? -16.430 -23.254 -1.314 1.00 91.75 435 LEU A N 1
ATOM 3367 C CA . LEU A 1 435 ? -17.083 -21.948 -1.136 1.00 91.75 435 LEU A CA 1
ATOM 3368 C C . LEU A 1 435 ? -18.544 -21.926 -1.614 1.00 91.75 435 LEU A C 1
ATOM 3370 O O . LEU A 1 435 ? -19.303 -21.041 -1.203 1.00 91.75 435 LEU A O 1
ATOM 3374 N N . GLN A 1 436 ? -18.912 -22.824 -2.533 1.00 93.75 436 GLN A N 1
ATOM 3375 C CA . GLN A 1 436 ? -20.293 -23.027 -2.962 1.00 93.75 436 GLN A CA 1
ATOM 3376 C C . GLN A 1 436 ? -21.066 -23.842 -1.927 1.00 93.75 436 GLN A C 1
ATOM 3378 O O . GLN A 1 436 ? -22.177 -23.456 -1.579 1.00 93.75 436 GLN A O 1
ATOM 3383 N N . GLN A 1 437 ? -20.471 -24.914 -1.398 1.00 93.88 437 GLN A N 1
ATOM 3384 C CA . GLN A 1 437 ? -21.081 -25.704 -0.334 1.00 93.88 437 GLN A CA 1
ATOM 3385 C C . GLN A 1 437 ? -21.379 -24.838 0.898 1.00 93.88 437 GLN A C 1
ATOM 3387 O O . GLN A 1 437 ? -22.508 -24.850 1.380 1.00 93.88 437 GLN A O 1
ATOM 3392 N N . ASP A 1 438 ? -20.417 -24.024 1.341 1.00 88.25 438 ASP A N 1
ATOM 3393 C CA . ASP A 1 438 ? -20.601 -23.111 2.477 1.00 88.25 438 ASP A CA 1
ATOM 3394 C C . ASP A 1 438 ? -21.751 -22.123 2.226 1.00 88.25 438 ASP A C 1
ATOM 3396 O O . ASP A 1 438 ? -22.537 -21.812 3.119 1.00 88.25 438 ASP A O 1
ATOM 3400 N N . HIS A 1 439 ? -21.878 -21.635 0.988 1.00 90.81 439 HIS A N 1
ATOM 3401 C CA . HIS A 1 439 ? -22.950 -20.718 0.613 1.00 90.81 439 HIS A CA 1
ATOM 3402 C C . HIS A 1 439 ? -24.329 -21.386 0.641 1.00 90.81 439 HIS A C 1
ATOM 3404 O O . HIS A 1 439 ? -25.276 -20.807 1.178 1.00 90.81 439 HIS A O 1
ATOM 3410 N N . ASP A 1 440 ? -24.433 -22.597 0.093 1.00 93.44 440 ASP A N 1
ATOM 3411 C CA . ASP A 1 440 ? -25.675 -23.369 0.075 1.00 93.44 440 ASP A CA 1
ATOM 3412 C C . ASP A 1 440 ? -26.104 -23.755 1.505 1.00 93.44 440 ASP A C 1
ATOM 3414 O O . ASP A 1 440 ? -27.297 -23.780 1.816 1.00 93.44 440 ASP A O 1
ATOM 3418 N N . GLU A 1 441 ? -25.145 -24.041 2.393 1.00 92.19 441 GLU A N 1
ATOM 3419 C CA . GLU A 1 441 ? -25.392 -24.309 3.814 1.00 92.19 441 GLU A CA 1
ATOM 3420 C C . GLU A 1 441 ? -25.905 -23.059 4.550 1.00 92.19 441 GLU A C 1
ATOM 3422 O O . GLU A 1 441 ? -26.919 -23.146 5.252 1.00 92.19 441 GLU A O 1
ATOM 3427 N N . GLU A 1 442 ? -25.289 -21.890 4.330 1.00 87.62 442 GLU A N 1
ATOM 3428 C CA . GLU A 1 442 ? -25.764 -20.612 4.885 1.00 87.62 442 GLU A CA 1
ATOM 3429 C C . GLU A 1 442 ? -27.193 -20.277 4.418 1.00 87.62 442 GLU A C 1
ATOM 3431 O O . GLU A 1 442 ? -28.028 -19.843 5.219 1.00 87.62 442 GLU A O 1
ATOM 3436 N N . GLU A 1 443 ? -27.511 -20.492 3.136 1.00 91.88 443 GLU A N 1
ATOM 3437 C CA . GLU A 1 443 ? -28.851 -20.235 2.593 1.00 91.88 443 GLU A CA 1
ATOM 3438 C C . GLU A 1 443 ? -29.897 -21.187 3.194 1.00 91.88 443 GLU A C 1
ATOM 3440 O O . GLU A 1 443 ? -30.999 -20.766 3.565 1.00 91.88 443 GLU A O 1
ATOM 3445 N N . GLN A 1 444 ? -29.549 -22.466 3.360 1.00 93.88 444 GLN A N 1
ATOM 3446 C CA . GLN A 1 444 ? -30.419 -23.446 4.011 1.00 93.88 444 GLN A CA 1
ATOM 3447 C C . GLN A 1 444 ? -30.664 -23.120 5.487 1.00 93.88 444 GLN A C 1
ATOM 3449 O O . GLN A 1 444 ? -31.788 -23.290 5.968 1.00 93.88 444 GLN A O 1
ATOM 3454 N N . GLU A 1 445 ? -29.648 -22.663 6.218 1.00 90.56 445 GLU A N 1
ATOM 3455 C CA . GLU A 1 445 ? -29.795 -22.250 7.614 1.00 90.56 445 GLU A CA 1
ATOM 3456 C C . GLU A 1 445 ? -30.687 -21.009 7.739 1.00 90.56 445 GLU A C 1
ATOM 3458 O O . GLU A 1 445 ? -31.632 -21.002 8.536 1.00 90.56 445 GLU A O 1
ATOM 3463 N N . ALA A 1 446 ? -30.471 -20.004 6.885 1.00 89.31 446 ALA A N 1
ATOM 3464 C CA . ALA A 1 446 ? -31.320 -18.818 6.817 1.00 89.31 446 ALA A CA 1
ATOM 3465 C C . ALA A 1 446 ? -32.781 -19.183 6.506 1.00 89.31 446 ALA A C 1
ATOM 3467 O O . ALA A 1 446 ? -33.703 -18.680 7.154 1.00 89.31 446 ALA A O 1
ATOM 3468 N N . ALA A 1 447 ? -33.006 -20.110 5.569 1.00 93.25 447 ALA A N 1
ATOM 3469 C CA . ALA A 1 447 ? -34.337 -20.615 5.261 1.00 93.25 447 ALA A CA 1
ATOM 3470 C C . ALA A 1 447 ? -34.972 -21.319 6.472 1.00 93.25 447 ALA A C 1
ATOM 3472 O O . ALA A 1 447 ? -36.123 -21.037 6.800 1.00 93.25 447 ALA A O 1
ATOM 3473 N N . ARG A 1 448 ? -34.235 -22.190 7.181 1.00 94.19 448 ARG A N 1
ATOM 3474 C CA . ARG A 1 448 ? -34.731 -22.887 8.385 1.00 94.19 448 ARG A CA 1
ATOM 3475 C C . ARG A 1 448 ? -35.150 -21.916 9.488 1.00 94.19 448 ARG A C 1
ATOM 3477 O O . ARG A 1 448 ? -36.199 -22.128 10.089 1.00 94.19 448 ARG A O 1
ATOM 3484 N N . LEU A 1 449 ? -34.384 -20.849 9.724 1.00 89.50 449 LEU A N 1
ATOM 3485 C CA . LEU A 1 449 ? -34.715 -19.827 10.724 1.00 89.50 449 LEU A CA 1
ATOM 3486 C C . LEU A 1 449 ? -36.011 -19.071 10.393 1.00 89.50 449 LEU A C 1
ATOM 3488 O O . LEU A 1 449 ? -36.744 -18.701 11.309 1.00 89.50 449 LEU A O 1
ATOM 3492 N N . MET A 1 450 ? -36.339 -18.895 9.108 1.00 88.38 450 MET A N 1
ATOM 3493 C CA . MET A 1 450 ? -37.596 -18.259 8.694 1.00 88.38 450 MET A CA 1
ATOM 3494 C C . MET A 1 450 ? -38.842 -19.138 8.890 1.00 88.38 450 MET A C 1
ATOM 3496 O O . MET A 1 450 ? -39.933 -18.591 8.990 1.00 88.38 450 MET A O 1
ATOM 3500 N N . TYR A 1 451 ? -38.713 -20.469 8.963 1.00 88.31 451 TYR A N 1
ATOM 3501 C CA . TYR A 1 451 ? -39.857 -21.382 9.157 1.00 88.31 451 TYR A CA 1
ATOM 3502 C C . TYR A 1 451 ? -40.194 -21.677 10.630 1.00 88.31 451 TYR A C 1
ATOM 3504 O O . TYR A 1 451 ? -41.176 -22.368 10.900 1.00 88.31 451 TYR A O 1
ATOM 3512 N N . VAL A 1 452 ? -39.378 -21.208 11.581 1.00 81.44 452 VAL A N 1
ATOM 3513 C CA . VAL A 1 452 ? -39.569 -21.446 13.029 1.00 81.44 452 VAL A CA 1
ATOM 3514 C C . VAL A 1 452 ? -40.253 -20.260 13.734 1.00 81.44 452 VAL A C 1
ATOM 3516 O O . VAL A 1 452 ? -40.700 -20.409 14.872 1.00 81.44 452 VAL A O 1
ATOM 3519 N N . MET A 1 453 ? -40.382 -19.110 13.062 1.00 62.38 453 MET A N 1
ATOM 3520 C CA . MET A 1 453 ? -41.224 -17.981 13.495 1.00 62.38 453 MET A CA 1
ATOM 3521 C C . MET A 1 453 ? -42.638 -18.112 12.935 1.00 62.38 453 MET A C 1
ATOM 3523 O O . MET A 1 453 ? -43.576 -17.700 13.655 1.00 62.38 453 MET A O 1
#

Nearest PDB structures (foldseek):
  6ixg-assembly2_B  TM=1.794E-01  e=6.689E+00  Homo sapiens

Foldseek 3Di:
DDDDDDDDDDDDDPPPPPVPLQDQDFDALVQLVCLLLLNHPDDLVLLCVLLQFQWDQDPVVFDDTHAPDPLVVVLVVLLVVVLVPADLDSVRNSCQLRPLDDVRAGNCLVVLVVSCVVRVCAAAAPPYDPPRGHAQPPPPDRHDNSRHNHRAHSPDPVSVVVSSSSVSVNSSSLSSLQNVLVVVVVVVVVVVVVVVVCVVVVPDPDDDDDDDDDDDDDDDDDDDDDDDDDDDDDDDDDPVVVVVVVVVVVVVVVVNSRRRDDHNDPPPPPPDDFLADDPVLLVQVVCCLDVPPDDDNDPLVVSLVSLVCSCVPRQVVVVVVVPPDPPLVVLLVLLQVLLSVLVVLVVVLVVLVVCVVPDDDDPVCVVVSVVVNVVSLVVNLVSLVSCQPRPVGNVVSQVSPLVNSDSNRGPVCPVPDDDDRRVSSVVSVVSNVVSVVVVVVVVVVVVVVVVVD

Solvent-accessible surface area (backbone atoms only — not comparable to full-atom values): 27389 Å² total; per-residue (Å²): 138,82,83,81,76,87,82,81,79,83,73,84,75,92,73,71,79,75,73,62,80,72,65,87,69,75,78,47,55,66,51,51,54,29,42,71,67,56,58,42,94,69,54,74,64,55,47,41,39,48,70,28,48,52,61,56,57,44,97,72,78,66,56,64,84,37,58,85,46,66,69,60,48,49,52,55,50,53,52,49,54,54,51,70,72,49,64,78,48,70,70,56,30,45,47,42,69,44,28,64,33,101,87,69,45,42,67,54,47,62,63,40,48,52,50,44,68,71,43,24,53,63,67,31,29,88,93,47,79,52,86,50,43,55,71,45,74,64,88,79,83,84,69,60,59,86,50,27,71,60,75,63,34,42,86,40,70,68,38,37,51,50,51,43,42,44,49,46,52,52,51,53,53,52,44,47,48,47,40,55,48,51,54,50,52,52,50,52,49,50,52,51,52,51,55,53,48,54,56,63,69,66,63,67,90,71,86,74,82,80,84,82,87,88,87,88,86,84,87,80,89,85,89,82,86,84,89,85,88,83,88,83,86,81,87,86,77,62,73,73,60,52,57,55,53,52,57,56,50,54,56,51,55,62,56,64,70,62,52,82,84,77,79,54,80,74,80,71,72,83,66,76,91,64,70,34,55,56,73,65,61,47,51,41,51,49,29,64,78,41,80,80,79,52,92,68,77,58,64,60,71,63,48,56,51,50,53,50,50,47,39,64,68,42,39,52,62,52,47,74,70,48,85,71,55,69,68,60,51,51,49,22,52,49,36,42,52,51,50,54,51,50,53,52,52,52,53,48,50,54,50,50,52,50,51,60,75,71,48,84,79,53,81,84,52,49,63,59,49,54,53,52,50,52,52,51,52,52,55,49,51,53,51,47,54,51,46,43,62,36,80,83,25,42,74,48,30,29,55,29,33,51,52,39,51,53,51,45,44,14,84,94,48,53,94,83,54,85,81,72,87,56,68,54,43,57,54,48,48,53,50,50,52,51,60,46,50,56,48,56,50,52,52,52,50,55,54,53,60,65,74,76,112

Radius of gyration: 30.98 Å; Cα contacts (8 Å, |Δi|>4): 336; chains: 1; bounding box: 86×68×131 Å

Secondary structure (DSSP, 8-state):
---PPPPP--PPPTTSSSGGGGPPPPPPHHHHHHHHTT--SS-HHHHHHHTTB--B--TTS-S--B-S-HHHHHHHHHHHHHHHHS-SSHHHHHHHHT-B-TTS-BTTHHHHHHHHHHHHHHHH-SSS--TTBPPTT--SSSS-TTT--S---TTSHHHHHHHHHHHHHHHHHHHHHHHHHHHHHHHHHHHHHHHHHHHHHS------------------------------------HHHHHHHHHHHHHHHHHHTT--PPPP-------TT--S--HHHHHHHHHHHSTTS-S----HHHHHHHHHHHIIIIIHHHHHHS-S-HHHHHHHHHHHHHHHHHHHHHHHHHHHHHHHHHS---GGGHHHHHHHHHHHHHHHHHHHHHHHHGGGSHHHHHHHHHHHHHHHH-TTTTTT---PPPTHHHHHHHHHHHHHHHHHHHHHHHHHHHT--

Mean predicted aligned error: 18.35 Å

Organism: NCBI:txid1392246

pLDDT: mean 77.68, std 21.64, range [26.94, 98.12]